Protein AF-A0A317F762-F1 (afdb_monomer_lite)

Secondary structure (DSSP, 8-state):
---EEEEEE----BB-SB-TTSPBPSS-SBS-BS-TTTS-HHHHHHHHHHHHHHHSTT-EEEEEEES--BSS--HHHHHHHHHHHHHHHHHHT--GGGEEEE--STTS-HHHHHHHHHTS-TTS-GGG-HHHHSHHHHHHHHHHHSS---TT-SEEEEEEEGGGTEEEEEE-TBTT--SS---BB--HHHHHHHHHHHHHHHTTSEEEEE-SS-SS-SSSSSTT-SB-HHHHHHHHHHHHHTTEEEEEE-SSSS-EEEEETTEEEEE---SSBTTS--EEEEEEEE--TT-EEEEEEEEEEE----TTS-TT-EEEEEP--BTTB--SEEEEEPPPPP---------S---------------------------------------------TTHHHHHHHHHHTT-EEEEEEEE-SS-EEEEEE-HHHHHTSHHHHHHHHHHHHHHHHHTT---SEEEEEHHHHHHHHHHHHHHHT-EEEEE--GGGGGGS-TGGGS--S--TTS--EEEEEEEEESSTHHHHHHHTTSHHHHTT--EEEEEEEEE-S-TTTS-TT--SSS-EEEEEEEE---SPPPSSTTHHHH-HHHHH--S-----S-TTSS--

Organism: NCBI:txid2203212

Foldseek 3Di:
DAWAKEWEAEQQAAFEQADPVRHGDPDTQWLHYLPVVVRVLVVLLVQVLVVCCVVRVGYHYAYEYAANQHQQLDLSSLVSSLVSVVSNCVSVVNDLLSYHYEHDLNNFNLVQLVVVCVVDDVPDASLQCQCSGCVSVQVSNCSRNVDGQPSVAQFRDWHAPPVLLAIETEGHQCSPRGSDDAAGADPLVRNLVVLVVVCVPRVVGQYEYEHAFFCADPPDPDRRGRHDNVRSVSVVVSCVVSVHQEYEYEPVLDWFWDDDPNYIYTYAHHQIGPVHWHKIWMWIWDQDQNWTKTQIWIKTFDAPVDPPADPRHHIDIDDQDDPRGDPRMRTRGDHDPPPPDDPPPPPDDDDDDDDDDDDDDDDDDDDDDDDDDDDDDDDDDDPPPQPPPDDPQPLQVVLVVCLQVVLQKAAQDFDDDPQDTFRIDGNLVVQCVDPVSLVSLLVLLLCQCVVVVADWQEEEQEAPSSLSSRVSNCVVVVHHYDYAYQPVCCVVDDPVNHATPDQPVLVIAEYEYGYAEDAAQVSVVVVCVVRVRRCVRHNAYEYEYAEHAYDCVPHNRCPDPVHNYHYYYSYYHHRHDQDPDPCSCVGVCCNVVVSDDDDDDDPPPDDDD

Radius of gyration: 34.47 Å; chains: 1; bounding box: 112×73×63 Å

pLDDT: mean 82.39, std 19.73, range [23.55, 98.81]

Sequence (609 aa):
MADRIIIHLSDLHVTYHFDNNGVPLKKVGSNLSTDLALTDNSRYAEQFCKLIETEYPNARKYLVITGDIAEQGMLEEYEAASLFLETLITRLKLERSDLLLIPGDHDINRLNLQIAHSKSDKSRHAFEMNEAKFDDFSKFYFEVLKIPFAFDNMVCNHLVLEPEKLLLVGLNSNAKIGAHNGLGYIHIDKLSIELAELEKKFADYSKVAFVHHNLDGQYEDKKSGQWDAANKVDLIQIFGQYKFNAVFYGNEHTPASNRENDLVYISTGSFAKNDAPNGFRVYQVNTQNGGLSLINKRYSLINDNAKTAPQWGSWSILNIRGANENLPEIELRKPLPVAAAAPPEDIFGNTEIVKEAGEEFEEVSTIEESEANLQNEKEAAIVLRTPELNFENSYSDKIFRIIKEKKLFLSGHFHWSDSSKAHNWINVPVFLSDMDHLQLAQKAVFEVVTENDLKYDFVLGLGIEGNILATYTALRSGTTYSYLPYSYRYQDHAVYEKNIHIENNGKYQNILVITDVINNGKTVERLIDKETEFFKDVKSINVVSLFYTGDPQANPLNYDQNTNVKNFYVTHMKVEKCPYDENFRKTCMIYREKMDCVHEFYDANQGSN

InterPro domains:
  IPR000836 Phosphoribosyltransferase domain [cd06223] (443-560)
  IPR004843 Calcineurin-like, phosphoesterase domain [PF00149] (6-254)
  IPR029052 Metallo-dependent phosphatase-like [G3DSA:3.60.21.10] (5-291)
  IPR029052 Metallo-dependent phosphatase-like [SSF56300] (6-287)
  IPR029057 Phosphoribosyltransferase-like [G3DSA:3.40.50.2020] (398-595)
  IPR029057 Phosphoribosyltransferase-like [SSF53271] (400-529)
  IPR050884 Cyclic nucleotide phosphodiesterase class-III [PTHR42988] (5-285)

Structure (mmCIF, N/CA/C/O backbone):
data_AF-A0A317F762-F1
#
_entry.id   AF-A0A317F762-F1
#
loop_
_atom_site.group_PDB
_atom_site.id
_atom_site.type_symbol
_atom_site.label_atom_id
_atom_site.label_alt_id
_atom_site.label_comp_id
_atom_site.label_asym_id
_atom_site.label_entity_id
_atom_site.label_seq_id
_atom_site.pdbx_PDB_ins_code
_atom_site.Cartn_x
_atom_site.Cartn_y
_atom_site.Cartn_z
_atom_site.occupancy
_atom_site.B_iso_or_equiv
_atom_site.auth_seq_id
_atom_site.auth_comp_id
_atom_site.auth_asym_id
_atom_site.auth_atom_id
_atom_site.pdbx_PDB_model_num
ATOM 1 N N . MET A 1 1 ? 1.509 6.209 27.955 1.00 51.50 1 MET A N 1
ATOM 2 C CA . MET A 1 1 ? 2.461 5.399 27.162 1.00 51.50 1 MET A CA 1
ATOM 3 C C . MET A 1 1 ? 3.523 6.329 26.602 1.00 51.50 1 MET A C 1
ATOM 5 O O . MET A 1 1 ? 3.221 7.505 26.439 1.00 51.50 1 MET A O 1
ATOM 9 N N . ALA A 1 2 ? 4.753 5.850 26.389 1.00 57.84 2 ALA A N 1
ATOM 10 C CA . ALA A 1 2 ? 5.767 6.655 25.710 1.00 57.84 2 ALA A CA 1
ATOM 11 C C . ALA A 1 2 ? 5.298 6.932 24.275 1.00 57.84 2 ALA A C 1
ATOM 13 O O . ALA A 1 2 ? 4.839 6.011 23.596 1.00 57.84 2 ALA A O 1
ATOM 14 N N . ASP A 1 3 ? 5.384 8.193 23.860 1.00 89.06 3 ASP A N 1
ATOM 15 C CA . ASP A 1 3 ? 5.060 8.624 22.503 1.00 89.06 3 ASP A CA 1
ATOM 16 C C . ASP A 1 3 ? 5.935 7.844 21.506 1.00 89.06 3 ASP A C 1
ATOM 18 O O . ASP A 1 3 ? 7.132 7.652 21.745 1.00 89.06 3 ASP A O 1
ATOM 22 N N . ARG A 1 4 ? 5.342 7.328 20.430 1.00 96.06 4 ARG A N 1
ATOM 23 C CA . ARG A 1 4 ? 6.045 6.546 19.403 1.00 96.06 4 ARG A CA 1
ATOM 24 C C . ARG A 1 4 ? 5.832 7.193 18.056 1.00 96.06 4 ARG A C 1
ATOM 26 O O . ARG A 1 4 ? 4.707 7.553 17.713 1.00 96.06 4 ARG A O 1
ATOM 33 N N . ILE A 1 5 ? 6.906 7.287 17.285 1.00 97.88 5 ILE A N 1
ATOM 34 C CA . ILE A 1 5 ? 6.848 7.795 15.920 1.00 97.88 5 ILE A CA 1
ATOM 35 C C . ILE A 1 5 ? 7.517 6.838 14.944 1.00 97.88 5 ILE A C 1
ATOM 37 O O . ILE A 1 5 ? 8.540 6.227 15.257 1.00 97.88 5 ILE A O 1
ATOM 41 N N . ILE A 1 6 ? 6.955 6.758 13.745 1.00 98.62 6 ILE A N 1
ATOM 42 C CA . ILE A 1 6 ? 7.543 6.073 12.597 1.00 98.62 6 ILE A CA 1
ATOM 43 C C . ILE A 1 6 ? 7.961 7.155 11.605 1.00 98.62 6 ILE A C 1
ATOM 45 O O . ILE A 1 6 ? 7.126 7.914 11.115 1.00 98.62 6 ILE A O 1
ATOM 49 N N . ILE A 1 7 ? 9.256 7.250 11.343 1.00 98.69 7 ILE A N 1
ATOM 50 C CA . ILE A 1 7 ? 9.859 8.166 10.379 1.00 98.69 7 ILE A CA 1
ATOM 51 C C . ILE A 1 7 ? 9.962 7.415 9.055 1.00 98.69 7 ILE A C 1
ATOM 53 O O . ILE A 1 7 ? 10.544 6.335 9.016 1.00 98.69 7 ILE A O 1
ATOM 57 N N . HIS A 1 8 ? 9.400 7.973 7.988 1.00 98.62 8 HIS A N 1
ATOM 58 C CA . HIS A 1 8 ? 9.344 7.332 6.679 1.00 98.62 8 HIS A CA 1
ATOM 59 C C . HIS A 1 8 ? 10.053 8.173 5.622 1.00 98.62 8 HIS A C 1
ATOM 61 O O . HIS A 1 8 ? 9.574 9.248 5.243 1.00 98.62 8 HIS A O 1
ATOM 67 N N . LEU A 1 9 ? 11.193 7.658 5.164 1.00 98.50 9 LEU A N 1
ATOM 68 C CA . LEU A 1 9 ? 12.001 8.216 4.085 1.00 98.50 9 LEU A CA 1
ATOM 69 C C . LEU A 1 9 ? 11.875 7.333 2.839 1.00 98.50 9 LEU A C 1
ATOM 71 O O . LEU A 1 9 ? 11.578 6.145 2.937 1.00 98.50 9 LEU A O 1
ATOM 75 N N . SER A 1 10 ? 12.139 7.909 1.676 1.00 97.75 10 SER A N 1
ATOM 76 C CA . SER A 1 10 ? 12.239 7.191 0.408 1.00 97.75 10 SER A CA 1
ATOM 77 C C . SER A 1 10 ? 13.083 8.006 -0.561 1.00 97.75 10 SER A C 1
ATOM 79 O O . SER A 1 10 ? 13.217 9.220 -0.371 1.00 97.75 10 SER A O 1
ATOM 81 N N . ASP A 1 11 ? 13.638 7.359 -1.584 1.00 97.06 11 ASP A N 1
ATOM 82 C CA . ASP A 1 11 ? 14.266 8.027 -2.726 1.00 97.06 11 ASP A CA 1
ATOM 83 C C . ASP A 1 11 ? 15.364 9.008 -2.275 1.00 97.06 11 ASP A C 1
ATOM 85 O O . ASP A 1 11 ? 15.303 10.227 -2.500 1.00 97.06 11 ASP A O 1
ATOM 89 N N . LEU A 1 12 ? 16.347 8.461 -1.553 1.00 97.19 12 LEU A N 1
ATOM 90 C CA . LEU A 1 12 ? 17.551 9.176 -1.125 1.00 97.19 12 LEU A CA 1
ATOM 91 C C . LEU A 1 12 ? 18.441 9.481 -2.338 1.00 97.19 12 LEU A C 1
ATOM 93 O O . LEU A 1 12 ? 19.056 10.551 -2.377 1.00 97.19 12 LEU A O 1
ATOM 97 N N . HIS A 1 13 ? 18.486 8.564 -3.315 1.00 96.56 13 HIS A N 1
ATOM 98 C CA . HIS A 1 13 ? 19.242 8.696 -4.565 1.00 96.56 13 HIS A CA 1
ATOM 99 C C . HIS A 1 13 ? 20.672 9.190 -4.326 1.00 96.56 13 HIS A C 1
ATOM 101 O O . HIS A 1 13 ? 21.106 10.180 -4.920 1.00 96.56 13 HIS A O 1
ATOM 107 N N . VAL A 1 14 ? 21.404 8.561 -3.395 1.00 96.38 14 VAL A N 1
ATOM 108 C CA . VAL A 1 14 ? 22.800 8.941 -3.137 1.00 96.38 14 VAL A CA 1
ATOM 109 C C . VAL A 1 14 ? 23.566 8.818 -4.449 1.00 96.38 14 VAL A C 1
ATOM 111 O O . VAL A 1 14 ? 23.693 7.729 -4.999 1.00 96.38 14 VAL A O 1
ATOM 114 N N . THR A 1 15 ? 24.019 9.957 -4.972 1.00 94.50 15 THR A N 1
ATOM 115 C CA . THR A 1 15 ? 24.520 10.042 -6.345 1.00 94.50 15 THR A CA 1
ATOM 116 C C . THR A 1 15 ? 26.041 9.955 -6.372 1.00 94.50 15 THR A C 1
ATOM 118 O O . THR A 1 15 ? 26.733 10.688 -5.655 1.00 94.50 15 THR A O 1
ATOM 121 N N . TYR A 1 16 ? 26.586 9.124 -7.256 1.00 92.31 16 TYR A N 1
ATOM 122 C CA . TYR A 1 16 ? 28.016 9.140 -7.546 1.00 92.31 16 TYR A CA 1
ATOM 123 C C . TYR A 1 16 ? 28.460 10.463 -8.189 1.00 92.31 16 TYR A C 1
ATOM 125 O O . TYR A 1 16 ? 27.868 10.938 -9.154 1.00 92.31 16 TYR A O 1
ATOM 133 N N . HIS A 1 17 ? 29.509 11.089 -7.653 1.00 89.00 17 HIS A N 1
ATOM 134 C CA . HIS A 1 17 ? 29.912 12.447 -8.047 1.00 89.00 17 HIS A CA 1
ATOM 135 C C . HIS A 1 17 ? 30.699 12.547 -9.361 1.00 89.00 17 HIS A C 1
ATOM 137 O O . HIS A 1 17 ? 31.020 13.660 -9.782 1.00 89.00 17 HIS A O 1
ATOM 143 N N . PHE A 1 18 ? 31.002 11.431 -10.024 1.00 87.19 18 PHE A N 1
ATOM 144 C CA . PHE A 1 18 ? 31.635 11.419 -11.342 1.00 87.19 18 PHE A CA 1
ATOM 145 C C . PHE A 1 18 ? 30.678 10.902 -12.416 1.00 87.19 18 PHE A C 1
ATOM 147 O O . PHE A 1 18 ? 29.796 10.091 -12.148 1.00 87.19 18 PHE A O 1
ATOM 154 N N . ASP A 1 19 ? 30.872 11.355 -13.652 1.00 82.69 19 ASP A N 1
ATOM 155 C CA . ASP A 1 19 ? 30.259 10.725 -14.817 1.00 82.69 19 ASP A CA 1
ATOM 156 C C . ASP A 1 19 ? 30.968 9.410 -15.199 1.00 82.69 19 ASP A C 1
ATOM 158 O O . ASP A 1 19 ? 31.998 9.032 -14.636 1.00 82.69 19 ASP A O 1
ATOM 162 N N . ASN A 1 20 ? 30.452 8.733 -16.229 1.00 77.31 20 ASN A N 1
ATOM 163 C CA . ASN A 1 20 ? 31.013 7.475 -16.739 1.00 77.31 20 ASN A CA 1
ATOM 164 C C . ASN A 1 20 ? 32.458 7.590 -17.271 1.00 77.31 20 ASN A C 1
ATOM 166 O O . ASN A 1 20 ? 33.089 6.569 -17.538 1.00 77.31 20 ASN A O 1
ATOM 170 N N . ASN A 1 21 ? 32.981 8.806 -17.462 1.00 81.50 21 ASN A N 1
ATOM 171 C CA . ASN A 1 21 ? 34.357 9.060 -17.892 1.00 81.50 21 ASN A CA 1
ATOM 172 C C . ASN A 1 21 ? 35.276 9.442 -16.717 1.00 81.50 21 ASN A C 1
ATOM 174 O O . ASN A 1 21 ? 36.438 9.788 -16.947 1.00 81.50 21 ASN A O 1
ATOM 178 N N . GLY A 1 22 ? 34.776 9.414 -15.477 1.00 82.00 22 GLY A N 1
ATOM 179 C CA . GLY A 1 22 ? 35.518 9.842 -14.292 1.00 82.00 22 GLY A CA 1
ATOM 180 C C . GLY A 1 22 ? 35.650 11.364 -14.170 1.00 82.00 22 GLY A C 1
ATOM 181 O O . GLY A 1 22 ? 36.545 11.849 -13.478 1.00 82.00 22 GLY A O 1
ATOM 182 N N . VAL A 1 23 ? 34.802 12.138 -14.857 1.00 85.25 23 VAL A N 1
ATOM 183 C CA . VAL A 1 23 ? 34.794 13.604 -14.767 1.00 85.25 23 VAL A CA 1
ATOM 184 C C . VAL A 1 23 ? 33.808 14.040 -13.681 1.00 85.25 23 VAL A C 1
ATOM 186 O O . VAL A 1 23 ? 32.664 13.585 -13.704 1.00 85.25 23 VAL A O 1
ATOM 189 N N . PRO A 1 24 ? 34.198 14.927 -12.741 1.00 85.06 24 PRO A N 1
ATOM 190 C CA . PRO A 1 24 ? 33.287 15.416 -11.711 1.00 85.06 24 PRO A CA 1
ATOM 191 C C . PRO A 1 24 ? 32.017 16.026 -12.310 1.00 85.06 24 PRO A C 1
ATOM 193 O O . PRO A 1 24 ? 32.076 16.865 -13.219 1.00 85.06 24 PRO A O 1
ATOM 196 N N . LEU A 1 25 ? 30.861 15.634 -11.780 1.00 83.25 25 LEU A N 1
ATOM 197 C CA . LEU A 1 25 ? 29.572 16.167 -12.192 1.00 83.25 25 LEU A CA 1
ATOM 198 C C . LEU A 1 25 ? 29.476 17.653 -11.836 1.00 83.25 25 LEU A C 1
ATOM 200 O O . LEU A 1 25 ? 29.728 18.072 -10.709 1.00 83.25 25 LEU A O 1
ATOM 204 N N . LYS A 1 26 ? 29.037 18.472 -12.798 1.00 76.44 26 LYS A N 1
ATOM 205 C CA . LYS A 1 26 ? 28.790 19.910 -12.568 1.00 76.44 26 LYS A CA 1
ATOM 206 C C . LYS A 1 26 ? 27.601 20.170 -11.640 1.00 76.44 26 LYS A C 1
ATOM 208 O O . LYS A 1 26 ? 27.525 21.235 -11.035 1.00 76.44 26 LYS A O 1
ATOM 213 N N . LYS A 1 27 ? 26.651 19.235 -11.589 1.00 77.69 27 LYS A N 1
ATOM 214 C CA . LYS A 1 27 ? 25.479 19.262 -10.716 1.00 77.69 27 LYS A CA 1
ATOM 215 C C . LYS A 1 27 ? 25.173 17.829 -10.300 1.00 77.69 27 LYS A C 1
ATOM 217 O O . LYS A 1 27 ? 24.982 16.979 -11.164 1.00 77.69 27 LYS A O 1
ATOM 222 N N . VAL A 1 28 ? 25.131 17.591 -8.997 1.00 84.75 28 VAL A N 1
ATOM 223 C CA . VAL A 1 28 ? 24.759 16.297 -8.426 1.00 84.75 28 VAL A CA 1
ATOM 224 C C . VAL A 1 28 ? 23.230 16.150 -8.453 1.00 84.75 28 VAL A C 1
ATOM 226 O O . VAL A 1 28 ? 22.503 17.128 -8.241 1.00 84.75 28 VAL A O 1
ATOM 229 N N . GLY A 1 29 ? 22.742 14.946 -8.758 1.00 85.81 29 GLY A N 1
ATOM 230 C CA . GLY A 1 29 ? 21.311 14.626 -8.861 1.00 85.81 29 GLY A CA 1
ATOM 231 C C . GLY A 1 29 ? 20.557 14.651 -7.528 1.00 85.81 29 GLY A C 1
ATOM 232 O O . GLY A 1 29 ? 19.345 14.844 -7.523 1.00 85.81 29 GLY A O 1
ATOM 233 N N . SER A 1 30 ? 21.270 14.557 -6.407 1.00 92.00 30 SER A N 1
ATOM 234 C CA . SER A 1 30 ? 20.725 14.535 -5.049 1.00 92.00 30 SER A CA 1
ATOM 235 C C . SER A 1 30 ? 21.492 15.471 -4.109 1.00 92.00 30 SER A C 1
ATOM 237 O O . SER A 1 30 ? 22.623 15.883 -4.387 1.00 92.00 30 SER A O 1
ATOM 239 N N . ASN A 1 31 ? 20.865 15.829 -2.988 1.00 91.44 31 ASN A N 1
ATOM 240 C CA . ASN A 1 31 ? 21.512 16.485 -1.849 1.00 91.44 31 ASN A CA 1
ATOM 241 C C . ASN A 1 31 ? 22.468 15.547 -1.094 1.00 91.44 31 ASN A C 1
ATOM 243 O O . ASN A 1 31 ? 23.222 16.011 -0.238 1.00 91.44 31 ASN A O 1
ATOM 247 N N . LEU A 1 32 ? 22.437 14.249 -1.410 1.00 93.31 32 LEU A N 1
ATOM 248 C CA . LEU A 1 32 ? 23.357 13.239 -0.908 1.00 93.31 32 LEU A CA 1
ATOM 249 C C . LEU A 1 32 ? 24.248 12.732 -2.047 1.00 93.31 32 LEU A C 1
ATOM 251 O O . LEU A 1 32 ? 23.758 12.347 -3.108 1.00 93.31 32 LEU A O 1
ATOM 255 N N . SER A 1 33 ? 25.561 12.710 -1.830 1.00 93.56 33 SER A N 1
ATOM 256 C CA . SER A 1 33 ? 26.516 12.200 -2.823 1.00 93.56 33 SER A CA 1
ATOM 257 C C . SER A 1 33 ? 27.696 11.469 -2.209 1.00 93.56 33 SER A C 1
ATOM 259 O O . SER A 1 33 ? 27.910 11.522 -0.996 1.00 93.56 33 SER A O 1
ATOM 261 N N . THR A 1 34 ? 28.484 10.822 -3.065 1.00 93.38 34 THR A N 1
ATOM 262 C CA . THR A 1 34 ? 29.742 10.179 -2.670 1.00 93.38 34 THR A CA 1
ATOM 263 C C . THR A 1 34 ? 30.904 11.161 -2.471 1.00 93.38 34 THR A C 1
ATOM 265 O O . THR A 1 34 ? 31.916 10.786 -1.884 1.00 93.38 34 THR A O 1
ATOM 268 N N . ASP A 1 35 ? 30.772 12.423 -2.897 1.00 86.56 35 ASP A N 1
ATOM 269 C CA . ASP A 1 35 ? 31.740 13.481 -2.582 1.00 86.56 35 ASP A CA 1
ATOM 270 C C . ASP A 1 35 ? 31.301 14.265 -1.345 1.00 86.56 35 ASP A C 1
ATOM 272 O O . ASP A 1 35 ? 30.510 15.208 -1.412 1.00 86.56 35 ASP A O 1
ATOM 276 N N . LEU A 1 36 ? 31.882 13.894 -0.205 1.00 69.44 36 LEU A N 1
ATOM 277 C CA . LEU A 1 36 ? 31.636 14.536 1.087 1.00 69.44 36 LEU A CA 1
ATOM 278 C C . LEU A 1 36 ? 32.061 16.017 1.140 1.00 69.44 36 LEU A C 1
ATOM 280 O O . LEU A 1 36 ? 31.695 16.715 2.086 1.00 69.44 36 LEU A O 1
ATOM 284 N N . ALA A 1 37 ? 32.856 16.501 0.179 1.00 67.44 37 ALA A N 1
ATOM 285 C CA . ALA A 1 37 ? 33.246 17.904 0.082 1.00 67.44 37 ALA A CA 1
ATOM 286 C C . ALA A 1 37 ? 32.289 18.724 -0.802 1.00 67.44 37 ALA A C 1
ATOM 288 O O . ALA A 1 37 ? 32.087 19.909 -0.523 1.00 67.44 37 ALA A O 1
ATOM 289 N N . LEU A 1 38 ? 31.699 18.124 -1.846 1.00 66.12 38 LEU A N 1
ATOM 290 C CA . LEU A 1 38 ? 30.708 18.782 -2.714 1.00 66.12 38 LEU A CA 1
ATOM 291 C C . LEU A 1 38 ? 29.309 18.802 -2.099 1.00 66.12 38 LEU A C 1
ATOM 293 O O . LEU A 1 38 ? 28.606 19.809 -2.219 1.00 66.12 38 LEU A O 1
ATOM 297 N N . THR A 1 39 ? 28.895 17.709 -1.457 1.00 63.91 39 THR A N 1
ATOM 298 C CA . THR A 1 39 ? 27.594 17.622 -0.797 1.00 63.91 39 THR A CA 1
ATOM 299 C C . THR A 1 39 ? 27.771 17.626 0.708 1.00 63.91 39 THR A C 1
ATOM 301 O O . THR A 1 39 ? 28.488 16.818 1.290 1.00 63.91 39 THR A O 1
ATOM 304 N N . ASP A 1 40 ? 27.091 18.563 1.362 1.00 79.88 40 ASP A N 1
ATOM 305 C CA . ASP A 1 40 ? 27.126 18.730 2.813 1.00 79.88 40 ASP A CA 1
ATOM 306 C C . ASP A 1 40 ? 26.238 17.666 3.498 1.00 79.88 40 ASP A C 1
ATOM 308 O O . ASP A 1 40 ? 25.332 18.001 4.266 1.00 79.88 40 ASP A O 1
ATOM 312 N N . ASN A 1 41 ? 26.457 16.377 3.173 1.00 88.75 41 ASN A N 1
ATOM 313 C CA . ASN A 1 41 ? 25.655 15.225 3.620 1.00 88.75 41 ASN A CA 1
ATOM 314 C C . ASN A 1 41 ? 25.478 15.251 5.138 1.00 88.75 41 ASN A C 1
ATOM 316 O O . ASN A 1 41 ? 24.373 15.076 5.651 1.00 88.75 41 ASN A O 1
ATOM 320 N N . SER A 1 42 ? 26.575 15.513 5.856 1.00 86.31 42 SER A N 1
ATOM 321 C CA . SER A 1 42 ? 26.585 15.602 7.311 1.00 86.31 42 SER A CA 1
ATOM 322 C C . SER A 1 42 ? 25.677 16.724 7.799 1.00 86.31 42 SER A C 1
ATOM 324 O O . SER A 1 42 ? 24.849 16.481 8.669 1.00 86.31 42 SER A O 1
ATOM 326 N N . ARG A 1 43 ? 25.744 17.937 7.232 1.00 88.31 43 ARG A N 1
ATOM 327 C CA . ARG A 1 43 ? 24.839 19.026 7.637 1.00 88.31 43 ARG A CA 1
ATOM 328 C C . ARG A 1 43 ? 23.388 18.755 7.248 1.00 88.31 43 ARG A C 1
ATOM 330 O O . ARG A 1 43 ? 22.493 19.174 7.982 1.00 88.31 43 ARG A O 1
ATOM 337 N N . TYR A 1 44 ? 23.155 18.077 6.124 1.00 91.44 44 TYR A N 1
ATOM 338 C CA . TYR A 1 44 ? 21.823 17.650 5.697 1.00 91.44 44 TYR A CA 1
ATOM 339 C C . TYR A 1 44 ? 21.200 16.702 6.730 1.00 91.44 44 TYR A C 1
ATOM 341 O O . TYR A 1 44 ? 20.115 16.974 7.253 1.00 91.44 44 TYR A O 1
ATOM 349 N N . ALA A 1 45 ? 21.945 15.658 7.114 1.00 93.69 45 ALA A N 1
ATOM 350 C CA . ALA A 1 45 ? 21.578 14.724 8.176 1.00 93.69 45 ALA A CA 1
ATOM 351 C C . ALA A 1 45 ? 21.389 15.434 9.523 1.00 93.69 45 ALA A C 1
ATOM 353 O O . ALA A 1 45 ? 20.396 15.223 10.209 1.00 93.69 45 ALA A O 1
ATOM 354 N N . GLU A 1 46 ? 22.310 16.321 9.889 1.00 92.38 46 GLU A N 1
ATOM 355 C CA . GLU A 1 46 ? 22.295 17.071 11.143 1.00 92.38 46 GLU A CA 1
ATOM 356 C C . GLU A 1 46 ? 21.078 17.992 11.277 1.00 92.38 46 GLU A C 1
ATOM 358 O O . GLU A 1 46 ? 20.436 18.027 12.329 1.00 92.38 46 GLU A O 1
ATOM 363 N N . GLN A 1 47 ? 20.714 18.720 10.216 1.00 92.50 47 GLN A N 1
ATOM 364 C CA . GLN A 1 47 ? 19.524 19.572 10.241 1.00 92.50 47 GLN A CA 1
ATOM 365 C C . GLN A 1 47 ? 18.246 18.732 10.336 1.00 92.50 47 GLN A C 1
ATOM 367 O O . GLN A 1 47 ? 17.344 19.087 11.098 1.00 92.50 47 GLN A O 1
ATOM 372 N N . PHE A 1 48 ? 18.184 17.613 9.607 1.00 96.19 48 PHE A N 1
ATOM 373 C CA . PHE A 1 48 ? 17.082 16.659 9.708 1.00 96.19 48 PHE A CA 1
ATOM 374 C C . PHE A 1 48 ? 16.963 16.089 11.131 1.00 96.19 48 PHE A C 1
ATOM 376 O O . PHE A 1 48 ? 15.903 16.183 11.750 1.00 96.19 48 PHE A O 1
ATOM 383 N N . CYS A 1 49 ? 18.060 15.583 11.701 1.00 97.31 49 CYS A N 1
ATOM 384 C CA . CYS A 1 49 ? 18.092 15.050 13.060 1.00 97.31 49 CYS A CA 1
ATOM 385 C C . CYS A 1 49 ? 17.650 16.089 14.085 1.00 97.31 49 CYS A C 1
ATOM 387 O O . CYS A 1 49 ? 16.801 15.800 14.925 1.00 97.31 49 CYS A O 1
ATOM 389 N N . LYS A 1 50 ? 18.167 17.318 13.979 1.00 95.88 50 LYS A N 1
ATOM 390 C CA . LYS A 1 50 ? 17.802 18.418 14.872 1.00 95.88 50 LYS A CA 1
ATOM 391 C C . LYS A 1 50 ? 16.308 18.729 14.817 1.00 95.88 50 LYS A C 1
ATOM 393 O O . LYS A 1 50 ? 15.715 18.988 15.865 1.00 95.88 50 LYS A O 1
ATOM 398 N N . LEU A 1 51 ? 15.696 18.707 13.630 1.00 95.94 51 LEU A N 1
ATOM 399 C CA . LEU A 1 51 ? 14.249 18.875 13.497 1.00 95.94 51 LEU A CA 1
ATOM 400 C C . LEU A 1 51 ? 13.510 17.776 14.272 1.00 95.94 51 LEU A C 1
ATOM 402 O O . LEU A 1 51 ? 12.673 18.088 15.115 1.00 95.94 51 LEU A O 1
ATOM 406 N N . ILE A 1 52 ? 13.842 16.505 14.031 1.00 97.50 52 ILE A N 1
ATOM 407 C CA . ILE A 1 52 ? 13.179 15.370 14.690 1.00 97.50 52 ILE A CA 1
ATOM 408 C C . ILE A 1 52 ? 13.377 15.400 16.212 1.00 97.50 52 ILE A C 1
ATOM 410 O O . ILE A 1 52 ? 12.434 15.155 16.960 1.00 97.50 52 ILE A O 1
ATOM 414 N N . GLU A 1 53 ? 14.584 15.711 16.685 1.00 96.19 53 GLU A N 1
ATOM 415 C CA . GLU A 1 53 ? 14.900 15.864 18.110 1.00 96.19 53 GLU A CA 1
ATOM 416 C C . GLU A 1 53 ? 14.103 17.011 18.754 1.00 96.19 53 GLU A C 1
ATOM 418 O O . GLU A 1 53 ? 13.708 16.901 19.913 1.00 96.19 53 GLU A O 1
ATOM 423 N N . THR A 1 54 ? 13.846 18.093 18.013 1.00 95.19 54 THR A N 1
ATOM 424 C CA . THR A 1 54 ? 13.090 19.257 18.505 1.00 95.19 54 THR A CA 1
ATOM 425 C C . THR A 1 54 ? 11.589 18.981 18.551 1.00 95.19 54 THR A C 1
ATOM 427 O O . THR A 1 54 ? 10.943 19.280 19.552 1.00 95.19 54 THR A O 1
ATOM 430 N N . GLU A 1 55 ? 11.036 18.394 17.489 1.00 95.19 55 GLU A N 1
ATOM 431 C CA . GLU A 1 55 ? 9.600 18.107 17.369 1.00 95.19 55 GLU A CA 1
ATOM 432 C C . GLU A 1 55 ? 9.176 16.899 18.223 1.00 95.19 55 GLU A C 1
ATOM 434 O O . GLU A 1 55 ? 8.053 16.851 18.723 1.00 95.19 55 GLU A O 1
ATOM 439 N N . TYR A 1 56 ? 10.082 15.932 18.424 1.00 95.75 56 TYR A N 1
ATOM 440 C CA . TYR A 1 56 ? 9.810 14.665 19.114 1.00 95.75 56 TYR A CA 1
ATOM 441 C C . TYR A 1 56 ? 10.918 14.290 20.121 1.00 95.75 56 TYR A C 1
ATOM 443 O O . TYR A 1 56 ? 11.527 13.210 20.023 1.00 95.75 56 TYR A O 1
ATOM 451 N N . PRO A 1 57 ? 11.187 15.140 21.132 1.00 93.44 57 PRO A N 1
ATOM 452 C CA . PRO A 1 57 ? 12.340 14.990 22.024 1.00 93.44 57 PRO A CA 1
ATOM 453 C C . PRO A 1 57 ? 12.315 13.690 22.833 1.00 93.44 57 PRO A C 1
ATOM 455 O O . PRO A 1 57 ? 13.353 13.062 23.031 1.00 93.44 57 PRO A O 1
ATOM 458 N N . ASN A 1 58 ? 11.124 13.249 23.247 1.00 92.38 58 ASN A N 1
ATOM 459 C CA . ASN A 1 58 ? 10.945 12.104 24.145 1.00 92.38 58 ASN A CA 1
ATOM 460 C C . ASN A 1 58 ? 10.297 10.883 23.475 1.00 92.38 58 ASN A C 1
ATOM 462 O O . ASN A 1 58 ? 10.034 9.891 24.152 1.00 92.38 58 ASN A O 1
ATOM 466 N N . ALA A 1 59 ? 10.016 10.945 22.170 1.00 95.50 59 ALA A N 1
ATOM 467 C CA . ALA A 1 59 ? 9.386 9.829 21.474 1.00 95.50 59 ALA A CA 1
ATOM 468 C C . ALA A 1 59 ? 10.395 8.706 21.189 1.00 95.50 59 ALA A C 1
ATOM 470 O O . ALA A 1 59 ? 11.536 8.990 20.794 1.00 95.50 59 ALA A O 1
ATOM 471 N N . ARG A 1 60 ? 9.962 7.443 21.317 1.00 96.38 60 ARG A N 1
ATOM 472 C CA . ARG A 1 60 ? 10.667 6.293 20.721 1.00 96.38 60 ARG A CA 1
ATOM 473 C C . ARG A 1 60 ? 10.457 6.344 19.209 1.00 96.38 60 ARG A C 1
ATOM 475 O O . ARG A 1 60 ? 9.348 6.593 18.741 1.00 96.38 60 ARG A O 1
ATOM 482 N N . LYS A 1 61 ? 11.537 6.150 18.461 1.00 98.00 61 LYS A N 1
ATOM 483 C CA . LYS A 1 61 ? 11.594 6.394 17.021 1.00 98.00 61 LYS A CA 1
ATOM 484 C C . LYS A 1 61 ? 11.835 5.075 16.302 1.00 98.00 61 LYS A C 1
ATOM 486 O O . LYS A 1 61 ? 12.633 4.271 16.769 1.00 98.00 61 LYS A O 1
ATOM 491 N N . TYR A 1 62 ? 11.156 4.902 15.181 1.00 98.56 62 TYR A N 1
ATOM 492 C CA . TYR A 1 62 ? 11.389 3.842 14.208 1.00 98.56 62 TYR A CA 1
ATOM 493 C C . TYR A 1 62 ? 11.688 4.503 12.868 1.00 98.56 62 TYR A C 1
ATOM 495 O O . TYR A 1 62 ? 11.098 5.543 12.565 1.00 98.56 62 TYR A O 1
ATOM 503 N N . LEU A 1 63 ? 12.595 3.933 12.080 1.00 98.75 63 LEU A N 1
ATOM 504 C CA . LEU A 1 63 ? 12.989 4.479 10.783 1.00 98.75 63 LEU A CA 1
ATOM 505 C C . LEU A 1 63 ? 12.680 3.467 9.684 1.00 98.75 63 LEU A C 1
ATOM 507 O O . LEU A 1 63 ? 13.172 2.344 9.709 1.00 98.75 63 LEU A O 1
ATOM 511 N N . VAL A 1 64 ? 11.883 3.881 8.707 1.00 98.81 64 VAL A N 1
ATOM 512 C CA . VAL A 1 64 ? 11.551 3.083 7.529 1.00 98.81 64 VAL A CA 1
ATOM 513 C C . VAL A 1 64 ? 12.053 3.797 6.281 1.00 98.81 64 VAL A C 1
ATOM 515 O O . VAL A 1 64 ? 11.812 4.996 6.129 1.00 98.81 64 VAL A O 1
ATOM 518 N N . ILE A 1 65 ? 12.741 3.065 5.404 1.00 98.69 65 ILE A N 1
ATOM 519 C CA . ILE A 1 65 ? 13.243 3.564 4.120 1.00 98.69 65 ILE A CA 1
ATOM 520 C C . ILE A 1 65 ? 12.733 2.660 2.997 1.00 98.69 65 ILE A C 1
ATOM 522 O O . ILE A 1 65 ? 13.114 1.488 2.929 1.00 98.69 65 ILE A O 1
ATOM 526 N N . THR A 1 66 ? 11.862 3.192 2.137 1.00 97.94 66 THR A N 1
ATOM 527 C CA . THR A 1 66 ? 11.200 2.448 1.049 1.00 97.94 66 THR A CA 1
ATOM 528 C C . THR A 1 66 ? 11.927 2.565 -0.285 1.00 97.94 66 THR A C 1
ATOM 530 O O . THR A 1 66 ? 11.313 2.899 -1.291 1.00 97.94 66 THR A O 1
ATOM 533 N N . GLY A 1 67 ? 13.218 2.251 -0.309 1.00 96.94 67 GLY A N 1
ATOM 534 C CA . GLY A 1 67 ? 13.970 2.093 -1.552 1.00 96.94 67 GLY A CA 1
ATOM 535 C C . GLY A 1 67 ? 14.543 3.366 -2.153 1.00 96.94 67 GLY A C 1
ATOM 536 O O . GLY A 1 67 ? 14.418 4.461 -1.596 1.00 96.94 67 GLY A O 1
ATOM 537 N N . ASP A 1 68 ? 15.224 3.151 -3.276 1.00 97.56 68 ASP A N 1
ATOM 538 C CA . ASP A 1 68 ? 16.034 4.117 -4.009 1.00 97.56 68 ASP A CA 1
ATOM 539 C C . ASP A 1 68 ? 17.012 4.837 -3.085 1.00 97.56 68 ASP A C 1
ATOM 541 O O . ASP A 1 68 ? 17.049 6.065 -2.945 1.00 97.56 68 ASP A O 1
ATOM 545 N N . ILE A 1 69 ? 17.790 4.018 -2.376 1.00 98.25 69 ILE A N 1
ATOM 546 C CA . ILE A 1 69 ? 18.845 4.484 -1.485 1.00 98.25 69 ILE A CA 1
ATOM 547 C C . ILE A 1 69 ? 20.023 4.986 -2.323 1.00 98.25 69 ILE A C 1
ATOM 549 O O . ILE A 1 69 ? 20.510 6.095 -2.095 1.00 98.25 69 ILE A O 1
ATOM 553 N N . ALA A 1 70 ? 20.442 4.192 -3.306 1.00 97.25 70 ALA A N 1
ATOM 554 C CA . ALA A 1 70 ? 21.457 4.540 -4.295 1.00 97.25 70 ALA A CA 1
ATOM 555 C C . ALA A 1 70 ? 20.814 4.994 -5.619 1.00 97.25 70 ALA A C 1
ATOM 557 O O . ALA A 1 70 ? 19.694 4.597 -5.927 1.00 97.25 70 ALA A O 1
ATOM 558 N N . GLU A 1 71 ? 21.516 5.808 -6.415 1.00 94.81 71 GLU A N 1
ATOM 559 C CA . GLU A 1 71 ? 21.043 6.226 -7.751 1.00 94.81 71 GLU A CA 1
ATOM 560 C C . GLU A 1 71 ? 21.328 5.157 -8.822 1.00 94.81 71 GLU A C 1
ATOM 562 O O . GLU A 1 71 ? 20.585 5.031 -9.795 1.00 94.81 71 GLU A O 1
ATOM 567 N N . GLN A 1 72 ? 22.405 4.381 -8.685 1.00 93.25 72 GLN A N 1
ATOM 568 C CA . GLN A 1 72 ? 22.799 3.357 -9.664 1.00 93.25 72 GLN A CA 1
ATOM 569 C C . GLN A 1 72 ? 23.101 1.993 -9.029 1.00 93.25 72 GLN A C 1
ATOM 571 O O . GLN A 1 72 ? 23.529 1.067 -9.727 1.00 93.25 72 GLN A O 1
ATOM 576 N N . GLY A 1 73 ? 22.897 1.865 -7.718 1.00 94.69 73 GLY A N 1
ATOM 577 C CA . GLY A 1 73 ? 23.190 0.652 -6.961 1.00 94.69 73 GLY A CA 1
ATOM 578 C C . GLY A 1 73 ? 24.689 0.380 -6.837 1.00 94.69 73 GLY A C 1
ATOM 579 O O . GLY A 1 73 ? 25.085 -0.778 -6.709 1.00 94.69 73 GLY A O 1
ATOM 580 N N . MET A 1 74 ? 25.537 1.411 -6.931 1.00 93.50 74 MET A N 1
ATOM 581 C CA . MET A 1 74 ? 26.990 1.244 -6.834 1.00 93.50 74 MET A CA 1
ATOM 582 C C . MET A 1 74 ? 27.458 1.163 -5.380 1.00 93.50 74 MET A C 1
ATOM 584 O O . MET A 1 74 ? 26.864 1.755 -4.478 1.00 93.50 74 MET A O 1
ATOM 588 N N . LEU A 1 75 ? 28.565 0.453 -5.150 1.00 94.56 75 LEU A N 1
ATOM 589 C CA . LEU A 1 75 ? 29.120 0.254 -3.810 1.00 94.56 75 LEU A CA 1
ATOM 590 C C . LEU A 1 75 ? 29.446 1.586 -3.120 1.00 94.56 75 LEU A C 1
ATOM 592 O O . LEU A 1 75 ? 29.113 1.769 -1.955 1.00 94.56 75 LEU A O 1
ATOM 596 N N . GLU A 1 76 ? 30.032 2.537 -3.842 1.00 94.25 76 GLU A N 1
ATOM 597 C CA . GLU A 1 76 ? 30.414 3.847 -3.313 1.00 94.25 76 GLU A CA 1
ATOM 598 C C . GLU A 1 76 ? 29.195 4.676 -2.876 1.00 94.25 76 GLU A C 1
ATOM 600 O O . GLU A 1 76 ? 29.258 5.425 -1.899 1.00 94.25 76 GLU A O 1
ATOM 605 N N . GLU A 1 77 ? 28.070 4.543 -3.586 1.00 96.25 77 GLU A N 1
ATOM 606 C CA . GLU A 1 77 ? 26.804 5.189 -3.219 1.00 96.25 77 GLU A CA 1
ATOM 607 C C . GLU A 1 77 ? 26.277 4.610 -1.905 1.00 96.25 77 GLU A C 1
ATOM 609 O O . GLU A 1 77 ? 25.866 5.357 -1.013 1.00 96.25 77 GLU A O 1
ATOM 614 N N . TYR A 1 78 ? 26.377 3.289 -1.743 1.00 97.75 78 TYR A N 1
ATOM 615 C CA . TYR A 1 78 ? 26.026 2.619 -0.499 1.00 97.75 78 TYR A CA 1
ATOM 616 C C . TYR A 1 78 ? 26.955 2.951 0.665 1.00 97.75 78 TYR A C 1
ATOM 618 O O . TYR A 1 78 ? 26.465 3.134 1.774 1.00 97.75 78 TYR A O 1
ATOM 626 N N . GLU A 1 79 ? 28.262 3.094 0.445 1.00 95.94 79 GLU A N 1
ATOM 627 C CA . GLU A 1 79 ? 29.199 3.532 1.489 1.00 95.94 79 GLU A CA 1
ATOM 628 C C . GLU A 1 79 ? 28.824 4.928 2.017 1.00 95.94 79 GLU A C 1
ATOM 630 O O . GLU A 1 79 ? 28.771 5.163 3.229 1.00 95.94 79 GLU A O 1
ATOM 635 N N . ALA A 1 80 ? 28.481 5.856 1.117 1.00 95.50 80 ALA A N 1
ATOM 636 C CA . ALA A 1 80 ? 28.000 7.182 1.497 1.00 95.50 80 ALA A CA 1
ATOM 637 C C . ALA A 1 80 ? 26.623 7.135 2.190 1.00 95.50 80 ALA A C 1
ATOM 639 O O . ALA A 1 80 ? 26.405 7.851 3.175 1.00 95.50 80 ALA A O 1
ATOM 640 N N . ALA A 1 81 ? 25.713 6.266 1.734 1.00 97.06 81 ALA A N 1
ATOM 641 C CA . ALA A 1 81 ? 24.428 6.028 2.390 1.00 97.06 81 ALA A CA 1
ATOM 642 C C . ALA A 1 81 ? 24.600 5.445 3.805 1.00 97.06 81 ALA A C 1
ATOM 644 O O . ALA A 1 81 ? 23.922 5.891 4.733 1.00 97.06 81 ALA A O 1
ATOM 645 N N . SER A 1 82 ? 25.536 4.509 4.000 1.00 96.69 82 SER A N 1
ATOM 646 C CA . SER A 1 82 ? 25.881 3.936 5.306 1.00 96.69 82 SER A CA 1
ATOM 647 C C . SER A 1 82 ? 26.301 5.040 6.274 1.00 96.69 82 SER A C 1
ATOM 649 O O . SER A 1 82 ? 25.722 5.155 7.351 1.00 96.69 82 SER A O 1
ATOM 651 N N . LEU A 1 83 ? 27.219 5.930 5.877 1.00 94.81 83 LEU A N 1
ATOM 652 C CA . LEU A 1 83 ? 27.654 7.061 6.714 1.00 94.81 83 LEU A CA 1
ATOM 653 C C . LEU A 1 83 ? 26.504 8.016 7.079 1.00 94.81 83 LEU A C 1
ATOM 655 O O . LEU A 1 83 ? 26.408 8.489 8.220 1.00 94.81 83 LEU A O 1
ATOM 659 N N . PHE A 1 84 ? 25.614 8.288 6.123 1.00 95.88 84 PHE A N 1
ATOM 660 C CA . PHE A 1 84 ? 24.413 9.082 6.365 1.00 95.88 84 PHE A CA 1
ATOM 661 C C . PHE A 1 84 ? 23.501 8.411 7.409 1.00 95.88 84 PHE A C 1
ATOM 663 O O . PHE A 1 84 ? 23.110 9.049 8.391 1.00 95.88 84 PHE A O 1
ATOM 670 N N . LEU A 1 85 ? 23.218 7.112 7.262 1.00 97.38 85 LEU A N 1
ATOM 671 C CA . LEU A 1 85 ? 22.376 6.368 8.203 1.00 97.38 85 LEU A CA 1
ATOM 672 C C . LEU A 1 85 ? 23.023 6.193 9.577 1.00 97.38 85 LEU A C 1
ATOM 674 O O . LEU A 1 85 ? 22.321 6.309 10.578 1.00 97.38 85 LEU A O 1
ATOM 678 N N . GLU A 1 86 ? 24.339 6.002 9.662 1.00 96.44 86 GLU A N 1
ATOM 679 C CA . GLU A 1 86 ? 25.068 5.980 10.938 1.00 96.44 86 GLU A CA 1
ATOM 680 C C . GLU A 1 86 ? 24.869 7.275 11.733 1.00 96.44 86 GLU A C 1
ATOM 682 O O . GLU A 1 86 ? 24.683 7.251 12.957 1.00 96.44 86 GLU A O 1
ATOM 687 N N . THR A 1 87 ? 24.840 8.413 11.033 1.00 95.94 87 THR A N 1
ATOM 688 C CA . THR A 1 87 ? 24.551 9.714 11.644 1.00 95.94 87 THR A CA 1
ATOM 689 C C . THR A 1 87 ? 23.130 9.744 12.206 1.00 95.94 87 THR A C 1
ATOM 691 O O . THR A 1 87 ? 22.943 10.128 13.364 1.00 95.94 87 THR A O 1
ATOM 694 N N . LEU A 1 88 ? 22.134 9.286 11.435 1.00 98.00 88 LEU A N 1
ATOM 695 C CA . LEU A 1 88 ? 20.743 9.213 11.899 1.00 98.00 88 LEU A CA 1
ATOM 696 C C . LEU A 1 88 ? 20.598 8.287 13.109 1.00 98.00 88 LEU A C 1
ATOM 698 O O . LEU A 1 88 ? 19.989 8.670 14.106 1.00 98.00 88 LEU A O 1
ATOM 702 N N . ILE A 1 89 ? 21.189 7.095 13.046 1.00 97.62 89 ILE A N 1
ATOM 703 C CA . ILE A 1 89 ? 21.135 6.080 14.102 1.00 97.62 89 ILE A CA 1
ATOM 704 C C . ILE A 1 89 ? 21.712 6.629 15.403 1.00 97.62 89 ILE A C 1
ATOM 706 O O . ILE A 1 89 ? 21.072 6.545 16.454 1.00 97.62 89 ILE A O 1
ATOM 710 N N . THR A 1 90 ? 22.881 7.263 15.323 1.00 96.88 90 THR A N 1
ATOM 711 C CA . THR A 1 90 ? 23.566 7.829 16.489 1.00 96.88 90 THR A CA 1
ATOM 712 C C . THR A 1 90 ? 22.789 9.001 17.087 1.00 96.88 90 THR A C 1
ATOM 714 O O . THR A 1 90 ? 22.565 9.047 18.298 1.00 96.88 90 THR A O 1
ATOM 717 N N . ARG A 1 91 ? 22.352 9.952 16.253 1.00 96.62 91 ARG A N 1
ATOM 718 C CA . ARG A 1 91 ? 21.676 11.177 16.705 1.00 96.62 91 ARG A CA 1
ATOM 719 C C . ARG A 1 91 ? 20.273 10.916 17.225 1.00 96.62 91 ARG A C 1
ATOM 721 O O . ARG A 1 91 ? 19.930 11.325 18.332 1.00 96.62 91 ARG A O 1
ATOM 728 N N . LEU A 1 92 ? 19.488 10.151 16.474 1.00 97.50 92 LEU A N 1
ATOM 729 C CA . LEU A 1 92 ? 18.115 9.813 16.838 1.00 97.50 92 LEU A CA 1
ATOM 730 C C . LEU A 1 92 ? 18.027 8.685 17.874 1.00 97.50 92 LEU A C 1
ATOM 732 O O . LEU A 1 92 ? 16.922 8.381 18.328 1.00 97.50 92 LEU A O 1
ATOM 736 N N . LYS A 1 93 ? 19.173 8.119 18.290 1.00 96.88 93 LYS A N 1
ATOM 737 C CA . LYS A 1 93 ? 19.291 7.030 19.273 1.00 96.88 93 LYS A CA 1
ATOM 738 C C . LYS A 1 93 ? 18.468 5.804 18.868 1.00 96.88 93 LYS A C 1
ATOM 740 O O . LYS A 1 93 ? 17.733 5.247 19.685 1.00 96.88 93 LYS A O 1
ATOM 745 N N . LEU A 1 94 ? 18.562 5.437 17.593 1.00 97.62 94 LEU A N 1
ATOM 746 C CA . LEU A 1 94 ? 17.907 4.256 17.036 1.00 97.62 94 LEU A CA 1
ATOM 747 C C . LEU A 1 94 ? 18.755 3.018 17.323 1.00 97.62 94 LEU A C 1
ATOM 749 O O . LEU A 1 94 ? 19.985 3.063 17.277 1.00 97.62 94 LEU A O 1
ATOM 753 N N . GLU A 1 95 ? 18.103 1.894 17.571 1.00 97.19 95 GLU A N 1
ATOM 754 C CA . GLU A 1 95 ? 18.741 0.583 17.505 1.00 97.19 95 GLU A CA 1
ATOM 755 C C . GLU A 1 95 ? 18.606 0.030 16.086 1.00 97.19 95 GLU A C 1
ATOM 757 O O . GLU A 1 95 ? 17.691 0.394 15.353 1.00 97.19 95 GLU A O 1
ATOM 762 N N . ARG A 1 96 ? 19.485 -0.890 15.669 1.00 96.12 96 ARG A N 1
ATOM 763 C CA . ARG A 1 96 ? 19.376 -1.500 14.325 1.00 96.12 96 ARG A CA 1
ATOM 764 C C . ARG A 1 96 ? 18.054 -2.238 14.127 1.00 96.12 96 ARG A C 1
ATOM 766 O O . ARG A 1 96 ? 17.534 -2.272 13.022 1.00 96.12 96 ARG A O 1
ATOM 773 N N . SER A 1 97 ? 17.490 -2.764 15.211 1.00 96.75 97 SER A N 1
ATOM 774 C CA . SER A 1 97 ? 16.161 -3.372 15.254 1.00 96.75 97 SER A CA 1
ATOM 775 C C . SER A 1 97 ? 15.004 -2.374 15.150 1.00 96.75 97 SER A C 1
ATOM 777 O O . SER A 1 97 ? 13.866 -2.816 15.082 1.00 96.75 97 SER A O 1
ATOM 779 N N . ASP A 1 98 ? 15.259 -1.062 15.147 1.00 97.88 98 ASP A N 1
ATOM 780 C CA . ASP A 1 98 ? 14.246 -0.026 14.896 1.00 97.88 98 ASP A CA 1
ATOM 781 C C . ASP A 1 98 ? 14.181 0.389 13.416 1.00 97.88 98 ASP A C 1
ATOM 783 O O . ASP A 1 98 ? 13.400 1.278 13.060 1.00 97.88 98 ASP A O 1
ATOM 787 N N . LEU A 1 99 ? 15.023 -0.205 12.562 1.00 98.56 99 LEU A N 1
ATOM 788 C CA . LEU A 1 99 ? 15.139 0.136 11.149 1.00 98.56 99 LEU A CA 1
ATOM 789 C C . LEU A 1 99 ? 14.459 -0.911 10.261 1.00 98.56 99 LEU A C 1
ATOM 791 O O . LEU A 1 99 ? 14.671 -2.114 10.412 1.00 98.56 99 LEU A O 1
ATOM 795 N N . LEU A 1 100 ? 13.709 -0.434 9.271 1.00 98.50 100 LEU A N 1
ATOM 796 C CA . LEU A 1 100 ? 13.164 -1.232 8.177 1.00 98.50 100 LEU A CA 1
ATOM 797 C C . LEU A 1 100 ? 13.661 -0.664 6.849 1.00 98.50 100 LEU A C 1
ATOM 799 O O . LEU A 1 100 ? 13.246 0.417 6.439 1.00 98.50 100 LEU A O 1
ATOM 803 N N . LEU A 1 101 ? 14.555 -1.395 6.189 1.00 98.44 101 LEU A N 1
ATOM 804 C CA . LEU A 1 101 ? 15.103 -1.029 4.884 1.00 98.44 101 LEU A CA 1
ATOM 805 C C . LEU A 1 101 ? 14.529 -1.953 3.812 1.00 98.44 101 LEU A C 1
ATOM 807 O O . LEU A 1 101 ? 14.453 -3.169 4.010 1.00 98.44 101 LEU A O 1
ATOM 811 N N . ILE A 1 102 ? 14.129 -1.372 2.688 1.00 97.81 102 ILE A N 1
ATOM 812 C CA . ILE A 1 102 ? 13.547 -2.070 1.541 1.00 97.81 102 ILE A CA 1
ATOM 813 C C . ILE A 1 102 ? 14.262 -1.544 0.295 1.00 97.81 102 ILE A C 1
ATOM 815 O O . ILE A 1 102 ? 14.487 -0.338 0.238 1.00 97.81 102 ILE A O 1
ATOM 819 N N . PRO A 1 103 ? 14.640 -2.394 -0.675 1.00 97.69 103 PRO A N 1
ATOM 820 C CA . PRO A 1 103 ? 15.267 -1.923 -1.905 1.00 97.69 103 PRO A CA 1
ATOM 821 C C . PRO A 1 103 ? 14.250 -1.281 -2.856 1.00 97.69 103 PRO A C 1
ATOM 823 O O . PRO A 1 103 ? 13.114 -1.755 -2.974 1.00 97.69 103 PRO A O 1
ATOM 826 N N . GLY A 1 104 ? 14.688 -0.260 -3.585 1.00 97.06 104 GLY A N 1
ATOM 827 C CA . GLY A 1 104 ? 14.013 0.262 -4.774 1.00 97.06 104 GLY A CA 1
ATOM 828 C C . GLY A 1 104 ? 14.570 -0.316 -6.069 1.00 97.06 104 GLY A C 1
ATOM 829 O O . GLY A 1 104 ? 15.358 -1.269 -6.039 1.00 97.06 104 GLY A O 1
ATOM 830 N N . ASP A 1 105 ? 14.137 0.211 -7.211 1.00 95.62 105 ASP A N 1
ATOM 831 C CA . ASP A 1 105 ? 14.591 -0.298 -8.507 1.00 95.62 105 ASP A CA 1
ATOM 832 C C . ASP A 1 105 ? 15.953 0.286 -8.917 1.00 95.62 105 ASP A C 1
ATOM 834 O O . ASP A 1 105 ? 16.682 -0.361 -9.681 1.00 95.62 105 ASP A O 1
ATOM 838 N N . HIS A 1 106 ? 16.336 1.445 -8.364 1.00 95.44 106 HIS A N 1
ATOM 839 C CA . HIS A 1 106 ? 17.688 2.003 -8.475 1.00 95.44 106 HIS A CA 1
ATOM 840 C C . HIS A 1 106 ? 18.693 1.358 -7.512 1.00 95.44 106 HIS A C 1
ATOM 842 O O . HIS A 1 106 ? 19.899 1.441 -7.737 1.00 95.44 106 HIS A O 1
ATOM 848 N N . ASP A 1 107 ? 18.220 0.608 -6.511 1.00 97.06 107 ASP A N 1
ATOM 849 C CA . ASP A 1 107 ? 19.081 -0.162 -5.603 1.00 97.06 107 ASP A CA 1
ATOM 850 C C . ASP A 1 107 ? 19.674 -1.442 -6.230 1.00 97.06 107 ASP A C 1
ATOM 852 O O . ASP A 1 107 ? 20.277 -2.289 -5.568 1.00 97.06 107 ASP A O 1
ATOM 856 N N . ILE A 1 108 ? 19.480 -1.612 -7.534 1.00 94.19 108 ILE A N 1
ATOM 857 C CA . ILE A 1 108 ? 19.988 -2.732 -8.311 1.00 94.19 108 ILE A CA 1
ATOM 858 C C . ILE A 1 108 ? 21.151 -2.245 -9.159 1.00 94.19 108 ILE A C 1
ATOM 860 O O . ILE A 1 108 ? 20.987 -1.391 -10.033 1.00 94.19 108 ILE A O 1
ATOM 864 N N . ASN A 1 109 ? 22.312 -2.881 -8.999 1.00 91.75 109 ASN A N 1
ATOM 865 C CA . ASN A 1 109 ? 23.457 -2.611 -9.859 1.00 91.75 109 ASN A CA 1
ATOM 866 C C . ASN A 1 109 ? 23.238 -3.229 -11.251 1.00 91.75 109 ASN A C 1
ATOM 868 O O . ASN A 1 109 ? 23.580 -4.387 -11.527 1.00 91.75 109 ASN A O 1
ATOM 872 N N . ARG A 1 110 ? 22.641 -2.447 -12.157 1.00 92.19 110 ARG A N 1
ATOM 873 C CA . ARG A 1 110 ? 22.270 -2.905 -13.507 1.00 92.19 110 ARG A CA 1
ATOM 874 C C . ARG A 1 110 ? 23.489 -3.326 -14.334 1.00 92.19 110 ARG A C 1
ATOM 876 O O . ARG A 1 110 ? 23.364 -4.235 -15.154 1.00 92.19 110 ARG A O 1
ATOM 883 N N . LEU A 1 111 ? 24.664 -2.729 -14.107 1.00 90.12 111 LEU A N 1
ATOM 884 C CA . LEU A 1 111 ? 25.902 -3.112 -14.793 1.00 90.12 111 LEU A CA 1
ATOM 885 C C . LEU A 1 111 ? 26.382 -4.497 -14.345 1.00 90.12 111 LEU A C 1
ATOM 887 O O . LEU A 1 111 ? 26.628 -5.363 -15.190 1.00 90.12 111 LEU A O 1
ATOM 891 N N . ASN A 1 112 ? 26.457 -4.736 -13.033 1.00 90.38 112 ASN A N 1
ATOM 892 C CA . ASN A 1 112 ? 26.803 -6.052 -12.489 1.00 90.38 112 ASN A CA 1
ATOM 893 C C . ASN A 1 112 ? 25.828 -7.120 -12.990 1.00 90.38 112 ASN A C 1
ATOM 895 O O . ASN A 1 112 ? 26.245 -8.205 -13.407 1.00 90.38 112 ASN A O 1
ATOM 899 N N . LEU A 1 113 ? 24.539 -6.781 -13.045 1.00 92.19 113 LEU A N 1
ATOM 900 C CA . LEU A 1 113 ? 23.505 -7.666 -13.558 1.00 92.19 113 LEU A CA 1
ATOM 901 C C . LEU A 1 113 ? 23.679 -7.983 -15.051 1.00 92.19 113 LEU A C 1
ATOM 903 O O . LEU A 1 113 ? 23.565 -9.143 -15.443 1.00 92.19 113 LEU A O 1
ATOM 907 N N . GLN A 1 114 ? 24.006 -6.990 -15.885 1.00 92.31 114 GLN A N 1
ATOM 908 C CA . GLN A 1 114 ? 24.312 -7.196 -17.307 1.00 92.31 114 GLN A CA 1
ATOM 909 C C . GLN A 1 114 ? 25.543 -8.089 -17.502 1.00 92.31 114 GLN A C 1
ATOM 911 O O . GLN A 1 114 ? 25.521 -9.005 -18.328 1.00 92.31 114 GLN A O 1
ATOM 916 N N . ILE A 1 115 ? 26.605 -7.870 -16.720 1.00 91.69 115 ILE A N 1
ATOM 917 C CA . ILE A 1 115 ? 27.816 -8.698 -16.764 1.00 91.69 115 ILE A CA 1
ATOM 918 C C . ILE A 1 115 ? 27.483 -10.138 -16.368 1.00 91.69 115 ILE A C 1
ATOM 920 O O . ILE A 1 115 ? 27.900 -11.071 -17.058 1.00 91.69 115 ILE A O 1
ATOM 924 N N . ALA A 1 116 ? 26.723 -10.335 -15.291 1.00 92.44 116 ALA A N 1
ATOM 925 C CA . ALA A 1 116 ? 26.311 -11.659 -14.842 1.00 92.44 116 ALA A CA 1
ATOM 926 C C . ALA A 1 116 ? 25.427 -12.359 -15.887 1.00 92.44 116 ALA A C 1
ATOM 928 O O . ALA A 1 116 ? 25.676 -13.519 -16.219 1.00 92.44 116 ALA A O 1
ATOM 929 N N . HIS A 1 117 ? 24.460 -11.644 -16.469 1.00 93.00 117 HIS A N 1
ATOM 930 C CA . HIS A 1 117 ? 23.574 -12.161 -17.516 1.00 93.00 117 HIS A CA 1
ATOM 931 C C . HIS A 1 117 ? 24.334 -12.547 -18.788 1.00 93.00 117 HIS A C 1
ATOM 933 O O . HIS A 1 117 ? 24.101 -13.612 -19.347 1.00 93.00 117 HIS A O 1
ATOM 939 N N . SER A 1 118 ? 25.336 -11.760 -19.194 1.00 91.81 118 SER A N 1
ATOM 940 C CA . SER A 1 118 ? 26.183 -12.093 -20.352 1.00 91.81 118 SER A CA 1
ATOM 941 C C . SER A 1 118 ? 26.977 -13.397 -20.184 1.00 91.81 118 SER A C 1
ATOM 943 O O . SER A 1 118 ? 27.378 -14.012 -21.174 1.00 91.81 118 SER A O 1
ATOM 945 N N . LYS A 1 119 ? 27.201 -13.818 -18.932 1.00 91.75 119 LYS A N 1
ATOM 946 C CA . LYS A 1 119 ? 27.923 -15.040 -18.555 1.00 91.75 119 LYS A CA 1
ATOM 947 C C . LYS A 1 119 ? 26.988 -16.209 -18.226 1.00 91.75 119 LYS A C 1
ATOM 949 O O . LYS A 1 119 ? 27.487 -17.298 -17.945 1.00 91.75 119 LYS A O 1
ATOM 954 N N . SER A 1 120 ? 25.671 -16.000 -18.215 1.00 89.44 120 SER A N 1
ATOM 955 C CA . SER A 1 120 ? 24.687 -17.020 -17.848 1.00 89.44 120 SER A CA 1
ATOM 956 C C . SER A 1 120 ? 24.109 -17.742 -19.072 1.00 89.44 120 SER A C 1
ATOM 958 O O . SER A 1 120 ? 24.466 -17.474 -20.222 1.00 89.44 120 SER A O 1
ATOM 960 N N . ASP A 1 121 ? 23.239 -18.723 -18.822 1.00 84.94 121 ASP A N 1
ATOM 961 C CA . ASP A 1 121 ? 22.457 -19.371 -19.873 1.00 84.94 121 ASP A CA 1
ATOM 962 C C . ASP A 1 121 ? 21.523 -18.345 -20.537 1.00 84.94 121 ASP A C 1
ATOM 964 O O . ASP A 1 121 ? 20.769 -17.652 -19.855 1.00 84.94 121 ASP A O 1
ATOM 968 N N . LYS A 1 122 ? 21.530 -18.287 -21.876 1.00 80.81 122 LYS A N 1
ATOM 969 C CA . LYS A 1 122 ? 20.703 -17.363 -22.671 1.00 80.81 122 LYS A CA 1
ATOM 970 C C . LYS A 1 122 ? 19.197 -17.525 -22.444 1.00 80.81 122 LYS A C 1
ATOM 972 O O . LYS A 1 122 ? 18.448 -16.621 -22.803 1.00 80.81 122 LYS A O 1
ATOM 977 N N . SER A 1 123 ? 18.754 -18.665 -21.914 1.00 84.31 123 SER A N 1
ATOM 978 C CA . SER A 1 123 ? 17.351 -18.910 -21.562 1.00 84.31 123 SER A CA 1
ATOM 979 C C . SER A 1 123 ? 16.912 -18.214 -20.272 1.00 84.31 123 SER A C 1
ATOM 981 O O . SER A 1 123 ? 15.718 -17.976 -20.107 1.00 84.31 123 SER A O 1
ATOM 983 N N . ARG A 1 124 ? 17.846 -17.856 -19.377 1.00 86.94 124 ARG A N 1
ATOM 984 C CA . ARG A 1 124 ? 17.526 -17.134 -18.140 1.00 86.94 124 ARG A CA 1
ATOM 985 C C . ARG A 1 124 ? 17.310 -15.657 -18.420 1.00 86.94 124 ARG A C 1
ATOM 987 O O . ARG A 1 124 ? 18.066 -15.021 -19.161 1.00 86.94 124 ARG A O 1
ATOM 994 N N . HIS A 1 125 ? 16.317 -15.082 -17.760 1.00 89.69 125 HIS A N 1
ATOM 995 C CA . HIS A 1 125 ? 16.107 -13.644 -17.773 1.00 89.69 125 HIS A CA 1
ATOM 996 C C . HIS A 1 125 ? 16.995 -12.958 -16.729 1.00 89.69 125 HIS A C 1
ATOM 998 O O . HIS A 1 125 ? 17.240 -13.491 -15.648 1.00 89.69 125 HIS A O 1
ATOM 1004 N N . ALA A 1 126 ? 17.452 -11.736 -17.021 1.00 90.19 126 ALA A N 1
ATOM 1005 C CA . ALA A 1 126 ? 18.309 -10.976 -16.107 1.00 90.19 126 ALA A CA 1
ATOM 1006 C C . ALA A 1 126 ? 17.660 -10.766 -14.724 1.00 90.19 126 ALA A C 1
ATOM 1008 O O . ALA A 1 126 ? 18.343 -10.842 -13.710 1.00 90.19 126 ALA A O 1
ATOM 1009 N N . PHE A 1 127 ? 16.339 -10.566 -14.661 1.00 91.38 127 PHE A N 1
ATOM 1010 C CA . PHE A 1 127 ? 15.629 -10.377 -13.390 1.00 91.38 127 PHE A CA 1
ATOM 1011 C C . PHE A 1 127 ? 15.645 -11.617 -12.476 1.00 91.38 127 PHE A C 1
ATOM 1013 O O . PHE A 1 127 ? 15.403 -11.479 -11.283 1.00 91.38 127 PHE A O 1
ATOM 1020 N N . GLU A 1 128 ? 15.965 -12.808 -12.998 1.00 91.62 128 GLU A N 1
ATOM 1021 C CA . GLU A 1 128 ? 16.049 -14.067 -12.236 1.00 91.62 128 GLU A CA 1
ATOM 1022 C C . GLU A 1 128 ? 17.410 -14.261 -11.545 1.00 91.62 128 GLU A C 1
ATOM 1024 O O . GLU A 1 128 ? 17.683 -15.315 -10.964 1.00 91.62 128 GLU A O 1
ATOM 1029 N N . MET A 1 129 ? 18.317 -13.290 -11.661 1.00 92.44 129 MET A N 1
ATOM 1030 C CA . MET A 1 129 ? 19.677 -13.360 -11.126 1.00 92.44 129 MET A CA 1
ATOM 1031 C C . MET A 1 129 ? 19.804 -12.531 -9.841 1.00 92.44 129 MET A C 1
ATOM 1033 O O . MET A 1 129 ? 20.610 -11.605 -9.772 1.00 92.44 129 MET A O 1
ATOM 1037 N N . ASN A 1 130 ? 18.996 -12.866 -8.827 1.00 92.62 130 ASN A N 1
ATOM 1038 C CA . ASN A 1 130 ? 18.871 -12.089 -7.586 1.00 92.62 130 ASN A CA 1
ATOM 1039 C C . ASN A 1 130 ? 20.199 -11.858 -6.848 1.00 92.62 130 ASN A C 1
ATOM 1041 O O . ASN A 1 130 ? 20.415 -10.762 -6.343 1.00 92.62 130 ASN A O 1
ATOM 1045 N N . GLU A 1 131 ? 21.104 -12.840 -6.838 1.00 93.12 131 GLU A N 1
ATOM 1046 C CA . GLU A 1 131 ? 22.423 -12.701 -6.205 1.00 93.12 131 GLU A CA 1
ATOM 1047 C C . GLU A 1 131 ? 23.228 -11.547 -6.824 1.00 93.12 131 GLU A C 1
ATOM 1049 O O . GLU A 1 131 ? 23.672 -10.657 -6.113 1.00 93.12 131 GLU A O 1
ATOM 1054 N N . ALA A 1 132 ? 23.346 -11.499 -8.156 1.00 93.25 132 ALA A N 1
ATOM 1055 C CA . ALA A 1 132 ? 24.053 -10.415 -8.845 1.00 93.25 132 ALA A CA 1
ATOM 1056 C C . ALA A 1 132 ? 23.298 -9.080 -8.768 1.00 93.25 132 ALA A C 1
ATOM 1058 O O . ALA A 1 132 ? 23.904 -8.014 -8.705 1.00 93.25 132 ALA A O 1
ATOM 1059 N N . LYS A 1 133 ? 21.966 -9.148 -8.792 1.00 92.19 133 LYS A N 1
ATOM 1060 C CA . LYS A 1 133 ? 21.061 -7.998 -8.747 1.00 92.19 133 LYS A CA 1
ATOM 1061 C C . LYS A 1 133 ? 21.155 -7.227 -7.432 1.00 92.19 133 LYS A C 1
ATOM 1063 O O . LYS A 1 133 ? 21.136 -6.003 -7.458 1.00 92.19 133 LYS A O 1
ATOM 1068 N N . PHE A 1 134 ? 21.257 -7.941 -6.312 1.00 95.31 134 PHE A N 1
ATOM 1069 C CA . PHE A 1 134 ? 21.270 -7.365 -4.970 1.00 95.31 134 PHE A CA 1
ATOM 1070 C C . PHE A 1 134 ? 22.626 -7.501 -4.268 1.00 95.31 134 PHE A C 1
ATOM 1072 O O . PHE A 1 134 ? 22.665 -7.345 -3.054 1.00 95.31 134 PHE A O 1
ATOM 1079 N N . ASP A 1 135 ? 23.725 -7.804 -4.967 1.00 96.06 135 ASP A N 1
ATOM 1080 C CA . ASP A 1 135 ? 25.033 -8.036 -4.329 1.00 96.06 135 ASP A CA 1
ATOM 1081 C C . ASP A 1 135 ? 25.470 -6.834 -3.471 1.00 96.06 135 ASP A C 1
ATOM 1083 O O . ASP A 1 135 ? 25.688 -6.957 -2.264 1.00 96.06 135 ASP A O 1
ATOM 1087 N N . ASP A 1 136 ? 25.508 -5.641 -4.068 1.00 97.56 136 ASP A N 1
ATOM 1088 C CA . ASP A 1 136 ? 25.938 -4.422 -3.376 1.00 97.56 136 ASP A CA 1
ATOM 1089 C C . ASP A 1 136 ? 24.921 -3.973 -2.314 1.00 97.56 136 ASP A C 1
ATOM 1091 O O . ASP A 1 136 ? 25.304 -3.694 -1.175 1.00 97.56 136 ASP A O 1
ATOM 1095 N N . PHE A 1 137 ? 23.618 -4.043 -2.618 1.00 97.81 137 PHE A N 1
ATOM 1096 C CA . PHE A 1 137 ? 22.563 -3.788 -1.632 1.00 97.81 137 PHE A CA 1
ATOM 1097 C C . PHE A 1 137 ? 22.635 -4.754 -0.438 1.00 97.81 137 PHE A C 1
ATOM 1099 O O . PHE A 1 137 ? 22.417 -4.349 0.699 1.00 97.81 137 PHE A O 1
ATOM 1106 N N . SER A 1 138 ? 22.973 -6.028 -0.651 1.00 97.75 138 SER A N 1
ATOM 1107 C CA . SER A 1 138 ? 23.079 -7.026 0.423 1.00 97.75 138 SER A CA 1
ATOM 1108 C C . SER A 1 138 ? 24.246 -6.725 1.361 1.00 97.75 138 SER A C 1
ATOM 1110 O O . SER A 1 138 ? 24.109 -6.893 2.577 1.00 97.75 138 SER A O 1
ATOM 1112 N N . LYS A 1 139 ? 25.378 -6.251 0.820 1.00 97.81 139 LYS A N 1
ATOM 1113 C CA . LYS A 1 139 ? 26.531 -5.797 1.617 1.00 97.81 139 LYS A CA 1
ATOM 1114 C C . LYS A 1 139 ? 26.155 -4.584 2.460 1.00 97.81 139 LYS A C 1
ATOM 1116 O O . LYS A 1 139 ? 26.374 -4.608 3.670 1.00 97.81 139 LYS A O 1
ATOM 1121 N N . PHE A 1 140 ? 25.526 -3.586 1.842 1.00 98.44 140 PHE A N 1
ATOM 1122 C CA . PHE A 1 140 ? 24.995 -2.401 2.516 1.00 98.44 140 PHE A CA 1
ATOM 1123 C C . PHE A 1 140 ? 24.001 -2.761 3.629 1.00 98.44 140 PHE A C 1
ATOM 1125 O O . PHE A 1 140 ? 24.138 -2.336 4.775 1.00 98.44 140 PHE A O 1
ATOM 1132 N N . TYR A 1 141 ? 23.024 -3.611 3.317 1.00 98.44 141 TYR A N 1
ATOM 1133 C CA . TYR A 1 141 ? 21.997 -4.051 4.254 1.00 98.44 141 TYR A CA 1
ATOM 1134 C C . TYR A 1 141 ? 22.615 -4.747 5.471 1.00 98.44 141 TYR A C 1
ATOM 1136 O O . TYR A 1 141 ? 22.257 -4.447 6.613 1.00 98.44 141 TYR A O 1
ATOM 1144 N N . PHE A 1 142 ? 23.589 -5.635 5.245 1.00 97.94 142 PHE A N 1
ATOM 1145 C CA . PHE A 1 142 ? 24.331 -6.281 6.324 1.00 97.94 142 PHE A CA 1
ATOM 1146 C C . PHE A 1 142 ? 25.182 -5.287 7.115 1.00 97.94 142 PHE A C 1
ATOM 1148 O O . PHE A 1 142 ? 25.242 -5.373 8.341 1.00 97.94 142 PHE A O 1
ATOM 1155 N N . GLU A 1 143 ? 25.828 -4.329 6.453 1.00 97.38 143 GLU A N 1
ATOM 1156 C CA . GLU A 1 143 ? 26.605 -3.296 7.126 1.00 97.38 143 GLU A CA 1
ATOM 1157 C C . GLU A 1 143 ? 25.728 -2.476 8.080 1.00 97.38 143 GLU A C 1
ATOM 1159 O O . GLU A 1 143 ? 26.096 -2.306 9.246 1.00 97.38 143 GLU A O 1
ATOM 1164 N N . VAL A 1 144 ? 24.552 -2.036 7.634 1.00 97.69 144 VAL A N 1
ATOM 1165 C CA . VAL A 1 144 ? 23.671 -1.184 8.437 1.00 97.69 144 VAL A CA 1
ATOM 1166 C C . VAL A 1 144 ? 22.918 -1.988 9.496 1.00 97.69 144 VAL A C 1
ATOM 1168 O O . VAL A 1 144 ? 22.887 -1.577 10.655 1.00 97.69 144 VAL A O 1
ATOM 1171 N N . LEU A 1 145 ? 22.320 -3.129 9.152 1.00 97.38 145 LEU A N 1
ATOM 1172 C CA . LEU A 1 145 ? 21.411 -3.852 10.056 1.00 97.38 145 LEU A CA 1
ATOM 1173 C C . LEU A 1 145 ? 22.057 -5.026 10.794 1.00 97.38 145 LEU A C 1
ATOM 1175 O O . LEU A 1 145 ? 21.474 -5.541 11.747 1.00 97.38 145 LEU A O 1
ATOM 1179 N N . LYS A 1 146 ? 23.263 -5.442 10.390 1.00 96.50 146 LYS A N 1
ATOM 1180 C CA . LYS A 1 146 ? 23.989 -6.611 10.930 1.00 96.50 146 LYS A CA 1
ATOM 1181 C C . LYS A 1 146 ? 23.233 -7.937 10.777 1.00 96.50 146 LYS A C 1
ATOM 1183 O O . LYS A 1 146 ? 23.511 -8.900 11.489 1.00 96.50 146 LYS A O 1
ATOM 1188 N N . ILE A 1 147 ? 22.310 -7.995 9.819 1.00 96.12 147 ILE A N 1
ATOM 1189 C CA . ILE A 1 147 ? 21.574 -9.193 9.405 1.00 96.12 147 ILE A CA 1
ATOM 1190 C C . ILE A 1 147 ? 21.685 -9.355 7.884 1.00 96.12 147 ILE A C 1
ATOM 1192 O O . ILE A 1 147 ? 21.758 -8.350 7.177 1.00 96.12 147 ILE A O 1
ATOM 1196 N N . PRO A 1 148 ? 21.756 -10.589 7.358 1.00 96.88 148 PRO A N 1
ATOM 1197 C CA . PRO A 1 148 ? 21.853 -10.803 5.919 1.00 96.88 148 PRO A CA 1
ATOM 1198 C C . PRO A 1 148 ? 20.547 -10.406 5.221 1.00 96.88 148 PRO A C 1
ATOM 1200 O O . PRO A 1 148 ? 19.459 -10.648 5.746 1.00 96.88 148 PRO A O 1
ATOM 1203 N N . PHE A 1 149 ? 20.654 -9.843 4.017 1.00 97.38 149 PHE A N 1
ATOM 1204 C CA . PHE A 1 149 ? 19.491 -9.586 3.174 1.00 97.38 149 PHE A CA 1
ATOM 1205 C C . PHE A 1 149 ? 19.038 -10.877 2.484 1.00 97.38 149 PHE A C 1
ATOM 1207 O O . PHE A 1 149 ? 19.779 -11.474 1.703 1.00 97.38 149 PHE A O 1
ATOM 1214 N N . ALA A 1 150 ? 17.813 -11.317 2.766 1.00 95.12 150 ALA A N 1
ATOM 1215 C CA . ALA A 1 150 ? 17.217 -12.482 2.122 1.00 95.12 150 ALA A CA 1
ATOM 1216 C C . ALA A 1 150 ? 16.615 -12.089 0.762 1.00 95.12 150 ALA A C 1
ATOM 1218 O O . ALA A 1 150 ? 15.404 -11.936 0.630 1.00 95.12 150 ALA A O 1
ATOM 1219 N N . PHE A 1 151 ? 17.464 -11.909 -0.252 1.00 92.31 151 PHE A N 1
ATOM 1220 C CA . PHE A 1 151 ? 17.063 -11.384 -1.567 1.00 92.31 151 PHE A CA 1
ATOM 1221 C C . PHE A 1 151 ? 16.026 -12.231 -2.328 1.00 92.31 151 PHE A C 1
ATOM 1223 O O . PHE A 1 151 ? 15.376 -11.718 -3.238 1.00 92.31 151 PHE A O 1
ATOM 1230 N N . ASP A 1 152 ? 15.857 -13.509 -1.973 1.00 93.25 152 ASP A N 1
ATOM 1231 C CA . ASP A 1 152 ? 14.855 -14.398 -2.578 1.00 93.25 152 ASP A CA 1
ATOM 1232 C C . ASP A 1 152 ? 13.477 -14.340 -1.905 1.00 93.25 152 ASP A C 1
ATOM 1234 O O . ASP A 1 152 ? 12.510 -14.880 -2.465 1.00 93.25 152 ASP A O 1
ATOM 1238 N N . ASN A 1 153 ? 13.389 -13.682 -0.744 1.00 95.81 153 ASN A N 1
ATOM 1239 C CA . ASN A 1 153 ? 12.150 -13.486 -0.001 1.00 95.81 153 ASN A CA 1
ATOM 1240 C C . ASN A 1 153 ? 11.409 -12.244 -0.499 1.00 95.81 153 ASN A C 1
ATOM 1242 O O . ASN A 1 153 ? 12.015 -11.252 -0.920 1.00 95.81 153 ASN A O 1
ATOM 1246 N N . MET A 1 154 ? 10.080 -12.284 -0.418 1.00 97.25 154 MET A N 1
ATOM 1247 C CA . MET A 1 154 ? 9.234 -11.135 -0.751 1.00 97.25 154 MET A CA 1
ATOM 1248 C C . MET A 1 154 ? 9.070 -10.191 0.439 1.00 97.25 154 MET A C 1
ATOM 1250 O O . MET A 1 154 ? 8.995 -8.986 0.240 1.00 97.25 154 MET A O 1
ATOM 1254 N N . VAL A 1 155 ? 9.071 -10.705 1.664 1.00 98.06 155 VAL A N 1
ATOM 1255 C CA . VAL A 1 155 ? 9.168 -9.948 2.909 1.00 98.06 155 VAL A CA 1
ATOM 1256 C C . VAL A 1 155 ? 10.648 -9.737 3.223 1.00 98.06 155 VAL A C 1
ATOM 1258 O O . VAL A 1 155 ? 11.355 -10.670 3.605 1.00 98.06 155 VAL A O 1
ATOM 1261 N N . CYS A 1 156 ? 11.116 -8.495 3.089 1.00 95.88 156 CYS A N 1
ATOM 1262 C CA . CYS A 1 156 ? 12.493 -8.123 3.410 1.00 95.88 156 CYS A CA 1
ATOM 1263 C C . CYS A 1 156 ? 12.754 -8.252 4.911 1.00 95.88 156 CYS A C 1
ATOM 1265 O O . CYS A 1 156 ? 13.730 -8.868 5.331 1.00 95.88 156 CYS A O 1
ATOM 1267 N N . ASN A 1 157 ? 11.887 -7.627 5.711 1.00 97.00 157 ASN A N 1
ATOM 1268 C CA . ASN A 1 157 ? 11.925 -7.632 7.168 1.00 97.00 157 ASN A CA 1
ATOM 1269 C C . ASN A 1 157 ? 10.606 -7.062 7.727 1.00 97.00 157 ASN A C 1
ATOM 1271 O O . ASN A 1 157 ? 9.737 -6.620 6.970 1.00 97.00 157 ASN A O 1
ATOM 1275 N N . HIS A 1 158 ? 10.455 -7.050 9.050 1.00 98.00 158 HIS A N 1
ATOM 1276 C CA . HIS A 1 158 ? 9.324 -6.432 9.734 1.00 98.00 158 HIS A CA 1
ATOM 1277 C C . HIS A 1 158 ? 9.742 -5.783 11.059 1.00 98.00 158 HIS A C 1
ATOM 1279 O O . HIS A 1 158 ? 10.709 -6.202 11.692 1.00 98.00 158 HIS A O 1
ATOM 1285 N N . LEU A 1 159 ? 8.979 -4.778 11.491 1.00 98.31 159 LEU A N 1
ATOM 1286 C CA . LEU A 1 159 ? 9.084 -4.167 12.817 1.00 98.31 159 LEU A CA 1
ATOM 1287 C C . LEU A 1 159 ? 7.812 -4.440 13.608 1.00 98.31 159 LEU A C 1
ATOM 1289 O O . LEU A 1 159 ? 6.707 -4.350 13.068 1.00 98.31 159 LEU A O 1
ATOM 1293 N N . VAL A 1 160 ? 7.973 -4.731 14.897 1.00 97.75 160 VAL A N 1
ATOM 1294 C CA . VAL A 1 160 ? 6.853 -5.018 15.794 1.00 97.75 160 VAL A CA 1
ATOM 1295 C C . VAL A 1 160 ? 6.777 -3.966 16.889 1.00 97.75 160 VAL A C 1
ATOM 1297 O O . VAL A 1 160 ? 7.693 -3.800 17.695 1.00 97.75 160 VAL A O 1
ATOM 1300 N N . LEU A 1 161 ? 5.655 -3.256 16.927 1.00 96.31 161 LEU A N 1
ATOM 1301 C CA . LEU A 1 161 ? 5.296 -2.343 18.002 1.00 96.31 161 LEU A CA 1
ATOM 1302 C C . LEU A 1 161 ? 4.324 -3.089 18.923 1.00 96.31 161 LEU A C 1
ATOM 1304 O O . LEU A 1 161 ? 3.102 -2.959 18.821 1.00 96.31 161 LEU A O 1
ATOM 1308 N N . GLU A 1 162 ? 4.904 -3.928 19.786 1.00 94.00 162 GLU A N 1
ATOM 1309 C CA . GLU A 1 162 ? 4.190 -4.859 20.674 1.00 94.00 162 GLU A CA 1
ATOM 1310 C C . GLU A 1 162 ? 3.073 -4.188 21.499 1.00 94.00 162 GLU A C 1
ATOM 1312 O O . GLU A 1 162 ? 1.950 -4.695 21.493 1.00 94.00 162 GLU A O 1
ATOM 1317 N N . PRO A 1 163 ? 3.287 -3.031 22.169 1.00 92.31 163 PRO A N 1
ATOM 1318 C CA . PRO A 1 163 ? 2.251 -2.455 23.035 1.00 92.31 163 PRO A CA 1
ATOM 1319 C C . PRO A 1 163 ? 1.010 -1.981 22.277 1.00 92.31 163 PRO A C 1
ATOM 1321 O O . PRO A 1 163 ? -0.093 -1.990 22.821 1.00 92.31 163 PRO A O 1
ATOM 1324 N N . GLU A 1 164 ? 1.176 -1.583 21.019 1.00 94.25 164 GLU A N 1
ATOM 1325 C CA . GLU A 1 164 ? 0.091 -1.128 20.153 1.00 94.25 164 GLU A CA 1
ATOM 1326 C C . GLU A 1 164 ? -0.561 -2.267 19.359 1.00 94.25 164 GLU A C 1
ATOM 1328 O O . GLU A 1 164 ? -1.675 -2.102 18.841 1.00 94.25 164 GLU A O 1
ATOM 1333 N N . LYS A 1 165 ? 0.106 -3.427 19.309 1.00 95.81 165 LYS A N 1
ATOM 1334 C CA . LYS A 1 165 ? -0.165 -4.526 18.381 1.00 95.81 165 LYS A CA 1
ATOM 1335 C C . LYS A 1 165 ? -0.147 -4.056 16.928 1.00 95.81 165 LYS A C 1
ATOM 1337 O O . LYS A 1 165 ? -1.120 -4.225 16.192 1.00 95.81 165 LYS A O 1
ATOM 1342 N N . LEU A 1 166 ? 0.948 -3.404 16.543 1.00 97.69 166 LEU A N 1
ATOM 1343 C CA . LEU A 1 166 ? 1.169 -2.893 15.192 1.00 97.69 166 LEU A CA 1
ATOM 1344 C C . LEU A 1 166 ? 2.374 -3.588 14.552 1.00 97.69 166 LEU A C 1
ATOM 1346 O O . LEU A 1 166 ? 3.469 -3.585 15.111 1.00 97.69 166 LEU A O 1
ATOM 1350 N N . LEU A 1 167 ? 2.154 -4.175 13.379 1.00 98.56 167 LEU A N 1
ATOM 1351 C CA . LEU A 1 167 ? 3.169 -4.831 12.565 1.00 98.56 167 LEU A CA 1
ATOM 1352 C C . LEU A 1 167 ? 3.443 -3.995 11.309 1.00 98.56 167 LEU A C 1
ATOM 1354 O O . LEU A 1 167 ? 2.535 -3.719 10.523 1.00 98.56 167 LEU A O 1
ATOM 1358 N N . LEU A 1 168 ? 4.702 -3.616 11.110 1.00 98.69 168 LEU A N 1
ATOM 1359 C CA . LEU A 1 168 ? 5.174 -2.942 9.901 1.00 98.69 168 LEU A CA 1
ATOM 1360 C C . LEU A 1 168 ? 5.923 -3.968 9.052 1.00 98.69 168 LEU A C 1
ATOM 1362 O O . LEU A 1 168 ? 6.897 -4.542 9.531 1.00 98.69 168 LEU A O 1
ATOM 1366 N N . VAL A 1 169 ? 5.483 -4.218 7.822 1.00 98.75 169 VAL A N 1
ATOM 1367 C CA . VAL A 1 169 ? 6.035 -5.275 6.957 1.00 98.75 169 VAL A CA 1
ATOM 1368 C C . VAL A 1 169 ? 6.647 -4.646 5.714 1.00 98.75 169 VAL A C 1
ATOM 1370 O O . VAL A 1 169 ? 5.939 -3.990 4.957 1.00 98.75 169 VAL A O 1
ATOM 1373 N N . GLY A 1 170 ? 7.944 -4.847 5.486 1.00 98.44 170 GLY A N 1
ATOM 1374 C CA . GLY A 1 170 ? 8.622 -4.360 4.285 1.00 98.44 170 GLY A CA 1
ATOM 1375 C C . GLY A 1 170 ? 8.667 -5.413 3.188 1.00 98.44 170 GLY A C 1
ATOM 1376 O O . GLY A 1 170 ? 9.100 -6.535 3.452 1.00 98.44 170 GLY A O 1
ATOM 1377 N N . LEU A 1 171 ? 8.243 -5.059 1.973 1.00 98.50 171 LEU A N 1
ATOM 1378 C CA . LEU A 1 171 ? 8.144 -5.981 0.843 1.00 98.50 171 LEU A CA 1
ATOM 1379 C C . LEU A 1 171 ? 9.046 -5.577 -0.327 1.00 98.50 171 LEU A C 1
ATOM 1381 O O . LEU A 1 171 ? 9.089 -4.416 -0.732 1.00 98.50 171 LEU A O 1
ATOM 1385 N N . ASN A 1 172 ? 9.698 -6.566 -0.933 1.00 97.50 172 ASN A N 1
ATOM 1386 C CA . ASN A 1 172 ? 10.537 -6.404 -2.109 1.00 97.50 172 ASN A CA 1
ATOM 1387 C C . ASN A 1 172 ? 9.695 -6.403 -3.392 1.00 97.50 172 ASN A C 1
ATOM 1389 O O . ASN A 1 172 ? 9.396 -7.455 -3.954 1.00 97.50 172 ASN A O 1
ATOM 1393 N N . SER A 1 173 ? 9.362 -5.215 -3.895 1.00 96.81 173 SER A N 1
ATOM 1394 C CA . SER A 1 173 ? 8.608 -5.041 -5.147 1.00 96.81 173 SER A CA 1
ATOM 1395 C C . SER A 1 173 ? 9.432 -5.226 -6.428 1.00 96.81 173 SER A C 1
ATOM 1397 O O . SER A 1 173 ? 8.930 -4.971 -7.518 1.00 96.81 173 SER A O 1
ATOM 1399 N N . ASN A 1 174 ? 10.701 -5.623 -6.332 1.00 96.06 174 ASN A N 1
ATOM 1400 C CA . ASN A 1 174 ? 11.607 -5.582 -7.475 1.00 96.06 174 ASN A CA 1
ATOM 1401 C C . ASN A 1 174 ? 11.693 -6.899 -8.248 1.00 96.06 174 ASN A C 1
ATOM 1403 O O . ASN A 1 174 ? 12.583 -7.027 -9.079 1.00 96.06 174 ASN A O 1
ATOM 1407 N N . ALA A 1 175 ? 10.852 -7.908 -8.006 1.00 94.62 175 ALA A N 1
ATOM 1408 C CA . ALA A 1 175 ? 11.127 -9.276 -8.466 1.00 94.62 175 ALA A CA 1
ATOM 1409 C C . ALA A 1 175 ? 11.335 -9.415 -9.992 1.00 94.62 175 ALA A C 1
ATOM 1411 O O . ALA A 1 175 ? 12.171 -10.212 -10.412 1.00 94.62 175 ALA A O 1
ATOM 1412 N N . LYS A 1 176 ? 10.682 -8.584 -10.819 1.00 93.56 176 LYS A N 1
ATOM 1413 C CA . LYS A 1 176 ? 10.891 -8.546 -12.284 1.00 93.56 176 LYS A CA 1
ATOM 1414 C C . LYS A 1 176 ? 11.785 -7.408 -12.794 1.00 93.56 176 LYS A C 1
ATOM 1416 O O . LYS A 1 176 ? 11.982 -7.293 -14.002 1.00 93.56 176 LYS A O 1
ATOM 1421 N N . ILE A 1 177 ? 12.367 -6.602 -11.909 1.00 92.94 177 ILE A N 1
ATOM 1422 C CA . ILE A 1 177 ? 13.351 -5.587 -12.300 1.00 92.94 177 ILE A CA 1
ATOM 1423 C C . ILE A 1 177 ? 14.641 -6.289 -12.729 1.00 92.94 177 ILE A C 1
ATOM 1425 O O . ILE A 1 177 ? 15.156 -7.160 -12.020 1.00 92.94 177 ILE A O 1
ATOM 1429 N N . GLY A 1 178 ? 15.125 -5.946 -13.921 1.00 90.00 178 GLY A N 1
ATOM 1430 C CA . GLY A 1 178 ? 16.291 -6.562 -14.549 1.00 90.00 178 GLY A CA 1
ATOM 1431 C C . GLY A 1 178 ? 17.346 -5.530 -14.943 1.00 90.00 178 GLY A C 1
ATOM 1432 O O . GLY A 1 178 ? 17.499 -4.492 -14.312 1.00 90.00 178 GLY A O 1
ATOM 1433 N N . ALA A 1 179 ? 18.069 -5.807 -16.029 1.00 85.38 179 ALA A N 1
ATOM 1434 C CA . ALA A 1 179 ? 19.086 -4.907 -16.587 1.00 85.38 179 ALA A CA 1
ATOM 1435 C C . ALA A 1 179 ? 18.524 -3.582 -17.151 1.00 85.38 179 ALA A C 1
ATOM 1437 O O . ALA A 1 179 ? 19.290 -2.686 -17.508 1.00 85.38 179 ALA A O 1
ATOM 1438 N N . HIS A 1 180 ? 17.201 -3.482 -17.256 1.00 83.88 180 HIS A N 1
ATOM 1439 C CA . HIS A 1 180 ? 16.452 -2.315 -17.701 1.00 83.88 180 HIS A CA 1
ATOM 1440 C C . HIS A 1 180 ? 15.349 -2.015 -16.685 1.00 83.88 180 HIS A C 1
ATOM 1442 O O . HIS A 1 180 ? 14.984 -2.888 -15.892 1.00 83.88 180 HIS A O 1
ATOM 1448 N N . ASN A 1 181 ? 14.806 -0.800 -16.751 1.00 80.12 181 ASN A N 1
ATOM 1449 C CA . ASN A 1 181 ? 13.668 -0.392 -15.934 1.00 80.12 181 ASN A CA 1
ATOM 1450 C C . ASN A 1 181 ? 12.491 -1.352 -16.143 1.00 80.12 181 ASN A C 1
ATOM 1452 O O . ASN A 1 181 ? 12.289 -1.895 -17.235 1.00 80.12 181 ASN A O 1
ATOM 1456 N N . GLY A 1 182 ? 11.714 -1.554 -15.088 1.00 85.62 182 GLY A N 1
ATOM 1457 C CA . GLY A 1 182 ? 10.551 -2.425 -15.101 1.00 85.62 182 GLY A CA 1
ATOM 1458 C C . GLY A 1 182 ? 9.467 -1.899 -14.176 1.00 85.62 182 GLY A C 1
ATOM 1459 O O . GLY A 1 182 ? 9.630 -0.870 -13.533 1.00 85.62 182 GLY A O 1
ATOM 1460 N N . LEU A 1 183 ? 8.347 -2.611 -14.147 1.00 91.75 183 LEU A N 1
ATOM 1461 C CA . LEU A 1 183 ? 7.255 -2.326 -13.225 1.00 91.75 183 LEU A CA 1
ATOM 1462 C C . LEU A 1 183 ? 7.462 -3.092 -11.916 1.00 91.75 183 LEU A C 1
ATOM 1464 O O . LEU A 1 183 ? 8.050 -4.181 -11.914 1.00 91.75 183 LEU A O 1
ATOM 1468 N N . GLY A 1 184 ? 6.888 -2.561 -10.839 1.00 94.56 184 GLY A N 1
ATOM 1469 C CA . GLY A 1 184 ? 6.757 -3.254 -9.569 1.00 94.56 184 GLY A CA 1
ATOM 1470 C C . GLY A 1 184 ? 6.081 -4.611 -9.753 1.00 94.56 184 GLY A C 1
ATOM 1471 O O . GLY A 1 184 ? 5.088 -4.744 -10.478 1.00 94.56 184 GLY A O 1
ATOM 1472 N N . TYR A 1 185 ? 6.662 -5.632 -9.129 1.00 96.06 185 TYR A N 1
ATOM 1473 C CA . TYR A 1 185 ? 6.183 -7.006 -9.190 1.00 96.06 185 TYR A CA 1
ATOM 1474 C C . TYR A 1 185 ? 6.615 -7.792 -7.950 1.00 96.06 185 TYR A C 1
ATOM 1476 O O . TYR A 1 185 ? 7.775 -7.732 -7.536 1.00 96.06 185 TYR A O 1
ATOM 1484 N N . ILE A 1 186 ? 5.705 -8.605 -7.414 1.00 97.25 186 ILE A N 1
ATOM 1485 C CA . ILE A 1 186 ? 5.962 -9.539 -6.312 1.00 97.25 186 ILE A CA 1
ATOM 1486 C C . ILE A 1 186 ? 5.508 -10.948 -6.708 1.00 97.25 186 ILE A C 1
ATOM 1488 O O . ILE A 1 186 ? 4.436 -11.131 -7.279 1.00 97.25 186 ILE A O 1
ATOM 1492 N N . HIS A 1 187 ? 6.289 -11.977 -6.374 1.00 96.94 187 HIS A N 1
ATOM 1493 C CA . HIS A 1 187 ? 5.838 -13.364 -6.518 1.00 96.94 187 HIS A CA 1
ATOM 1494 C C . HIS A 1 187 ? 4.772 -13.694 -5.464 1.00 96.94 187 HIS A C 1
ATOM 1496 O O . HIS A 1 187 ? 5.100 -13.998 -4.318 1.00 96.94 187 HIS A O 1
ATOM 1502 N N . ILE A 1 188 ? 3.501 -13.648 -5.866 1.00 97.12 188 ILE A N 1
ATOM 1503 C CA . ILE A 1 188 ? 2.330 -13.783 -4.984 1.00 97.12 188 ILE A CA 1
ATOM 1504 C C . ILE A 1 188 ? 2.324 -15.100 -4.203 1.00 97.12 188 ILE A C 1
ATOM 1506 O O . ILE A 1 188 ? 2.061 -15.088 -3.001 1.00 97.12 188 ILE A O 1
ATOM 1510 N N . ASP A 1 189 ? 2.695 -16.217 -4.832 1.00 95.94 189 ASP A N 1
ATOM 1511 C CA . ASP A 1 189 ? 2.752 -17.521 -4.157 1.00 95.94 189 ASP A CA 1
ATOM 1512 C C . ASP A 1 189 ? 3.772 -17.526 -3.010 1.00 95.94 189 ASP A C 1
ATOM 1514 O O . ASP A 1 189 ? 3.487 -18.003 -1.911 1.00 95.94 189 ASP A O 1
ATOM 1518 N N . LYS A 1 190 ? 4.953 -16.935 -3.241 1.00 97.12 190 LYS A N 1
ATOM 1519 C CA . LYS A 1 190 ? 5.995 -16.801 -2.213 1.00 97.12 190 LYS A CA 1
ATOM 1520 C C . LYS A 1 190 ? 5.549 -15.860 -1.099 1.00 97.12 190 LYS A C 1
ATOM 1522 O O . LYS A 1 190 ? 5.653 -16.215 0.072 1.00 97.12 190 LYS A O 1
ATOM 1527 N N . LEU A 1 191 ? 4.996 -14.700 -1.465 1.00 98.38 191 LEU A N 1
ATOM 1528 C CA . LEU A 1 191 ? 4.477 -13.735 -0.499 1.00 98.38 191 LEU A CA 1
ATOM 1529 C C . LEU A 1 191 ? 3.404 -14.373 0.395 1.00 98.38 191 LEU A C 1
ATOM 1531 O O . LEU A 1 191 ? 3.434 -14.188 1.605 1.00 98.38 191 LEU A O 1
ATOM 1535 N N . SER A 1 192 ? 2.496 -15.162 -0.178 1.00 97.62 192 SER A N 1
ATOM 1536 C CA . SER A 1 192 ? 1.432 -15.843 0.571 1.00 97.62 192 SER A CA 1
ATOM 1537 C C . SER A 1 192 ? 1.992 -16.802 1.624 1.00 97.62 192 SER A C 1
ATOM 1539 O O . SER A 1 192 ? 1.525 -16.818 2.763 1.00 97.62 192 SER A O 1
ATOM 1541 N N . ILE A 1 193 ? 3.026 -17.574 1.276 1.00 97.88 193 ILE A N 1
ATOM 1542 C CA . ILE A 1 193 ? 3.700 -18.481 2.217 1.00 97.88 193 ILE A CA 1
ATOM 1543 C C . ILE A 1 193 ? 4.354 -17.686 3.355 1.00 97.88 193 ILE A C 1
ATOM 1545 O O . ILE A 1 193 ? 4.161 -18.005 4.528 1.00 97.88 193 ILE A O 1
ATOM 1549 N N . GLU A 1 194 ? 5.091 -16.627 3.026 1.00 98.31 194 GLU A N 1
ATOM 1550 C CA . GLU A 1 194 ? 5.799 -15.804 4.013 1.00 98.31 194 GLU A CA 1
ATOM 1551 C C . GLU A 1 194 ? 4.833 -15.054 4.948 1.00 98.31 194 GLU A C 1
ATOM 1553 O O . GLU A 1 194 ? 5.033 -15.027 6.165 1.00 98.31 194 GLU A O 1
ATOM 1558 N N . LEU A 1 195 ? 3.738 -14.508 4.410 1.00 98.25 195 LEU A N 1
ATOM 1559 C CA . LEU A 1 195 ? 2.692 -13.859 5.202 1.00 98.25 195 LEU A CA 1
ATOM 1560 C C . LEU A 1 195 ? 1.919 -14.856 6.071 1.00 98.25 195 LEU A C 1
ATOM 1562 O O . LEU A 1 195 ? 1.554 -14.512 7.192 1.00 98.25 195 LEU A O 1
ATOM 1566 N N . ALA A 1 196 ? 1.707 -16.096 5.615 1.00 97.69 196 ALA A N 1
ATOM 1567 C CA . ALA A 1 196 ? 1.097 -17.139 6.441 1.00 97.69 196 ALA A CA 1
ATOM 1568 C C . ALA A 1 196 ? 1.934 -17.450 7.692 1.00 97.69 196 ALA A C 1
ATOM 1570 O O . ALA A 1 196 ? 1.371 -17.675 8.764 1.00 97.69 196 ALA A O 1
ATOM 1571 N N . GLU A 1 197 ? 3.266 -17.423 7.594 1.00 97.06 197 GLU A N 1
ATOM 1572 C CA . GLU A 1 197 ? 4.140 -17.596 8.761 1.00 97.06 197 GLU A CA 1
ATOM 1573 C C . GLU A 1 197 ? 4.084 -16.404 9.727 1.00 97.06 197 GLU A C 1
ATOM 1575 O O . GLU A 1 197 ? 4.101 -16.602 10.945 1.00 97.06 197 GLU A O 1
ATOM 1580 N N . LEU A 1 198 ? 3.974 -15.174 9.213 1.00 96.69 198 LEU A N 1
ATOM 1581 C CA . LEU A 1 198 ? 3.766 -13.990 10.054 1.00 96.69 198 LEU A CA 1
ATOM 1582 C C . LEU A 1 198 ? 2.394 -14.010 10.736 1.00 96.69 198 LEU A C 1
ATOM 1584 O O . LEU A 1 198 ? 2.295 -13.697 11.923 1.00 96.69 198 LEU A O 1
ATOM 1588 N N . GLU A 1 199 ? 1.349 -14.433 10.025 1.00 96.12 199 GLU A N 1
ATOM 1589 C CA . GLU A 1 199 ? -0.019 -14.491 10.545 1.00 96.12 199 GLU A CA 1
ATOM 1590 C C . GLU A 1 199 ? -0.131 -15.434 11.749 1.00 96.12 199 GLU A C 1
ATOM 1592 O O . GLU A 1 199 ? -0.824 -15.118 12.711 1.00 96.12 199 GLU A O 1
ATOM 1597 N N . LYS A 1 200 ? 0.631 -16.538 11.781 1.00 96.38 200 LYS A N 1
ATOM 1598 C CA . LYS A 1 200 ? 0.684 -17.432 12.956 1.00 96.38 200 LYS A CA 1
ATOM 1599 C C . LYS A 1 200 ? 1.105 -16.718 14.245 1.00 96.38 200 LYS A C 1
ATOM 1601 O O . LYS A 1 200 ? 0.740 -17.173 15.326 1.00 96.38 200 LYS A O 1
ATOM 1606 N N . LYS A 1 201 ? 1.903 -15.649 14.142 1.00 96.31 201 LYS A N 1
ATOM 1607 C CA . LYS A 1 201 ? 2.441 -14.898 15.289 1.00 96.31 201 LYS A CA 1
ATOM 1608 C C . LYS A 1 201 ? 1.688 -13.598 15.557 1.00 96.31 201 LYS A C 1
ATOM 1610 O O . LYS A 1 201 ? 1.590 -13.195 16.709 1.00 96.31 201 LYS A O 1
ATOM 1615 N N . PHE A 1 202 ? 1.172 -12.960 14.509 1.00 97.25 202 PHE A N 1
ATOM 1616 C CA . PHE A 1 202 ? 0.668 -11.585 14.550 1.00 97.25 202 PHE A CA 1
ATOM 1617 C C . PHE A 1 202 ? -0.763 -11.458 14.000 1.00 97.25 202 PHE A C 1
ATOM 1619 O O . PHE A 1 202 ? -1.127 -10.428 13.432 1.00 97.25 202 PHE A O 1
ATOM 1626 N N . ALA A 1 203 ? -1.5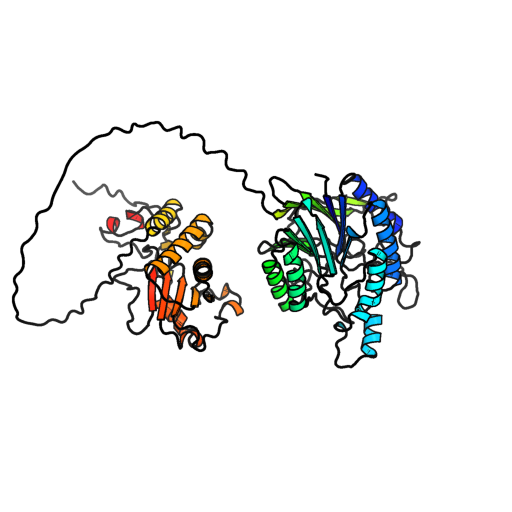89 -12.500 14.147 1.00 94.38 203 ALA A N 1
ATOM 1627 C CA . ALA A 1 203 ? -2.970 -12.514 13.650 1.00 94.38 203 ALA A CA 1
ATOM 1628 C C . ALA A 1 203 ? -3.838 -11.366 14.200 1.00 94.38 203 ALA A C 1
ATOM 1630 O O . ALA A 1 203 ? -4.714 -10.850 13.506 1.00 94.38 203 ALA A O 1
ATOM 1631 N N . ASP A 1 204 ? -3.602 -10.951 15.447 1.00 94.19 204 ASP A N 1
ATOM 1632 C CA . ASP A 1 204 ? -4.349 -9.894 16.137 1.00 94.19 204 ASP A CA 1
ATOM 1633 C C . ASP A 1 204 ? -3.713 -8.497 16.015 1.00 94.19 204 ASP A C 1
ATOM 1635 O O . ASP A 1 204 ? -4.190 -7.540 16.635 1.00 94.19 204 ASP A O 1
ATOM 1639 N N . TYR A 1 205 ? -2.653 -8.368 15.213 1.00 97.31 205 TYR A N 1
ATOM 1640 C CA . TYR A 1 205 ? -1.969 -7.105 14.962 1.00 97.31 205 TYR A CA 1
ATOM 1641 C C . TYR A 1 205 ? -2.603 -6.371 13.779 1.00 97.31 205 TYR A C 1
ATOM 1643 O O . TYR A 1 205 ? -2.937 -6.978 12.757 1.00 97.31 205 TYR A O 1
ATOM 1651 N N . SER A 1 206 ? -2.704 -5.045 13.892 1.00 97.19 206 SER A N 1
ATOM 1652 C CA . SER A 1 206 ? -2.902 -4.182 12.725 1.00 97.19 206 SER A CA 1
ATOM 1653 C C . SER A 1 206 ? -1.636 -4.199 11.874 1.00 97.19 206 SER A C 1
ATOM 1655 O O . SER A 1 206 ? -0.529 -4.210 12.420 1.00 97.19 206 SER A O 1
ATOM 1657 N N . LYS A 1 207 ? -1.781 -4.193 10.547 1.00 98.25 207 LYS A N 1
ATOM 1658 C CA . LYS A 1 207 ? -0.654 -4.389 9.626 1.00 98.25 207 LYS A CA 1
ATOM 1659 C C . LYS A 1 207 ? -0.536 -3.241 8.632 1.00 98.25 207 LYS A C 1
ATOM 1661 O O . LYS A 1 207 ? -1.523 -2.849 8.008 1.00 98.25 207 LYS A O 1
ATOM 1666 N N . VAL A 1 208 ? 0.681 -2.734 8.461 1.00 98.56 208 VAL A N 1
ATOM 1667 C CA . VAL A 1 208 ? 1.028 -1.735 7.441 1.00 98.56 208 VAL A CA 1
ATOM 1668 C C . VAL A 1 208 ? 2.120 -2.313 6.552 1.00 98.56 208 VAL A C 1
ATOM 1670 O O . VAL A 1 208 ? 3.170 -2.721 7.049 1.00 98.56 208 VAL A O 1
ATOM 1673 N N . ALA A 1 209 ? 1.864 -2.365 5.249 1.00 98.50 209 ALA A N 1
ATOM 1674 C CA . ALA A 1 209 ? 2.851 -2.767 4.260 1.00 98.50 209 ALA A CA 1
ATOM 1675 C C . ALA A 1 209 ? 3.679 -1.554 3.833 1.00 98.50 209 ALA A C 1
ATOM 1677 O O . ALA A 1 209 ? 3.154 -0.455 3.674 1.00 98.50 209 ALA A O 1
ATOM 1678 N N . PHE A 1 210 ? 4.964 -1.771 3.608 1.00 98.50 210 PHE A N 1
ATOM 1679 C CA . PHE A 1 210 ? 5.880 -0.816 3.010 1.00 98.50 210 PHE A CA 1
ATOM 1680 C C . PHE A 1 210 ? 6.436 -1.446 1.738 1.00 98.50 210 PHE A C 1
ATOM 1682 O O . PHE A 1 210 ? 6.910 -2.581 1.776 1.00 98.50 210 PHE A O 1
ATOM 1689 N N . VAL A 1 211 ? 6.343 -0.744 0.614 1.00 97.19 211 VAL A N 1
ATOM 1690 C CA . VAL A 1 211 ? 6.820 -1.203 -0.702 1.00 97.19 211 VAL A CA 1
ATOM 1691 C C . VAL A 1 211 ? 7.494 -0.035 -1.416 1.00 97.19 211 VAL A C 1
ATOM 1693 O O . VAL A 1 211 ? 7.222 1.105 -1.070 1.00 97.19 211 VAL A O 1
ATOM 1696 N N . HIS A 1 212 ? 8.361 -0.271 -2.398 1.00 96.62 212 HIS A N 1
ATOM 1697 C CA . HIS A 1 212 ? 8.970 0.847 -3.127 1.00 96.62 212 HIS A CA 1
ATOM 1698 C C . HIS A 1 212 ? 8.035 1.405 -4.216 1.00 96.62 212 HIS A C 1
ATOM 1700 O O . HIS A 1 212 ? 7.653 2.570 -4.157 1.00 96.62 212 HIS A O 1
ATOM 1706 N N . HIS A 1 213 ? 7.606 0.560 -5.160 1.00 94.56 213 HIS A N 1
ATOM 1707 C CA . HIS A 1 213 ? 6.802 0.982 -6.314 1.00 94.56 213 HIS A CA 1
ATOM 1708 C C . HIS A 1 213 ? 5.370 1.397 -5.947 1.00 94.56 213 HIS A C 1
ATOM 1710 O O . HIS A 1 213 ? 4.699 0.742 -5.143 1.00 94.56 213 HIS A O 1
ATOM 1716 N N . ASN A 1 214 ? 4.858 2.426 -6.624 1.00 90.00 214 ASN A N 1
ATOM 1717 C CA . ASN A 1 214 ? 3.502 2.928 -6.427 1.00 90.00 214 ASN A CA 1
ATOM 1718 C C . ASN A 1 214 ? 2.461 1.952 -6.964 1.00 90.00 214 ASN A C 1
ATOM 1720 O O . ASN A 1 214 ? 2.480 1.575 -8.139 1.00 90.00 214 ASN A O 1
ATOM 1724 N N . LEU A 1 215 ? 1.482 1.622 -6.121 1.00 86.56 215 LEU A N 1
ATOM 1725 C CA . LEU A 1 215 ? 0.303 0.881 -6.560 1.00 86.56 215 LEU A CA 1
ATOM 1726 C C . LEU A 1 215 ? -0.673 1.761 -7.333 1.00 86.56 215 LEU A C 1
ATOM 1728 O O . LEU A 1 215 ? -1.390 1.241 -8.179 1.00 86.56 215 LEU A O 1
ATOM 1732 N N . ASP A 1 216 ? -0.713 3.064 -7.074 1.00 77.88 216 ASP A N 1
ATOM 1733 C CA . ASP A 1 216 ? -1.598 3.993 -7.774 1.00 77.88 216 ASP A CA 1
ATOM 1734 C C . ASP A 1 216 ? -0.809 5.174 -8.332 1.00 77.88 216 ASP A C 1
ATOM 1736 O O . ASP A 1 216 ? -0.034 5.799 -7.603 1.00 77.88 216 ASP A O 1
ATOM 1740 N N . GLY A 1 217 ? -1.021 5.445 -9.621 1.00 69.69 217 GLY A N 1
ATOM 1741 C CA . GLY A 1 217 ? -0.301 6.469 -10.368 1.00 69.69 217 GLY A CA 1
ATOM 1742 C C . GLY A 1 217 ? -0.911 7.830 -10.111 1.00 69.69 217 GLY A C 1
ATOM 1743 O O . GLY A 1 217 ? -2.007 8.104 -10.604 1.00 69.69 217 GLY A O 1
ATOM 1744 N N . GLN A 1 218 ? -0.226 8.678 -9.346 1.00 65.50 218 GLN A N 1
ATOM 1745 C CA . GLN A 1 218 ? -0.750 10.007 -9.016 1.00 65.50 218 GLN A CA 1
ATOM 1746 C C . GLN A 1 218 ? -0.292 11.064 -10.020 1.00 65.50 218 GLN A C 1
ATOM 1748 O O . GLN A 1 218 ? -1.012 12.038 -10.256 1.00 65.50 218 GLN A O 1
ATOM 1753 N N . TYR A 1 219 ? 0.885 10.862 -10.619 1.00 61.91 219 TYR A N 1
ATOM 1754 C CA . TYR A 1 219 ? 1.515 11.837 -11.514 1.00 61.91 219 TYR A CA 1
ATOM 1755 C C . TYR A 1 219 ? 2.118 11.223 -12.788 1.00 61.91 219 TYR A C 1
ATOM 1757 O O . TYR A 1 219 ? 2.737 11.933 -13.575 1.00 61.91 219 TYR A O 1
ATOM 1765 N N . GLU A 1 220 ? 1.886 9.930 -13.020 1.00 62.06 220 GLU A N 1
ATOM 1766 C CA . GLU A 1 220 ? 2.205 9.235 -14.270 1.00 62.06 220 GLU A CA 1
ATOM 1767 C C . GLU A 1 220 ? 1.139 9.488 -15.352 1.00 62.06 220 GLU A C 1
ATOM 1769 O O . GLU A 1 220 ? -0.034 9.736 -15.053 1.00 62.06 220 GLU A O 1
ATOM 1774 N N . ASP A 1 221 ? 1.510 9.320 -16.628 1.00 53.03 221 ASP A N 1
ATOM 1775 C CA . ASP A 1 221 ? 0.585 9.438 -17.775 1.00 53.03 221 ASP A CA 1
ATOM 1776 C C . ASP A 1 221 ? -0.602 8.452 -17.694 1.00 53.03 221 ASP A C 1
ATOM 1778 O O . ASP A 1 221 ? -1.611 8.593 -18.395 1.00 53.03 221 ASP A O 1
ATOM 1782 N N . LYS A 1 222 ? -0.493 7.421 -16.845 1.00 56.66 222 LYS A N 1
ATOM 1783 C CA . LYS A 1 222 ? -1.516 6.400 -16.615 1.00 56.66 222 LYS A CA 1
ATOM 1784 C C . LYS A 1 222 ? -1.819 6.266 -15.124 1.00 56.66 222 LYS A C 1
ATOM 1786 O O . LYS A 1 222 ? -0.929 6.016 -14.320 1.00 56.66 222 LYS A O 1
ATOM 1791 N N . LYS A 1 223 ? -3.112 6.234 -14.786 1.00 59.31 223 LYS A N 1
ATOM 1792 C CA . LYS A 1 223 ? -3.616 5.894 -13.438 1.00 59.31 223 LYS A CA 1
ATOM 1793 C C . LYS A 1 223 ? -3.244 4.482 -12.961 1.00 59.31 223 LYS A C 1
ATOM 1795 O O . LYS A 1 223 ? -3.509 4.122 -11.826 1.00 59.31 223 LYS A O 1
ATOM 1800 N N . SER A 1 224 ? -2.678 3.634 -13.821 1.00 56.62 224 SER A N 1
ATOM 1801 C CA . SER A 1 224 ? -2.339 2.252 -13.466 1.00 56.62 224 SER A CA 1
ATOM 1802 C C . SER A 1 224 ? -1.176 2.130 -12.470 1.00 56.62 224 SER A C 1
ATOM 1804 O O . SER A 1 224 ? -0.941 1.022 -11.995 1.00 56.62 224 SER A O 1
ATOM 1806 N N . GLY A 1 225 ? -0.484 3.230 -12.141 1.00 67.25 225 GLY A N 1
ATOM 1807 C CA . GLY A 1 225 ? 0.716 3.215 -11.301 1.00 67.25 225 GLY A CA 1
ATOM 1808 C C . GLY A 1 225 ? 1.914 2.572 -11.998 1.00 67.25 225 GLY A C 1
ATOM 1809 O O . GLY A 1 225 ? 1.853 2.226 -13.183 1.00 67.25 225 GLY A O 1
ATOM 1810 N N . GLN A 1 226 ? 2.996 2.387 -11.242 1.00 81.88 226 GLN A N 1
ATOM 1811 C CA . GLN A 1 226 ? 4.255 1.789 -11.699 1.00 81.88 226 GLN A CA 1
ATOM 1812 C C . GLN A 1 226 ? 4.311 0.292 -11.351 1.00 81.88 226 GLN A C 1
ATOM 1814 O O . GLN A 1 226 ? 5.323 -0.218 -10.874 1.00 81.88 226 GLN A O 1
ATOM 1819 N N . TRP A 1 227 ? 3.203 -0.425 -11.572 1.00 90.69 227 TRP A N 1
ATOM 1820 C CA . TRP A 1 227 ? 3.033 -1.827 -11.181 1.00 90.69 227 TRP A CA 1
ATOM 1821 C C . TRP A 1 227 ? 2.495 -2.689 -12.331 1.00 90.69 227 TRP A C 1
ATOM 1823 O O . TRP A 1 227 ? 1.720 -2.222 -13.168 1.00 90.69 227 TRP A O 1
ATOM 1833 N N . ASP A 1 228 ? 2.884 -3.966 -12.377 1.00 92.00 228 ASP A N 1
ATOM 1834 C CA . ASP A 1 228 ? 2.310 -4.945 -13.310 1.00 92.00 228 ASP A CA 1
ATOM 1835 C C . ASP A 1 228 ? 0.804 -5.141 -13.049 1.00 92.00 228 ASP A C 1
ATOM 1837 O O . ASP A 1 228 ? 0.389 -5.564 -11.973 1.00 92.00 228 ASP A O 1
ATOM 1841 N N . ALA A 1 229 ? -0.044 -4.829 -14.032 1.00 88.62 229 ALA A N 1
ATOM 1842 C CA . ALA A 1 229 ? -1.485 -4.703 -13.804 1.00 88.62 229 ALA A CA 1
ATOM 1843 C C . ALA A 1 229 ? -2.151 -5.970 -13.230 1.00 88.62 229 ALA A C 1
ATOM 1845 O O . ALA A 1 229 ? -3.013 -5.849 -12.363 1.00 88.62 229 ALA A O 1
ATOM 1846 N N . ALA A 1 230 ? -1.752 -7.164 -13.683 1.00 89.31 230 ALA A N 1
ATOM 1847 C CA . ALA A 1 230 ? -2.297 -8.419 -13.163 1.00 89.31 230 ALA A CA 1
ATOM 1848 C C . ALA A 1 230 ? -1.784 -8.678 -11.741 1.00 89.31 230 ALA A C 1
ATOM 1850 O O . ALA A 1 230 ? -2.566 -8.926 -10.827 1.00 89.31 230 ALA A O 1
ATOM 1851 N N . ASN A 1 231 ? -0.478 -8.498 -11.530 1.00 94.00 231 ASN A N 1
ATOM 1852 C CA . ASN A 1 231 ? 0.139 -8.680 -10.223 1.00 94.00 231 ASN A CA 1
ATOM 1853 C C . ASN A 1 231 ? -0.396 -7.717 -9.155 1.00 94.00 231 ASN A C 1
ATOM 1855 O O . ASN A 1 231 ? -0.481 -8.086 -7.987 1.00 94.00 231 ASN A O 1
ATOM 1859 N N . LYS A 1 232 ? -0.766 -6.490 -9.544 1.00 92.19 232 LYS A N 1
ATOM 1860 C CA . LYS A 1 232 ? -1.386 -5.504 -8.648 1.00 92.19 232 LYS A CA 1
ATOM 1861 C C . LYS A 1 232 ? -2.709 -6.025 -8.087 1.00 92.19 232 LYS A C 1
ATOM 1863 O O . LYS A 1 232 ? -2.955 -5.870 -6.894 1.00 92.19 232 LYS A O 1
ATOM 1868 N N . VAL A 1 233 ? -3.552 -6.620 -8.936 1.00 91.06 233 VAL A N 1
ATOM 1869 C CA . VAL A 1 233 ? -4.854 -7.171 -8.522 1.00 91.06 233 VAL A CA 1
ATOM 1870 C C . VAL A 1 233 ? -4.647 -8.274 -7.489 1.00 91.06 233 VAL A C 1
ATOM 1872 O O . VAL A 1 233 ? -5.225 -8.210 -6.403 1.00 91.06 233 VAL A O 1
ATOM 1875 N N . ASP A 1 234 ? -3.750 -9.214 -7.784 1.00 94.12 234 ASP A N 1
ATOM 1876 C CA . ASP A 1 234 ? -3.423 -10.308 -6.871 1.00 94.12 234 ASP A CA 1
ATOM 1877 C C . ASP A 1 234 ? -2.844 -9.786 -5.546 1.00 94.12 234 ASP A C 1
ATOM 1879 O O . ASP A 1 234 ? -3.220 -10.247 -4.468 1.00 94.12 234 ASP A O 1
ATOM 1883 N N . LEU A 1 235 ? -1.965 -8.779 -5.594 1.00 95.31 235 LEU A N 1
ATOM 1884 C CA . LEU A 1 235 ? -1.380 -8.183 -4.393 1.00 95.31 235 LEU A CA 1
ATOM 1885 C C . LEU A 1 235 ? -2.434 -7.502 -3.509 1.00 95.31 235 LEU A C 1
ATOM 1887 O O . LEU A 1 235 ? -2.407 -7.667 -2.290 1.00 95.31 235 LEU A O 1
ATOM 1891 N N . ILE A 1 236 ? -3.376 -6.762 -4.101 1.00 93.12 236 ILE A N 1
ATOM 1892 C CA . ILE A 1 236 ? -4.480 -6.138 -3.356 1.00 93.12 236 ILE A CA 1
ATOM 1893 C C . ILE A 1 236 ? -5.351 -7.217 -2.699 1.00 93.12 236 ILE A C 1
ATOM 1895 O O . ILE A 1 236 ? -5.726 -7.075 -1.533 1.00 93.12 236 ILE A O 1
ATOM 1899 N N . GLN A 1 237 ? -5.621 -8.323 -3.399 1.00 93.19 237 GLN A N 1
ATOM 1900 C CA . GLN A 1 237 ? -6.346 -9.458 -2.828 1.00 93.19 237 GLN A CA 1
ATOM 1901 C C . GLN A 1 237 ? -5.593 -10.074 -1.639 1.00 93.19 237 GLN A C 1
ATOM 1903 O O . GLN A 1 237 ? -6.205 -10.338 -0.602 1.00 93.19 237 GLN A O 1
ATOM 1908 N N . ILE A 1 238 ? -4.270 -10.241 -1.746 1.00 95.88 238 ILE A N 1
ATOM 1909 C CA . ILE A 1 238 ? -3.421 -10.697 -0.635 1.00 95.88 238 ILE A CA 1
ATOM 1910 C C . ILE A 1 238 ? -3.481 -9.725 0.546 1.00 95.88 238 ILE A C 1
ATOM 1912 O O . ILE A 1 238 ? -3.652 -10.154 1.688 1.00 95.88 238 ILE A O 1
ATOM 1916 N N . PHE A 1 239 ? -3.407 -8.416 0.309 1.00 96.00 239 PHE A N 1
ATOM 1917 C CA . PHE A 1 239 ? -3.549 -7.428 1.379 1.00 96.00 239 PHE A CA 1
ATOM 1918 C C . PHE A 1 239 ? -4.901 -7.524 2.087 1.00 96.00 239 PHE A C 1
ATOM 1920 O O . PHE A 1 239 ? -4.934 -7.485 3.319 1.00 96.00 239 PHE A O 1
ATOM 1927 N N . GLY A 1 240 ? -5.988 -7.751 1.345 1.00 93.81 240 GLY A N 1
ATOM 1928 C CA . GLY A 1 240 ? -7.302 -8.040 1.920 1.00 93.81 240 GLY A CA 1
ATOM 1929 C C . GLY A 1 240 ? -7.317 -9.328 2.752 1.00 93.81 240 GLY A C 1
ATOM 1930 O O . GLY A 1 240 ? -7.767 -9.318 3.899 1.00 93.81 240 GLY A O 1
ATOM 1931 N N . GLN A 1 241 ? -6.765 -10.423 2.219 1.00 94.25 241 GLN A N 1
ATOM 1932 C CA . GLN A 1 241 ? -6.706 -11.729 2.889 1.00 94.25 241 GLN A CA 1
ATOM 1933 C C . GLN A 1 241 ? -5.974 -11.665 4.238 1.00 94.25 241 GLN A C 1
ATOM 1935 O O . GLN A 1 241 ? -6.450 -12.230 5.224 1.00 94.25 241 GLN A O 1
ATOM 1940 N N . TYR A 1 242 ? -4.842 -10.959 4.296 1.00 95.56 242 TYR A N 1
ATOM 1941 C CA . TYR A 1 242 ? -4.021 -10.823 5.509 1.00 95.56 242 TYR A CA 1
ATOM 1942 C C . TYR A 1 242 ? -4.351 -9.572 6.344 1.00 95.56 242 TYR A C 1
ATOM 1944 O O . TYR A 1 242 ? -3.662 -9.279 7.328 1.00 95.56 242 TYR A O 1
ATOM 1952 N N . LYS A 1 243 ? -5.439 -8.868 5.996 1.00 94.44 243 LYS A N 1
ATOM 1953 C CA . LYS A 1 243 ? -5.992 -7.708 6.717 1.00 94.44 243 LYS A CA 1
ATOM 1954 C C . LYS A 1 243 ? -4.992 -6.560 6.888 1.00 94.44 243 LYS A C 1
ATOM 1956 O O . LYS A 1 243 ? -4.876 -5.981 7.969 1.00 94.44 243 LYS A O 1
ATOM 1961 N N . PHE A 1 244 ? -4.262 -6.232 5.827 1.00 97.19 244 PHE A N 1
ATOM 1962 C CA . PHE A 1 244 ? -3.468 -5.009 5.796 1.00 97.19 244 PHE A CA 1
ATOM 1963 C C . PHE A 1 244 ? -4.384 -3.785 5.820 1.00 97.19 244 PHE A C 1
ATOM 1965 O O . PHE A 1 244 ? -5.382 -3.717 5.110 1.00 97.19 244 PHE A O 1
ATOM 1972 N N . ASN A 1 245 ? -4.038 -2.816 6.663 1.00 96.50 245 ASN A N 1
ATOM 1973 C CA . ASN A 1 245 ? -4.803 -1.587 6.851 1.00 96.50 245 ASN A CA 1
ATOM 1974 C C . ASN A 1 245 ? -4.302 -0.457 5.946 1.00 96.50 245 ASN A C 1
ATOM 1976 O O . ASN A 1 245 ? -5.066 0.428 5.561 1.00 96.50 245 ASN A O 1
ATOM 1980 N N . ALA A 1 246 ? -3.008 -0.472 5.628 1.00 97.00 246 ALA A N 1
ATOM 1981 C CA . ALA A 1 246 ? -2.388 0.534 4.786 1.00 97.00 246 ALA A CA 1
ATOM 1982 C C . ALA A 1 246 ? -1.158 -0.003 4.042 1.00 97.00 246 ALA A C 1
ATOM 1984 O O . ALA A 1 246 ? -0.519 -0.957 4.493 1.00 97.00 246 ALA A O 1
ATOM 1985 N N . VAL A 1 247 ? -0.818 0.657 2.936 1.00 96.56 247 VAL A N 1
ATOM 1986 C CA . VAL A 1 247 ? 0.379 0.437 2.124 1.00 96.56 247 VAL A CA 1
ATOM 1987 C C . VAL A 1 247 ? 1.079 1.774 1.915 1.00 96.56 247 VAL A C 1
ATOM 1989 O O . VAL A 1 247 ? 0.493 2.717 1.378 1.00 96.56 247 VAL A O 1
ATOM 1992 N N . PHE A 1 248 ? 2.326 1.872 2.359 1.00 96.94 248 PHE A N 1
ATOM 1993 C CA . PHE A 1 248 ? 3.155 3.066 2.232 1.00 96.94 248 PHE A CA 1
ATOM 1994 C C . PHE A 1 248 ? 4.263 2.818 1.205 1.00 96.94 248 PHE A C 1
ATOM 1996 O O . PHE A 1 248 ? 4.838 1.730 1.178 1.00 96.94 248 PHE A O 1
ATOM 2003 N N . TYR A 1 249 ? 4.538 3.803 0.352 1.00 94.31 249 TYR A N 1
ATOM 2004 C CA . TYR A 1 249 ? 5.471 3.649 -0.764 1.00 94.31 249 TYR A CA 1
ATOM 2005 C C . TYR A 1 249 ? 6.195 4.931 -1.201 1.00 94.31 249 TYR A C 1
ATOM 2007 O O . TYR A 1 249 ? 5.972 6.011 -0.637 1.00 94.31 249 TYR A O 1
ATOM 2015 N N . GLY A 1 250 ? 7.105 4.762 -2.168 1.00 89.25 250 GLY A N 1
ATOM 2016 C CA . GLY A 1 250 ? 8.100 5.725 -2.651 1.00 89.25 250 GLY A CA 1
ATOM 2017 C C . GLY A 1 250 ? 7.975 6.067 -4.139 1.00 89.25 250 GLY A C 1
ATOM 2018 O O . GLY A 1 250 ? 6.881 6.415 -4.568 1.00 89.25 250 GLY A O 1
ATOM 2019 N N . ASN A 1 251 ? 9.094 6.007 -4.872 1.00 92.81 251 ASN A N 1
ATOM 2020 C CA . ASN A 1 251 ? 9.309 5.937 -6.331 1.00 92.81 251 ASN A CA 1
ATOM 2021 C C . ASN A 1 251 ? 8.856 7.113 -7.218 1.00 92.81 251 ASN A C 1
ATOM 2023 O O . ASN A 1 251 ? 9.650 7.673 -7.966 1.00 92.81 251 ASN A O 1
ATOM 2027 N N . GLU A 1 252 ? 7.601 7.569 -7.147 1.00 88.88 252 GLU A N 1
ATOM 2028 C CA . GLU A 1 252 ? 7.151 8.702 -7.995 1.00 88.88 252 GLU A CA 1
ATOM 2029 C C . GLU A 1 252 ? 7.760 10.054 -7.569 1.00 88.88 252 GLU A C 1
ATOM 2031 O O . GLU A 1 252 ? 7.500 11.087 -8.185 1.00 88.88 252 GLU A O 1
ATOM 2036 N N . HIS A 1 253 ? 8.530 10.082 -6.474 1.00 90.62 253 HIS A N 1
ATOM 2037 C CA . HIS A 1 253 ? 9.095 11.275 -5.826 1.00 90.62 253 HIS A CA 1
ATOM 2038 C C . HIS A 1 253 ? 8.063 12.324 -5.378 1.00 90.62 253 HIS A C 1
ATOM 2040 O O . HIS A 1 253 ? 8.418 13.338 -4.771 1.00 90.62 253 HIS A O 1
ATOM 2046 N N . THR A 1 254 ? 6.777 12.071 -5.609 1.00 87.50 254 THR A N 1
ATOM 2047 C CA . THR A 1 254 ? 5.663 12.950 -5.276 1.00 87.50 254 THR A CA 1
ATOM 2048 C C . THR A 1 254 ? 4.839 12.376 -4.131 1.00 87.50 254 THR A C 1
ATOM 2050 O O . THR A 1 254 ? 4.368 11.244 -4.220 1.00 87.50 254 THR A O 1
ATOM 2053 N N . PRO A 1 255 ? 4.592 13.149 -3.070 1.00 89.12 255 PRO A N 1
ATOM 2054 C CA . PRO A 1 255 ? 3.803 12.679 -1.948 1.00 89.12 255 PRO A CA 1
ATOM 2055 C C . PRO A 1 255 ? 2.305 12.702 -2.260 1.00 89.12 255 PRO A C 1
ATOM 2057 O O . PRO A 1 255 ? 1.793 13.633 -2.882 1.00 89.12 255 PRO A O 1
ATOM 2060 N N . ALA A 1 256 ? 1.601 11.688 -1.765 1.00 89.88 256 ALA A N 1
ATOM 2061 C CA . ALA A 1 256 ? 0.153 11.560 -1.873 1.00 89.88 256 ALA A CA 1
ATOM 2062 C C . ALA A 1 256 ? -0.406 10.779 -0.681 1.00 89.88 256 ALA A C 1
ATOM 2064 O O . ALA A 1 256 ? 0.316 10.019 -0.031 1.00 89.88 256 ALA A O 1
ATOM 2065 N N . SER A 1 257 ? -1.692 10.951 -0.390 1.00 90.62 257 SER A N 1
ATOM 2066 C CA . SER A 1 257 ? -2.392 10.143 0.607 1.00 90.62 257 SER A CA 1
ATOM 2067 C C . SER A 1 257 ? -3.839 9.926 0.186 1.00 90.62 257 SER A C 1
ATOM 2069 O O . SER A 1 257 ? -4.594 10.896 0.152 1.00 90.62 257 SER A O 1
ATOM 2071 N N . ASN A 1 258 ? -4.214 8.677 -0.080 1.00 87.75 258 ASN A N 1
ATOM 2072 C CA . ASN A 1 258 ? -5.527 8.297 -0.596 1.00 87.75 258 ASN A CA 1
ATOM 2073 C C . ASN A 1 258 ? -6.076 7.067 0.145 1.00 87.75 258 ASN A C 1
ATOM 2075 O O . ASN A 1 258 ? -5.338 6.334 0.806 1.00 87.75 258 ASN A O 1
ATOM 2079 N N . ARG A 1 259 ? -7.386 6.831 0.038 1.00 87.69 259 ARG A N 1
ATOM 2080 C CA . ARG A 1 259 ? -8.055 5.625 0.544 1.00 87.69 259 ARG A CA 1
ATOM 2081 C C . ARG A 1 259 ? -8.923 5.040 -0.560 1.00 87.69 259 ARG A C 1
ATOM 2083 O O . ARG A 1 259 ? -9.730 5.763 -1.139 1.00 87.69 259 ARG A O 1
ATOM 2090 N N . GLU A 1 260 ? -8.796 3.741 -0.787 1.00 83.50 260 GLU A N 1
ATOM 2091 C CA . GLU A 1 260 ? -9.622 2.990 -1.731 1.00 83.50 260 GLU A CA 1
ATOM 2092 C C . GLU A 1 260 ? -9.934 1.615 -1.125 1.00 83.50 260 GLU A C 1
ATOM 2094 O O . GLU A 1 260 ? -9.040 0.963 -0.596 1.00 83.50 260 GLU A O 1
ATOM 2099 N N . ASN A 1 261 ? -11.202 1.184 -1.164 1.00 77.06 261 ASN A N 1
ATOM 2100 C CA . ASN A 1 261 ? -11.643 -0.130 -0.664 1.00 77.06 261 ASN A CA 1
ATOM 2101 C C . ASN A 1 261 ? -11.133 -0.461 0.756 1.00 77.06 261 ASN A C 1
ATOM 2103 O O . ASN A 1 261 ? -10.585 -1.532 0.997 1.00 77.06 261 ASN A O 1
ATOM 2107 N N . ASP A 1 262 ? -11.269 0.494 1.683 1.00 83.81 262 ASP A N 1
ATOM 2108 C CA . ASP A 1 262 ? -10.773 0.448 3.071 1.00 83.81 262 ASP A CA 1
ATOM 2109 C C . ASP A 1 262 ? -9.246 0.363 3.264 1.00 83.81 262 ASP A C 1
ATOM 2111 O O . ASP A 1 262 ? -8.778 0.572 4.388 1.00 83.81 262 ASP A O 1
ATOM 2115 N N . LEU A 1 263 ? -8.464 0.184 2.196 1.00 92.12 263 LEU A N 1
ATOM 2116 C CA . LEU A 1 263 ? -7.005 0.221 2.223 1.00 92.12 263 LEU A CA 1
ATOM 2117 C C . LEU A 1 263 ? -6.504 1.660 2.047 1.00 92.12 263 LEU A C 1
ATOM 2119 O O . LEU A 1 263 ? -6.952 2.412 1.177 1.00 92.12 263 LEU A O 1
ATOM 2123 N N . VAL A 1 264 ? -5.574 2.068 2.908 1.00 94.06 264 VAL A N 1
ATOM 2124 C CA . VAL A 1 264 ? -4.943 3.390 2.829 1.00 94.06 264 VAL A CA 1
ATOM 2125 C C . VAL A 1 264 ? -3.645 3.314 2.037 1.00 94.06 264 VAL A C 1
ATOM 2127 O O . VAL A 1 264 ? -2.818 2.445 2.284 1.00 94.06 264 VAL A O 1
ATOM 2130 N N . TYR A 1 265 ? -3.439 4.265 1.137 1.00 92.88 265 TYR A N 1
ATOM 2131 C CA . TYR A 1 265 ? -2.265 4.369 0.281 1.00 92.88 265 TYR A CA 1
ATOM 2132 C C . TYR A 1 265 ? -1.536 5.677 0.583 1.00 92.88 265 TYR A C 1
ATOM 2134 O O . TYR A 1 265 ? -2.136 6.749 0.478 1.00 92.88 265 TYR A O 1
ATOM 2142 N N . ILE A 1 266 ? -0.257 5.612 0.965 1.00 93.50 266 ILE A N 1
ATOM 2143 C CA . ILE A 1 266 ? 0.545 6.807 1.267 1.00 93.50 266 ILE A CA 1
ATOM 2144 C C . ILE A 1 266 ? 1.850 6.791 0.475 1.00 93.50 266 ILE A C 1
ATOM 2146 O O . ILE A 1 266 ? 2.689 5.927 0.703 1.00 93.50 266 ILE A O 1
ATOM 2150 N N . SER A 1 267 ? 2.068 7.805 -0.363 1.00 92.31 267 SER A N 1
ATOM 2151 C CA . SER A 1 267 ? 3.390 8.100 -0.920 1.00 92.31 267 SER A CA 1
ATOM 2152 C C . SER A 1 267 ? 4.095 9.187 -0.104 1.00 92.31 267 SER A C 1
ATOM 2154 O O . SER A 1 267 ? 3.491 10.209 0.262 1.00 92.31 267 SER A O 1
ATOM 2156 N N . THR A 1 268 ? 5.370 8.963 0.226 1.00 91.62 268 THR A N 1
ATOM 2157 C CA . THR A 1 268 ? 6.172 9.883 1.058 1.00 91.62 268 THR A CA 1
ATOM 2158 C C . THR A 1 268 ? 6.864 10.995 0.261 1.00 91.62 268 THR A C 1
ATOM 2160 O O . THR A 1 268 ? 7.121 12.065 0.815 1.00 91.62 268 THR A O 1
ATOM 2163 N N . GLY A 1 269 ? 7.051 10.802 -1.048 1.00 90.75 269 GLY A N 1
ATOM 2164 C CA . GLY A 1 269 ? 7.858 11.677 -1.902 1.00 90.75 269 GLY A CA 1
ATOM 2165 C C . GLY A 1 269 ? 9.361 11.420 -1.757 1.00 90.75 269 GLY A C 1
ATOM 2166 O O . GLY A 1 269 ? 9.763 10.516 -1.030 1.00 90.75 269 GLY A O 1
ATOM 2167 N N . SER A 1 270 ? 10.195 12.213 -2.438 1.00 94.88 270 SER A N 1
ATOM 2168 C CA . SER A 1 270 ? 11.649 12.023 -2.374 1.00 94.88 270 SER A CA 1
ATOM 2169 C C . SER A 1 270 ? 12.297 12.745 -1.205 1.00 94.88 270 SER A C 1
ATOM 2171 O O . SER A 1 270 ? 12.050 13.928 -0.978 1.00 94.88 270 SER A O 1
ATOM 2173 N N . PHE A 1 271 ? 13.195 12.058 -0.502 1.00 96.88 271 PHE A N 1
ATOM 2174 C CA . PHE A 1 271 ? 13.937 12.655 0.595 1.00 96.88 271 PHE A CA 1
ATOM 2175 C C . PHE A 1 271 ? 15.014 13.624 0.114 1.00 96.88 271 PHE A C 1
ATOM 2177 O O . PHE A 1 271 ? 15.089 14.717 0.664 1.00 96.88 271 PHE A O 1
ATOM 2184 N N . ALA A 1 272 ? 15.817 13.273 -0.899 1.00 94.75 272 ALA A N 1
ATOM 2185 C CA . ALA A 1 272 ? 17.016 14.052 -1.238 1.00 94.75 272 ALA A CA 1
ATOM 2186 C C . ALA A 1 272 ? 17.234 14.358 -2.732 1.00 94.75 272 ALA A C 1
ATOM 2188 O O . ALA A 1 272 ? 18.101 15.180 -3.035 1.00 94.75 272 ALA A O 1
ATOM 2189 N N . LYS A 1 273 ? 16.439 13.805 -3.657 1.00 92.31 273 LYS A N 1
ATOM 2190 C CA . LYS A 1 273 ? 16.580 14.053 -5.103 1.00 92.31 273 LYS A CA 1
ATOM 2191 C C . LYS A 1 273 ? 16.298 15.517 -5.473 1.00 92.31 273 LYS A C 1
ATOM 2193 O O . LYS A 1 273 ? 15.356 16.116 -4.964 1.00 92.31 273 LYS A O 1
ATOM 2198 N N . ASN A 1 274 ? 17.110 16.110 -6.348 1.00 89.00 274 ASN A N 1
ATOM 2199 C CA . ASN A 1 274 ? 17.095 17.554 -6.636 1.00 89.00 274 ASN A CA 1
ATOM 2200 C C . ASN A 1 274 ? 16.110 17.983 -7.738 1.00 89.00 274 ASN A C 1
ATOM 2202 O O . ASN A 1 274 ? 15.949 19.183 -7.978 1.00 89.00 274 ASN A O 1
ATOM 2206 N N . ASP A 1 275 ? 15.511 17.041 -8.463 1.00 86.31 275 ASP A N 1
ATOM 2207 C CA . ASP A 1 275 ? 14.509 17.295 -9.508 1.00 86.31 275 ASP A CA 1
ATOM 2208 C C . ASP A 1 275 ? 13.061 17.199 -8.992 1.00 86.31 275 ASP A C 1
ATOM 2210 O O . ASP A 1 275 ? 12.126 17.514 -9.728 1.00 86.31 275 ASP A O 1
ATOM 2214 N N . ALA A 1 276 ? 12.883 16.856 -7.713 1.00 86.31 276 ALA A N 1
ATOM 2215 C CA . ALA A 1 276 ? 11.604 16.790 -7.024 1.00 86.31 276 ALA A CA 1
ATOM 2216 C C . ALA A 1 276 ? 11.644 17.572 -5.695 1.00 86.31 276 ALA A C 1
ATOM 2218 O O . ALA A 1 276 ? 12.713 17.780 -5.119 1.00 86.31 276 ALA A O 1
ATOM 2219 N N . PRO A 1 277 ? 10.491 18.028 -5.167 1.00 87.50 277 PRO A N 1
ATOM 2220 C CA . PRO A 1 277 ? 10.439 18.640 -3.845 1.00 87.50 277 PRO A CA 1
ATOM 2221 C C . PRO A 1 277 ? 10.858 17.649 -2.756 1.00 87.50 277 PRO A C 1
ATOM 2223 O O . PRO A 1 277 ? 10.205 16.624 -2.564 1.00 87.50 277 PRO A O 1
ATOM 2226 N N . ASN A 1 278 ? 11.899 17.992 -1.998 1.00 93.38 278 ASN A N 1
ATOM 2227 C CA . ASN A 1 278 ? 12.370 17.139 -0.915 1.00 93.38 278 ASN A CA 1
ATOM 2228 C C . ASN A 1 278 ? 11.384 17.106 0.257 1.00 93.38 278 ASN A C 1
ATOM 2230 O O . ASN A 1 278 ? 10.873 18.146 0.697 1.00 93.38 278 ASN A O 1
ATOM 2234 N N . GLY A 1 279 ? 11.125 15.914 0.785 1.00 94.81 279 GLY A N 1
ATOM 2235 C CA . GLY A 1 279 ? 10.149 15.691 1.838 1.00 94.81 279 GLY A CA 1
ATOM 2236 C C . GLY A 1 279 ? 10.270 14.334 2.514 1.00 94.81 279 GLY A C 1
ATOM 2237 O O . GLY A 1 279 ? 10.960 13.432 2.054 1.00 94.81 279 GLY A O 1
ATOM 2238 N N . PHE A 1 280 ? 9.592 14.214 3.648 1.00 97.00 280 PHE A N 1
ATOM 2239 C CA . PHE A 1 280 ? 9.421 12.953 4.360 1.00 97.00 280 PHE A CA 1
ATOM 2240 C C . PHE A 1 280 ? 8.141 12.983 5.192 1.00 97.00 280 PHE A C 1
ATOM 2242 O O . PHE A 1 280 ? 7.500 14.031 5.352 1.00 97.00 280 PHE A O 1
ATOM 2249 N N . ARG A 1 281 ? 7.779 11.835 5.767 1.00 97.00 281 ARG A N 1
ATOM 2250 C CA . ARG A 1 281 ? 6.626 11.719 6.663 1.00 97.00 281 ARG A CA 1
ATOM 2251 C C . ARG A 1 281 ? 7.020 11.214 8.042 1.00 97.00 281 ARG A C 1
ATOM 2253 O O . ARG A 1 281 ? 7.946 10.421 8.200 1.00 97.00 281 ARG A O 1
ATOM 2260 N N . VAL A 1 282 ? 6.275 11.670 9.042 1.00 97.81 282 VAL A N 1
ATOM 2261 C CA . VAL A 1 282 ? 6.295 11.139 10.404 1.00 97.81 282 VAL A CA 1
ATOM 2262 C C . VAL A 1 282 ? 4.886 10.704 10.760 1.00 97.81 282 VAL A C 1
ATOM 2264 O O . VAL A 1 282 ? 3.939 11.481 10.647 1.00 97.81 282 VAL A O 1
ATOM 2267 N N . TYR A 1 283 ? 4.768 9.469 11.224 1.00 97.69 283 TYR A N 1
ATOM 2268 C CA . TYR A 1 283 ? 3.529 8.895 11.714 1.00 97.69 283 TYR A CA 1
ATOM 2269 C C . TYR A 1 283 ? 3.600 8.783 13.227 1.00 97.69 283 TYR A C 1
ATOM 2271 O O . TYR A 1 283 ? 4.348 7.961 13.756 1.00 97.69 283 TYR A O 1
ATOM 2279 N N . GLN A 1 284 ? 2.841 9.618 13.927 1.00 96.69 284 GLN A N 1
ATOM 2280 C CA . GLN A 1 284 ? 2.737 9.528 15.378 1.00 96.69 284 GLN A CA 1
ATOM 2281 C C . GLN A 1 284 ? 1.672 8.497 15.744 1.00 96.69 284 GLN A C 1
ATOM 2283 O O . GLN A 1 284 ? 0.532 8.580 15.284 1.00 96.69 284 GLN A O 1
ATOM 2288 N N . VAL A 1 285 ? 2.056 7.508 16.547 1.00 96.75 285 VAL A N 1
ATOM 2289 C CA . VAL A 1 285 ? 1.183 6.393 16.903 1.00 96.75 285 VAL A CA 1
ATOM 2290 C C . VAL A 1 285 ? 0.223 6.832 18.003 1.00 96.75 285 VAL A C 1
ATOM 2292 O O . VAL A 1 285 ? 0.644 7.204 19.098 1.00 96.75 285 VAL A O 1
ATOM 2295 N N . ASN A 1 286 ? -1.073 6.778 17.713 1.00 94.62 286 ASN A N 1
ATOM 2296 C CA . ASN A 1 286 ? -2.132 7.208 18.612 1.00 94.62 286 ASN A CA 1
ATOM 2297 C C . ASN A 1 286 ? -2.981 6.007 19.048 1.00 94.62 286 ASN A C 1
ATOM 2299 O O . ASN A 1 286 ? -3.530 5.277 18.224 1.00 94.62 286 ASN A O 1
ATOM 2303 N N . THR A 1 287 ? -3.092 5.804 20.361 1.00 90.81 287 THR A N 1
ATOM 2304 C CA . THR A 1 287 ? -3.897 4.737 20.968 1.00 90.81 287 THR A CA 1
ATOM 2305 C C . THR A 1 287 ? -4.898 5.323 21.955 1.00 90.81 287 THR A C 1
ATOM 2307 O O . THR A 1 287 ? -4.633 5.466 23.148 1.00 90.81 287 THR A O 1
ATOM 2310 N N . GLN A 1 288 ? -6.075 5.691 21.453 1.00 85.12 288 GLN A N 1
ATOM 2311 C CA . GLN A 1 288 ? -7.170 6.225 22.266 1.00 85.12 288 GLN A CA 1
ATOM 2312 C C . GLN A 1 288 ? -8.346 5.252 22.282 1.00 85.12 288 GLN A C 1
ATOM 2314 O O . GLN A 1 288 ? -8.736 4.727 21.243 1.00 85.12 288 GLN A O 1
ATOM 2319 N N . ASN A 1 289 ? -8.922 5.013 23.465 1.00 79.88 289 ASN A N 1
ATOM 2320 C CA . ASN A 1 289 ? -10.131 4.197 23.656 1.00 79.88 289 ASN A CA 1
ATOM 2321 C C . ASN A 1 289 ? -10.064 2.796 23.004 1.00 79.88 289 ASN A C 1
ATOM 2323 O O . ASN A 1 289 ? -11.035 2.314 22.427 1.00 79.88 289 ASN A O 1
ATOM 2327 N N . GLY A 1 290 ? -8.898 2.142 23.047 1.00 82.06 290 GLY A N 1
ATOM 2328 C CA . GLY A 1 290 ? -8.669 0.834 22.407 1.00 82.06 290 GLY A CA 1
ATOM 2329 C C . GLY A 1 290 ? -8.462 0.882 20.885 1.00 82.06 290 GLY A C 1
ATOM 2330 O O . GLY A 1 290 ? -8.109 -0.132 20.277 1.00 82.06 290 GLY A O 1
ATOM 2331 N N . GLY A 1 291 ? -8.619 2.057 20.276 1.00 90.94 291 GLY A N 1
ATOM 2332 C CA . GLY A 1 291 ? -8.324 2.302 18.872 1.00 90.94 291 GLY A CA 1
ATOM 2333 C C . GLY A 1 291 ? -6.826 2.395 18.617 1.00 90.94 291 GLY A C 1
ATOM 2334 O O . GLY A 1 291 ? -6.020 2.528 19.542 1.00 90.94 291 GLY A O 1
ATOM 2335 N N . LEU A 1 292 ? -6.462 2.301 17.345 1.00 95.50 292 LEU A N 1
ATOM 2336 C CA . LEU A 1 292 ? -5.112 2.528 16.857 1.00 95.50 292 LEU A CA 1
ATOM 2337 C C . LEU A 1 292 ? -5.195 3.346 15.576 1.00 95.50 292 LEU A C 1
ATOM 2339 O O . LEU A 1 292 ? -5.814 2.918 14.598 1.00 95.50 292 LEU A O 1
ATOM 2343 N N . SER A 1 293 ? -4.533 4.492 15.572 1.00 95.88 293 SER A N 1
ATOM 2344 C CA . SER A 1 293 ? -4.388 5.328 14.391 1.00 95.88 293 SER A CA 1
ATOM 2345 C C . SER A 1 293 ? -2.978 5.897 14.289 1.00 95.88 293 SER A C 1
ATOM 2347 O O . SER A 1 293 ? -2.207 5.898 15.252 1.00 95.88 293 SER A O 1
ATOM 2349 N N . LEU A 1 294 ? -2.626 6.355 13.092 1.00 96.75 294 LEU A N 1
ATOM 2350 C CA . LEU A 1 294 ? -1.373 7.040 12.811 1.00 96.75 294 LEU A CA 1
ATOM 2351 C C . LEU A 1 294 ? -1.667 8.479 12.396 1.00 96.75 294 LEU A C 1
ATOM 2353 O O . LEU A 1 294 ? -2.286 8.711 11.358 1.00 96.75 294 LEU A O 1
ATOM 2357 N N . ILE A 1 295 ? -1.202 9.447 13.181 1.00 95.12 295 ILE A N 1
ATOM 2358 C CA . ILE A 1 295 ? -1.278 10.865 12.820 1.00 95.12 295 ILE A CA 1
ATOM 2359 C C . ILE A 1 295 ? -0.182 11.132 11.789 1.00 95.12 295 ILE A C 1
ATOM 2361 O O . ILE A 1 295 ? 1.007 11.058 12.103 1.00 95.12 295 ILE A O 1
ATOM 2365 N N . ASN A 1 296 ? -0.590 11.421 10.558 1.00 94.81 296 ASN A N 1
ATOM 2366 C CA . ASN A 1 296 ? 0.275 11.606 9.401 1.00 94.81 296 ASN A CA 1
ATOM 2367 C C . ASN A 1 296 ? 0.729 13.066 9.308 1.00 94.81 296 ASN A C 1
ATOM 2369 O O . ASN A 1 296 ? -0.068 13.960 9.022 1.00 94.81 296 ASN A O 1
ATOM 2373 N N . LYS A 1 297 ? 2.021 13.312 9.533 1.00 94.62 297 LYS A N 1
ATOM 2374 C CA . LYS A 1 297 ? 2.646 14.631 9.392 1.00 94.62 297 LYS A CA 1
ATOM 2375 C C . LYS A 1 297 ? 3.650 14.606 8.252 1.00 94.62 297 LYS A C 1
ATOM 2377 O O . LYS A 1 297 ? 4.557 13.777 8.233 1.00 94.62 297 LYS A O 1
ATOM 2382 N N . ARG A 1 298 ? 3.509 15.547 7.322 1.00 93.62 298 ARG A N 1
ATOM 2383 C CA . ARG A 1 298 ? 4.425 15.724 6.196 1.00 93.62 298 ARG A CA 1
ATOM 2384 C C . ARG A 1 298 ? 5.385 16.868 6.479 1.00 93.62 298 ARG A C 1
ATOM 2386 O O . ARG A 1 298 ? 4.968 17.948 6.895 1.00 93.62 298 ARG A O 1
ATOM 2393 N N . TYR A 1 299 ? 6.649 16.637 6.175 1.00 95.06 299 TYR A N 1
ATOM 2394 C CA . TYR A 1 299 ? 7.693 17.644 6.209 1.00 95.06 299 TYR A CA 1
ATOM 2395 C C . TYR A 1 299 ? 8.239 17.841 4.803 1.00 95.06 299 TYR A C 1
ATOM 2397 O O . TYR A 1 299 ? 8.285 16.907 4.003 1.00 95.06 299 TYR A O 1
ATOM 2405 N N . SER A 1 300 ? 8.628 19.069 4.492 1.00 93.12 300 SER A N 1
ATOM 2406 C CA . SER A 1 300 ? 9.261 19.400 3.224 1.00 93.12 300 SER A CA 1
ATOM 2407 C C . SER A 1 300 ? 10.345 20.433 3.434 1.00 93.12 300 SER A C 1
ATOM 2409 O O . SER A 1 300 ? 10.327 21.207 4.396 1.00 93.12 300 SER A O 1
ATOM 2411 N N . LEU A 1 301 ? 11.307 20.414 2.530 1.00 90.81 301 LEU A N 1
ATOM 2412 C CA . LEU A 1 301 ? 12.372 21.383 2.494 1.00 90.81 301 LEU A CA 1
ATOM 2413 C C . LEU A 1 301 ? 11.863 22.667 1.835 1.00 90.81 301 LEU A C 1
ATOM 2415 O O . LEU A 1 301 ? 11.427 22.664 0.685 1.00 90.81 301 LEU A O 1
ATOM 2419 N N . ILE A 1 302 ? 11.897 23.771 2.578 1.00 87.38 302 ILE A N 1
ATOM 2420 C CA . ILE A 1 302 ? 11.504 25.088 2.080 1.00 87.38 302 ILE A CA 1
ATOM 2421 C C . ILE A 1 302 ? 12.772 25.903 1.860 1.00 87.38 302 ILE A C 1
ATOM 2423 O O . ILE A 1 302 ? 13.550 26.130 2.790 1.00 87.38 302 ILE A O 1
ATOM 2427 N N . ASN A 1 303 ? 12.971 26.353 0.623 1.00 81.69 303 ASN A N 1
ATOM 2428 C CA . ASN A 1 303 ? 14.034 27.286 0.288 1.00 81.69 303 ASN A CA 1
ATOM 2429 C C . ASN A 1 303 ? 13.481 28.716 0.326 1.00 81.69 303 ASN A C 1
ATOM 2431 O O . ASN A 1 303 ? 12.682 29.113 -0.521 1.00 81.69 303 ASN A O 1
ATOM 2435 N N . ASP A 1 304 ? 13.897 29.487 1.327 1.00 75.12 304 ASP A N 1
ATOM 2436 C CA . ASP A 1 304 ? 13.543 30.899 1.488 1.00 75.12 304 ASP A CA 1
ATOM 2437 C C . ASP A 1 304 ? 14.484 31.841 0.710 1.00 75.12 304 ASP A C 1
ATOM 2439 O O . ASP A 1 304 ? 14.340 33.064 0.775 1.00 75.12 304 ASP A O 1
ATOM 2443 N N . ASN A 1 305 ? 15.436 31.281 -0.050 1.00 72.44 305 ASN A N 1
ATOM 2444 C CA . ASN A 1 305 ? 16.504 31.979 -0.766 1.00 72.44 305 ASN A CA 1
ATOM 2445 C C . ASN A 1 305 ? 17.336 32.916 0.129 1.00 72.44 305 ASN A C 1
ATOM 2447 O O . ASN A 1 305 ? 17.978 33.855 -0.363 1.00 72.44 305 ASN A O 1
ATOM 2451 N N . ALA A 1 306 ? 17.345 32.692 1.447 1.00 72.62 306 ALA A N 1
ATOM 2452 C CA . ALA A 1 306 ? 18.151 33.489 2.351 1.00 72.62 306 ALA A CA 1
ATOM 2453 C C . ALA A 1 306 ? 19.638 33.194 2.115 1.00 72.62 306 ALA A C 1
ATOM 2455 O O . ALA A 1 306 ? 20.082 32.050 2.145 1.00 72.62 306 ALA A O 1
ATOM 2456 N N . LYS A 1 307 ? 20.456 34.245 1.964 1.00 70.12 307 LYS A N 1
ATOM 2457 C CA . LYS A 1 307 ? 21.919 34.113 1.779 1.00 70.12 307 LYS A CA 1
ATOM 2458 C C . LYS A 1 307 ? 22.630 33.406 2.943 1.00 70.12 307 LYS A C 1
ATOM 2460 O O . LYS A 1 307 ? 23.786 33.022 2.807 1.00 70.12 307 LYS A O 1
ATOM 2465 N N . THR A 1 308 ? 21.966 33.297 4.091 1.00 69.12 308 THR A N 1
ATOM 2466 C CA . THR A 1 308 ? 22.461 32.654 5.313 1.00 69.12 308 THR A CA 1
ATOM 2467 C C . THR A 1 308 ? 21.939 31.226 5.502 1.00 69.12 308 THR A C 1
ATOM 2469 O O . THR A 1 308 ? 22.421 30.533 6.398 1.00 69.12 308 THR A O 1
ATOM 2472 N N . ALA A 1 309 ? 20.961 30.784 4.705 1.00 66.94 309 ALA A N 1
ATOM 2473 C CA . ALA A 1 309 ? 20.421 29.429 4.767 1.00 66.94 309 ALA A CA 1
ATOM 2474 C C . ALA A 1 309 ? 21.309 28.440 3.981 1.00 66.94 309 ALA A C 1
ATOM 2476 O O . ALA A 1 309 ? 22.043 28.853 3.076 1.00 66.94 309 ALA A O 1
ATOM 2477 N N . PRO A 1 310 ? 21.292 27.134 4.316 1.00 70.31 310 PRO A N 1
ATOM 2478 C CA . PRO A 1 310 ? 21.875 26.111 3.450 1.00 70.31 310 PRO A CA 1
ATOM 2479 C C . PRO A 1 310 ? 21.272 26.194 2.042 1.00 70.31 310 PRO A C 1
ATOM 2481 O O . PRO A 1 310 ? 20.091 26.498 1.905 1.00 70.31 310 PRO A O 1
ATOM 2484 N N . GLN A 1 311 ? 22.057 25.885 1.004 1.00 72.69 311 GLN A N 1
ATOM 2485 C CA . GLN A 1 311 ? 21.609 26.001 -0.397 1.00 72.69 311 GLN A CA 1
ATOM 2486 C C . GLN A 1 311 ? 20.353 25.175 -0.709 1.00 72.69 311 GLN A C 1
ATOM 2488 O O . GLN A 1 311 ? 19.578 25.534 -1.591 1.00 72.69 311 GLN A O 1
ATOM 2493 N N . TRP A 1 312 ? 20.158 24.092 0.034 1.00 77.25 312 TRP A N 1
ATOM 2494 C CA . TRP A 1 312 ? 19.029 23.184 -0.084 1.00 77.25 312 TRP A CA 1
ATOM 2495 C C . TRP A 1 312 ? 17.800 23.649 0.725 1.00 77.25 312 TRP A C 1
ATOM 2497 O O . TRP A 1 312 ? 16.684 23.330 0.344 1.00 77.25 312 TRP A O 1
ATOM 2507 N N . GLY A 1 313 ? 17.947 24.505 1.744 1.00 85.38 313 GLY A N 1
ATOM 2508 C CA . GLY A 1 313 ? 16.832 25.111 2.489 1.00 85.38 313 GLY A CA 1
ATOM 2509 C C . GLY A 1 313 ? 16.726 24.656 3.948 1.00 85.38 313 GLY A C 1
ATOM 2510 O O . GLY A 1 313 ? 17.720 24.291 4.582 1.00 85.38 313 GLY A O 1
ATOM 2511 N N . SER A 1 314 ? 15.518 24.741 4.514 1.00 87.44 314 SER A N 1
ATOM 2512 C CA . SER A 1 314 ? 15.216 24.297 5.882 1.00 87.44 314 SER A CA 1
ATOM 2513 C C . SER A 1 314 ? 13.962 23.434 5.928 1.00 87.44 314 SER A C 1
ATOM 2515 O O . SER A 1 314 ? 12.966 23.734 5.269 1.00 87.44 314 SER A O 1
ATOM 2517 N N . TRP A 1 315 ? 13.995 22.373 6.732 1.00 92.56 315 TRP A N 1
ATOM 2518 C CA . TRP A 1 315 ? 12.832 21.514 6.930 1.00 92.56 315 TRP A CA 1
ATOM 2519 C C . TRP A 1 315 ? 11.696 22.238 7.657 1.00 92.56 315 TRP A C 1
ATOM 2521 O O . TRP A 1 315 ? 11.908 22.890 8.681 1.00 92.56 315 TRP A O 1
ATOM 2531 N N . SER A 1 316 ? 10.474 22.079 7.156 1.00 90.56 316 SER A N 1
ATOM 2532 C CA . SER A 1 316 ? 9.265 22.622 7.770 1.00 90.56 316 SER A CA 1
ATOM 2533 C C . SER A 1 316 ? 8.091 21.659 7.627 1.00 90.56 316 SER A C 1
ATOM 2535 O O . SER A 1 316 ? 8.043 20.860 6.690 1.00 90.56 316 SER A O 1
ATOM 2537 N N . ILE A 1 317 ? 7.140 21.730 8.558 1.00 90.50 317 ILE A N 1
ATOM 2538 C CA . ILE A 1 317 ? 5.899 20.957 8.490 1.00 90.50 317 ILE A CA 1
ATOM 2539 C C . ILE A 1 317 ? 4.956 21.574 7.452 1.00 90.50 317 ILE A C 1
ATOM 2541 O O . ILE A 1 317 ? 4.739 22.786 7.428 1.00 90.50 317 ILE A O 1
ATOM 2545 N N . LEU A 1 318 ? 4.370 20.736 6.600 1.00 85.81 318 LEU A N 1
ATOM 2546 C CA . LEU A 1 318 ? 3.345 21.147 5.649 1.00 85.81 318 LEU A CA 1
ATOM 2547 C C . LEU A 1 318 ? 1.961 20.747 6.155 1.00 85.81 318 LEU A C 1
ATOM 2549 O O . LEU A 1 318 ? 1.731 19.616 6.584 1.00 85.81 318 LEU A O 1
ATOM 2553 N N . ASN A 1 319 ? 1.014 21.679 6.053 1.00 76.31 319 ASN A N 1
ATOM 2554 C CA . ASN A 1 319 ? -0.390 21.371 6.287 1.00 76.31 319 ASN A CA 1
ATOM 2555 C C . ASN A 1 319 ? -0.934 20.553 5.112 1.00 76.31 319 ASN A C 1
ATOM 2557 O O . ASN A 1 319 ? -1.011 21.045 3.987 1.00 76.31 319 ASN A O 1
ATOM 2561 N N . ILE A 1 320 ? -1.355 19.326 5.404 1.00 67.00 320 ILE A N 1
ATOM 2562 C CA . ILE A 1 320 ? -2.012 18.409 4.470 1.00 67.00 320 ILE A CA 1
ATOM 2563 C C . ILE A 1 320 ? -3.407 18.975 4.154 1.00 67.00 320 ILE A C 1
ATOM 2565 O O . ILE A 1 320 ? -4.353 18.788 4.920 1.00 67.00 320 ILE A O 1
ATOM 2569 N N . ARG A 1 321 ? -3.517 19.768 3.082 1.00 58.84 321 ARG A N 1
ATOM 2570 C CA . ARG A 1 321 ? -4.786 20.305 2.559 1.00 58.84 321 ARG A CA 1
ATOM 2571 C C . ARG A 1 321 ? -4.732 20.358 1.031 1.00 58.84 321 ARG A C 1
ATOM 2573 O O . ARG A 1 321 ? -4.361 21.380 0.459 1.00 58.84 321 ARG A O 1
ATOM 2580 N N . GLY A 1 322 ? -5.103 19.264 0.370 1.00 63.75 322 GLY A N 1
ATOM 2581 C CA . GLY A 1 322 ? -5.194 19.194 -1.091 1.00 63.75 322 GLY A CA 1
ATOM 2582 C C . GLY A 1 322 ? -6.017 17.999 -1.576 1.00 63.75 322 GLY A C 1
ATOM 2583 O O . GLY A 1 322 ? -6.321 17.098 -0.801 1.00 63.75 322 GLY A O 1
ATOM 2584 N N . ALA A 1 323 ? -6.380 17.982 -2.863 1.00 60.34 323 ALA A N 1
ATOM 2585 C CA . ALA A 1 323 ? -7.178 16.897 -3.448 1.00 60.34 323 ALA A CA 1
ATOM 2586 C C . ALA A 1 323 ? -6.466 15.528 -3.393 1.00 60.34 323 ALA A C 1
ATOM 2588 O O . ALA A 1 323 ? -7.127 14.524 -3.157 1.00 60.34 323 ALA A O 1
ATOM 2589 N N . ASN A 1 324 ? -5.133 15.514 -3.528 1.00 72.62 324 ASN A N 1
ATOM 2590 C CA . ASN A 1 324 ? -4.296 14.302 -3.514 1.00 72.62 324 ASN A CA 1
ATOM 2591 C C . ASN A 1 324 ? -3.647 14.031 -2.138 1.00 72.62 324 ASN A C 1
ATOM 2593 O O . ASN A 1 324 ? -2.833 13.123 -1.985 1.00 72.62 324 ASN A O 1
ATOM 2597 N N . GLU A 1 325 ? -3.961 14.859 -1.138 1.00 76.94 325 GLU A N 1
ATOM 2598 C CA . GLU A 1 325 ? -3.397 14.807 0.211 1.00 76.94 325 GLU A CA 1
ATOM 2599 C C . GLU A 1 325 ? -4.478 15.180 1.236 1.00 76.94 325 GLU A C 1
ATOM 2601 O O . GLU A 1 325 ? -4.620 16.347 1.619 1.00 76.94 325 GLU A O 1
ATOM 2606 N N . ASN A 1 326 ? -5.274 14.189 1.647 1.00 77.94 326 ASN 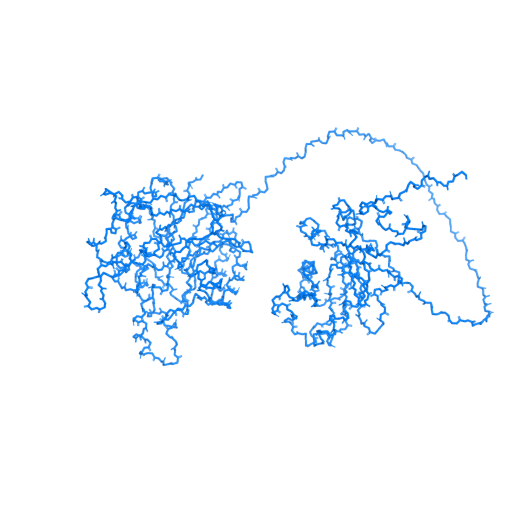A N 1
ATOM 2607 C CA . ASN A 1 326 ? -6.464 14.388 2.481 1.00 77.94 326 ASN A CA 1
ATOM 2608 C C . ASN A 1 326 ? -6.551 13.475 3.723 1.00 77.94 326 ASN A C 1
ATOM 2610 O O . ASN A 1 326 ? -7.574 13.501 4.406 1.00 77.94 326 ASN A O 1
ATOM 2614 N N . LEU A 1 327 ? -5.502 12.707 4.051 1.00 89.81 327 LEU A N 1
ATOM 2615 C CA . LEU A 1 327 ? -5.489 11.800 5.209 1.00 89.81 327 LEU A CA 1
ATOM 2616 C C . LEU A 1 327 ? -4.527 12.288 6.307 1.00 89.81 327 LEU A C 1
ATOM 2618 O O . LEU A 1 327 ? -3.382 11.828 6.368 1.00 89.81 327 LEU A O 1
ATOM 2622 N N . PRO A 1 328 ? -4.963 13.210 7.191 1.00 90.19 328 PRO A N 1
ATOM 2623 C CA . PRO A 1 328 ? -4.170 13.641 8.347 1.00 90.19 328 PRO A CA 1
ATOM 2624 C C . PRO A 1 328 ? -4.077 12.562 9.437 1.00 90.19 328 PRO A C 1
ATOM 2626 O O . PRO A 1 328 ? -3.168 12.593 10.263 1.00 90.19 328 PRO A O 1
ATOM 2629 N N . GLU A 1 329 ? -4.998 11.600 9.442 1.00 93.00 329 GLU A N 1
ATOM 2630 C CA . GLU A 1 329 ? -5.022 10.477 10.373 1.00 93.00 329 GLU A CA 1
ATOM 2631 C C . GLU A 1 329 ? -5.389 9.189 9.628 1.00 93.00 329 GLU A C 1
ATOM 2633 O O . GLU A 1 329 ? -6.294 9.164 8.792 1.00 93.00 329 GLU A O 1
ATOM 2638 N N . ILE A 1 330 ? -4.656 8.118 9.923 1.00 94.75 330 ILE A N 1
ATOM 2639 C CA . ILE A 1 330 ? -4.812 6.800 9.310 1.00 94.75 330 ILE A CA 1
ATOM 2640 C C . ILE A 1 330 ? -5.335 5.858 10.388 1.00 94.75 330 ILE A C 1
ATOM 2642 O O . ILE A 1 330 ? -4.585 5.419 11.256 1.00 94.75 330 ILE A O 1
ATOM 2646 N N . GLU A 1 331 ? -6.629 5.563 10.353 1.00 94.31 331 GLU A N 1
ATOM 2647 C CA . GLU A 1 331 ? -7.244 4.592 11.257 1.00 94.31 331 GLU A CA 1
ATOM 2648 C C . GLU A 1 331 ? -6.834 3.163 10.870 1.00 94.31 331 GLU A C 1
ATOM 2650 O O . GLU A 1 331 ? -7.097 2.725 9.749 1.00 94.31 331 GLU A O 1
ATOM 2655 N N . LEU A 1 332 ? -6.198 2.445 11.801 1.00 94.62 332 LEU A N 1
ATOM 2656 C CA . LEU A 1 332 ? -5.781 1.045 11.638 1.00 94.62 332 LEU A CA 1
ATOM 2657 C C . LEU A 1 332 ? -6.672 0.079 12.431 1.00 94.62 332 LEU A C 1
ATOM 2659 O O . LEU A 1 332 ? -6.884 -1.064 12.030 1.00 94.62 332 LEU A O 1
ATOM 2663 N N . ARG A 1 333 ? -7.189 0.530 13.578 1.00 93.25 333 ARG A N 1
ATOM 2664 C CA . ARG A 1 333 ? -8.137 -0.208 14.416 1.00 93.25 333 ARG A CA 1
ATOM 2665 C C . ARG A 1 333 ? -9.128 0.774 15.017 1.00 93.25 333 ARG A C 1
ATOM 2667 O O . ARG A 1 333 ? -8.723 1.725 15.686 1.00 93.25 333 ARG A O 1
ATOM 2674 N N . LYS A 1 334 ? -10.420 0.515 14.820 1.00 87.94 334 LYS A N 1
ATOM 2675 C CA . LYS A 1 334 ? -11.486 1.329 15.411 1.00 87.94 334 LYS A CA 1
ATOM 2676 C C . LYS A 1 334 ? -11.400 1.310 16.938 1.00 87.94 334 LYS A C 1
ATOM 2678 O O . LYS A 1 334 ? -11.091 0.258 17.508 1.00 87.94 334 LYS A O 1
ATOM 2683 N N . PRO A 1 335 ? -11.674 2.440 17.609 1.00 82.69 335 PRO A N 1
ATOM 2684 C CA . PRO A 1 335 ? -11.839 2.443 19.051 1.00 82.69 335 PRO A CA 1
ATOM 2685 C C . PRO A 1 335 ? -12.962 1.495 19.455 1.00 82.69 335 PRO A C 1
ATOM 2687 O O . PRO A 1 335 ? -13.944 1.318 18.728 1.00 82.69 335 PRO A O 1
ATOM 2690 N N . LEU A 1 336 ? -12.801 0.868 20.621 1.00 74.44 336 LEU A N 1
ATOM 2691 C CA . LEU A 1 336 ? -13.881 0.087 21.201 1.00 74.44 336 LEU A CA 1
ATOM 2692 C C . LEU A 1 336 ? -15.070 1.032 21.408 1.00 74.44 336 LEU A C 1
ATOM 2694 O O . LEU A 1 336 ? -14.857 2.170 21.844 1.00 74.44 336 LEU A O 1
ATOM 2698 N N . PRO A 1 337 ? -16.307 0.594 21.110 1.00 65.88 337 PRO A N 1
ATOM 2699 C CA . PRO A 1 337 ? -17.481 1.369 21.461 1.00 65.88 337 PRO A CA 1
ATOM 2700 C C . PRO A 1 337 ? -17.372 1.708 22.944 1.00 65.88 337 PRO A C 1
ATOM 2702 O O . PRO A 1 337 ? -17.260 0.808 23.780 1.00 65.88 337 PRO A O 1
ATOM 2705 N N . VAL A 1 338 ? -17.353 3.001 23.274 1.00 55.94 338 VAL A N 1
ATOM 2706 C CA . VAL A 1 338 ? -17.557 3.420 24.659 1.00 55.94 338 VAL A CA 1
ATOM 2707 C C . VAL A 1 338 ? -18.888 2.795 25.038 1.00 55.94 338 VAL A C 1
ATOM 2709 O O . VAL A 1 338 ? -19.875 3.052 24.346 1.00 55.94 338 VAL A O 1
ATOM 2712 N N . ALA A 1 339 ? -18.889 1.902 26.034 1.00 46.28 339 ALA A N 1
ATOM 2713 C CA . ALA A 1 339 ? -20.111 1.271 26.508 1.00 46.28 339 ALA A CA 1
ATOM 2714 C C . ALA A 1 339 ? -21.148 2.382 26.642 1.00 46.28 339 ALA A C 1
ATOM 2716 O O . ALA A 1 339 ? -20.900 3.354 27.362 1.00 46.28 339 ALA A O 1
ATOM 2717 N N . ALA A 1 340 ? -22.227 2.294 25.857 1.00 36.53 340 ALA A N 1
ATOM 2718 C CA . ALA A 1 340 ? -23.298 3.265 25.940 1.00 36.53 340 ALA A CA 1
ATOM 2719 C C . ALA A 1 340 ? -23.631 3.378 27.424 1.00 36.53 340 ALA A C 1
ATOM 2721 O O . ALA A 1 340 ? -23.840 2.352 28.081 1.00 36.53 340 ALA A O 1
ATOM 2722 N N . ALA A 1 341 ? -23.571 4.599 27.965 1.00 35.69 341 ALA A N 1
ATOM 2723 C CA . ALA A 1 341 ? -24.105 4.856 29.288 1.00 35.69 341 ALA A CA 1
ATOM 2724 C C . ALA A 1 341 ? -25.456 4.145 29.336 1.00 35.69 341 ALA A C 1
ATOM 2726 O O . ALA A 1 341 ? -26.232 4.280 28.382 1.00 35.69 341 ALA A O 1
ATOM 2727 N N . ALA A 1 342 ? -25.658 3.308 30.362 1.00 34.53 342 ALA A N 1
ATOM 2728 C CA . ALA A 1 342 ? -26.908 2.588 30.536 1.00 34.53 342 ALA A CA 1
ATOM 2729 C C . ALA A 1 342 ? -28.050 3.563 30.220 1.00 34.53 342 ALA A C 1
ATOM 2731 O O . ALA A 1 342 ? -27.965 4.719 30.663 1.00 34.53 342 ALA A O 1
ATOM 2732 N N . PRO A 1 343 ? -29.030 3.162 29.388 1.00 34.47 343 PRO A N 1
ATOM 2733 C CA . PRO A 1 343 ? -30.117 4.057 29.033 1.00 34.47 343 PRO A CA 1
ATOM 2734 C C . PRO A 1 343 ? -30.659 4.657 30.335 1.00 34.47 343 PRO A C 1
ATOM 2736 O O . PRO A 1 343 ? -30.753 3.921 31.325 1.00 34.47 343 PRO A O 1
ATOM 2739 N N . PRO A 1 344 ? -30.908 5.979 30.385 1.00 33.62 344 PRO A N 1
ATOM 2740 C CA . PRO A 1 344 ? -31.459 6.592 31.583 1.00 33.62 344 PRO A CA 1
ATOM 2741 C C . PRO A 1 344 ? -32.680 5.774 31.992 1.00 33.62 344 PRO A C 1
ATOM 2743 O O . PRO A 1 344 ? -33.481 5.424 31.123 1.00 33.62 344 PRO A O 1
ATOM 2746 N N . GLU A 1 345 ? -32.750 5.409 33.278 1.00 37.25 345 GLU A N 1
ATOM 2747 C CA . GLU A 1 345 ? -33.891 4.697 33.850 1.00 37.25 345 GLU A CA 1
ATOM 2748 C C . GLU A 1 345 ? -35.173 5.283 33.274 1.00 37.25 345 GLU A C 1
ATOM 2750 O O . GLU A 1 345 ? -35.361 6.501 33.282 1.00 37.25 345 GLU A O 1
ATOM 2755 N N . ASP A 1 346 ? -35.992 4.407 32.703 1.00 32.41 346 ASP A N 1
ATOM 2756 C CA . ASP A 1 346 ? -37.223 4.761 32.025 1.00 32.41 346 ASP A CA 1
ATOM 2757 C C . ASP A 1 346 ? -38.094 5.605 32.971 1.00 32.41 346 ASP A C 1
ATOM 2759 O O . ASP A 1 346 ? -38.607 5.128 33.984 1.00 32.41 346 ASP A O 1
ATOM 2763 N N . ILE A 1 347 ? -38.207 6.902 32.665 1.00 36.38 347 ILE A N 1
ATOM 2764 C CA . ILE A 1 347 ? -38.962 7.899 33.443 1.00 36.38 347 ILE A CA 1
ATOM 2765 C C . ILE A 1 347 ? -40.482 7.702 33.246 1.00 36.38 347 ILE A C 1
ATOM 2767 O O . ILE A 1 347 ? -41.290 8.445 33.804 1.00 36.38 347 ILE A O 1
ATOM 2771 N N . PHE A 1 348 ? -40.917 6.666 32.523 1.00 30.84 348 PHE A N 1
ATOM 2772 C CA . PHE A 1 348 ? -42.322 6.287 32.418 1.00 30.84 348 PHE A CA 1
ATOM 2773 C C . PHE A 1 348 ? -42.664 5.085 33.304 1.00 30.84 348 PHE A C 1
ATOM 2775 O O . PHE A 1 348 ? -42.835 3.961 32.856 1.00 30.84 348 PHE A O 1
ATOM 2782 N N . GLY A 1 349 ? -42.829 5.398 34.590 1.00 29.02 349 GLY A N 1
ATOM 2783 C CA . GLY A 1 349 ? -44.034 5.061 35.349 1.00 29.02 349 GLY A CA 1
ATOM 2784 C C . GLY A 1 349 ? -44.441 3.591 35.448 1.00 29.02 349 GLY A C 1
ATOM 2785 O O . GLY A 1 349 ? -45.127 3.056 34.581 1.00 29.02 349 GLY A O 1
ATOM 2786 N N . ASN A 1 350 ? -44.182 3.028 36.632 1.00 37.12 350 ASN A N 1
ATOM 2787 C CA . ASN A 1 350 ? -45.017 2.013 37.271 1.00 37.12 350 ASN A CA 1
ATOM 2788 C C . ASN A 1 350 ? -46.492 2.143 36.856 1.00 37.12 350 ASN A C 1
ATOM 2790 O O . ASN A 1 350 ? -47.167 3.100 37.236 1.00 37.12 350 ASN A O 1
ATOM 2794 N N . THR A 1 351 ? -47.007 1.145 36.147 1.00 29.89 351 THR A N 1
ATOM 2795 C CA . THR A 1 351 ? -48.431 0.819 36.201 1.00 29.89 351 THR A CA 1
ATOM 2796 C C . THR A 1 351 ? -48.579 -0.637 36.591 1.00 29.89 351 THR A C 1
ATOM 2798 O O . THR A 1 351 ? -47.822 -1.516 36.189 1.00 29.89 351 THR A O 1
ATOM 2801 N N . GLU A 1 352 ? -49.489 -0.813 37.531 1.00 27.33 352 GLU A N 1
ATOM 2802 C CA . GLU A 1 352 ? -49.571 -1.912 38.465 1.00 27.33 352 GLU A CA 1
ATOM 2803 C C . GLU A 1 352 ? -49.979 -3.215 37.784 1.00 27.33 352 GLU A C 1
ATOM 2805 O O . GLU A 1 352 ? -50.921 -3.279 36.996 1.00 27.33 352 GLU A O 1
ATOM 2810 N N . ILE A 1 353 ? -49.295 -4.286 38.174 1.00 29.39 353 ILE A N 1
ATOM 2811 C CA . ILE A 1 353 ? -49.784 -5.648 38.015 1.00 29.39 353 ILE A CA 1
ATOM 2812 C C . ILE A 1 353 ? -50.966 -5.801 38.977 1.00 29.39 353 ILE A C 1
ATOM 2814 O O . ILE A 1 353 ? -50.769 -5.950 40.184 1.00 29.39 353 ILE A O 1
ATOM 2818 N N . VAL A 1 354 ? -52.188 -5.786 38.445 1.00 27.89 354 VAL A N 1
ATOM 2819 C CA . VAL A 1 354 ? -53.376 -6.282 39.150 1.00 27.89 354 VAL A CA 1
ATOM 2820 C C . VAL A 1 354 ? -53.717 -7.668 38.606 1.00 27.89 354 VAL A C 1
ATOM 2822 O O . VAL A 1 354 ? -53.751 -7.899 37.399 1.00 27.89 354 VAL A O 1
ATOM 2825 N N . LYS A 1 355 ? -53.878 -8.599 39.548 1.00 30.22 355 LYS A N 1
ATOM 2826 C CA . LYS A 1 355 ? -54.158 -10.028 39.385 1.00 30.22 355 LYS A CA 1
ATOM 2827 C C . LYS A 1 355 ? -55.657 -10.318 39.189 1.00 30.22 355 LYS A C 1
ATOM 2829 O O . LYS A 1 355 ? -56.485 -9.487 39.538 1.00 30.22 355 LYS A O 1
ATOM 2834 N N . GLU A 1 356 ? -55.903 -11.589 38.840 1.00 27.34 356 GLU A N 1
ATOM 2835 C CA . GLU A 1 356 ? -57.131 -12.410 38.979 1.00 27.34 356 GLU A CA 1
ATOM 2836 C C . GLU A 1 356 ? -58.131 -12.338 37.815 1.00 27.34 356 GLU A C 1
ATOM 2838 O O . GLU A 1 356 ? -58.331 -11.277 37.245 1.00 27.34 356 GLU A O 1
ATOM 2843 N N . ALA A 1 357 ? -58.872 -13.380 37.424 1.00 25.88 357 ALA A N 1
ATOM 2844 C CA . ALA A 1 357 ? -58.852 -14.850 37.532 1.00 25.88 357 ALA A CA 1
ATOM 2845 C C . ALA A 1 357 ? -60.154 -15.334 36.834 1.00 25.88 357 ALA A C 1
ATOM 2847 O O . ALA A 1 357 ? -61.141 -14.603 36.858 1.00 25.88 357 ALA A O 1
ATOM 2848 N N . GLY A 1 358 ? -60.180 -16.565 36.303 1.00 23.55 358 GLY A N 1
ATOM 2849 C CA . GLY A 1 358 ? -61.399 -17.284 35.877 1.00 23.55 358 GLY A CA 1
ATOM 2850 C C . GLY A 1 358 ? -61.816 -17.052 34.415 1.00 23.55 358 GLY A C 1
ATOM 2851 O O . GLY A 1 358 ? -61.620 -15.967 33.889 1.00 23.55 358 GLY A O 1
ATOM 2852 N N . GLU A 1 359 ? -62.365 -17.996 33.656 1.00 25.72 359 GLU A N 1
ATOM 2853 C CA . GLU A 1 359 ? -62.853 -19.355 33.911 1.00 25.72 359 GLU A CA 1
ATOM 2854 C C . GLU A 1 359 ? -62.937 -20.115 32.565 1.00 25.72 359 GLU A C 1
ATOM 2856 O O . GLU A 1 359 ? -62.967 -19.519 31.490 1.00 25.72 359 GLU A O 1
ATOM 2861 N N . GLU A 1 360 ? -62.925 -21.439 32.702 1.00 24.98 360 GLU A N 1
ATOM 2862 C CA . GLU A 1 360 ? -63.184 -22.572 31.799 1.00 24.98 360 GLU A CA 1
ATOM 2863 C C . GLU A 1 360 ? -63.946 -22.356 30.477 1.00 24.98 360 GLU A C 1
ATOM 2865 O O . GLU A 1 360 ? -64.955 -21.666 30.440 1.00 24.98 360 GLU A O 1
ATOM 2870 N N . PHE A 1 361 ? -63.568 -23.127 29.445 1.00 24.72 361 PHE A N 1
ATOM 2871 C CA . PHE A 1 361 ? -64.533 -23.834 28.587 1.00 24.72 361 PHE A CA 1
ATOM 2872 C C . PHE A 1 361 ? -63.944 -25.172 28.100 1.00 24.72 361 PHE A C 1
ATOM 2874 O O . PHE A 1 361 ? -62.945 -25.201 27.379 1.00 24.72 361 PHE A O 1
ATOM 2881 N N . GLU A 1 362 ? -64.577 -26.267 28.529 1.00 23.92 362 GLU A N 1
ATOM 2882 C CA . GLU A 1 362 ? -64.425 -27.633 28.012 1.00 23.92 362 GLU A CA 1
ATOM 2883 C C . GLU A 1 362 ? -65.230 -27.860 26.712 1.00 23.92 362 GLU A C 1
ATOM 2885 O O . GLU A 1 362 ? -66.165 -27.129 26.382 1.00 23.92 362 GLU A O 1
ATOM 2890 N N . GLU A 1 363 ? -64.819 -28.917 26.005 1.00 24.64 363 GLU A N 1
ATOM 2891 C CA . GLU A 1 363 ? -65.307 -29.511 24.751 1.00 24.64 363 GLU A CA 1
ATOM 2892 C C . GLU A 1 363 ? -66.819 -29.798 24.672 1.00 24.64 363 GLU A C 1
ATOM 2894 O O . GLU A 1 363 ? -67.404 -30.195 25.670 1.00 24.64 363 GLU A O 1
ATOM 2899 N N . VAL A 1 364 ? -67.388 -29.818 23.448 1.00 23.66 364 VAL A N 1
ATOM 2900 C CA . VAL A 1 364 ? -68.229 -30.942 22.960 1.00 23.66 364 VAL A CA 1
ATOM 2901 C C . VAL A 1 364 ? -68.088 -31.107 21.434 1.00 23.66 364 VAL A C 1
ATOM 2903 O O . VAL A 1 364 ? -68.017 -30.147 20.670 1.00 23.66 364 VAL A O 1
ATOM 2906 N N . SER A 1 365 ? -68.054 -32.373 21.033 1.00 23.94 365 SER A N 1
ATOM 2907 C CA . SER A 1 365 ? -67.798 -33.010 19.744 1.00 23.94 365 SER A CA 1
ATOM 2908 C C . SER A 1 365 ? -69.040 -33.295 18.867 1.00 23.94 365 SER A C 1
ATOM 2910 O O . SER A 1 365 ? -70.139 -33.489 19.377 1.00 23.94 365 SER A O 1
ATOM 2912 N N . THR A 1 366 ? -68.783 -33.491 17.556 1.00 24.55 366 THR A N 1
ATOM 2913 C CA . THR A 1 366 ? -69.474 -34.366 16.553 1.00 24.55 366 THR A CA 1
ATOM 2914 C C . THR A 1 366 ? -70.936 -34.039 16.159 1.00 24.55 366 THR A C 1
ATOM 2916 O O . THR A 1 366 ? -71.734 -33.630 16.987 1.00 24.55 366 THR A O 1
ATOM 2919 N N . ILE A 1 367 ? -71.380 -34.163 14.895 1.00 24.75 367 ILE A N 1
ATOM 2920 C CA . ILE A 1 367 ? -71.571 -35.412 14.120 1.00 24.75 367 ILE A CA 1
ATOM 2921 C C . ILE A 1 367 ? -71.564 -35.175 12.585 1.00 24.75 367 ILE A C 1
ATOM 2923 O O . ILE A 1 367 ? -71.968 -34.130 12.081 1.00 24.75 367 ILE A O 1
ATOM 2927 N N . GLU A 1 368 ? -71.106 -36.243 11.930 1.00 24.45 368 GLU A N 1
ATOM 2928 C CA . GLU A 1 368 ? -70.932 -36.711 10.545 1.00 24.45 368 GLU A CA 1
ATOM 2929 C C . GLU A 1 368 ? -71.969 -36.417 9.428 1.00 24.45 368 GLU A C 1
ATOM 2931 O O . GLU A 1 368 ? -73.183 -36.426 9.615 1.00 24.45 368 GLU A O 1
ATOM 2936 N N . GLU A 1 369 ? -71.388 -36.231 8.232 1.00 27.55 369 GLU A N 1
ATOM 2937 C CA . GLU A 1 369 ? -71.636 -36.824 6.896 1.00 27.55 369 GLU A CA 1
ATOM 2938 C C . GLU A 1 369 ? -72.992 -37.455 6.499 1.00 27.55 369 GLU A C 1
ATOM 2940 O O . GLU A 1 369 ? -73.528 -38.356 7.138 1.00 27.55 369 GLU A O 1
ATOM 2945 N N . SER A 1 370 ? -73.437 -37.147 5.270 1.00 25.53 370 SER A N 1
ATOM 2946 C CA . SER A 1 370 ? -73.532 -38.170 4.204 1.00 25.53 370 SER A CA 1
ATOM 2947 C C . SER A 1 370 ? -73.778 -37.585 2.805 1.00 25.53 370 SER A C 1
ATOM 2949 O O . SER A 1 370 ? -74.439 -36.567 2.605 1.00 25.53 370 SER A O 1
ATOM 2951 N N . GLU A 1 371 ? -73.170 -38.287 1.853 1.00 25.80 371 GLU A N 1
ATOM 2952 C CA . GLU A 1 371 ? -73.064 -38.122 0.403 1.00 25.80 371 GLU A CA 1
ATOM 2953 C C . GLU A 1 371 ? -74.391 -38.281 -0.377 1.00 25.80 371 GLU A C 1
ATOM 2955 O O . GLU A 1 371 ? -75.276 -39.027 0.034 1.00 25.80 371 GLU A O 1
ATOM 2960 N N . ALA A 1 372 ? -74.486 -37.702 -1.588 1.00 25.47 372 ALA A N 1
ATOM 2961 C CA . ALA A 1 372 ? -74.317 -38.458 -2.849 1.00 25.47 372 ALA A CA 1
ATOM 2962 C C . ALA A 1 372 ? -74.952 -37.797 -4.106 1.00 25.47 372 ALA A C 1
ATOM 2964 O O . ALA A 1 372 ? -76.150 -37.544 -4.174 1.00 25.47 372 ALA A O 1
ATOM 2965 N N . ASN A 1 373 ? -74.112 -37.723 -5.151 1.00 26.58 373 ASN A N 1
ATOM 2966 C CA . ASN A 1 373 ? -74.346 -38.050 -6.573 1.00 26.58 373 ASN A CA 1
ATOM 2967 C C . ASN A 1 373 ? -75.024 -37.107 -7.606 1.00 26.58 373 ASN A C 1
ATOM 2969 O O . ASN A 1 373 ? -76.236 -36.950 -7.661 1.00 26.58 373 ASN A O 1
ATOM 2973 N N . LEU A 1 374 ? -74.164 -36.686 -8.560 1.00 25.12 374 LEU A N 1
ATOM 2974 C CA . LEU A 1 374 ? -74.190 -36.892 -10.032 1.00 25.12 374 LEU A CA 1
ATOM 2975 C C . LEU A 1 374 ? -75.421 -36.466 -10.870 1.00 25.12 374 LEU A C 1
ATOM 2977 O O . LEU A 1 374 ? -76.407 -37.191 -10.908 1.00 25.12 374 LEU A O 1
ATOM 2981 N N . GLN A 1 375 ? -75.253 -35.444 -11.734 1.00 25.03 375 GLN A N 1
ATOM 2982 C CA . GLN A 1 375 ? -75.187 -35.586 -13.214 1.00 25.03 375 GLN A CA 1
ATOM 2983 C C . GLN A 1 375 ? -75.100 -34.240 -13.985 1.00 25.03 375 GLN A C 1
ATOM 2985 O O . GLN A 1 375 ? -75.912 -33.353 -13.760 1.00 25.03 375 GLN A O 1
ATOM 2990 N N . ASN A 1 376 ? -74.195 -34.221 -14.985 1.00 25.36 376 ASN A N 1
ATOM 2991 C CA . ASN A 1 376 ? -74.220 -33.526 -16.298 1.00 25.36 376 ASN A CA 1
ATOM 2992 C C . ASN A 1 376 ? -74.209 -31.981 -16.362 1.00 25.36 376 ASN A C 1
ATOM 2994 O O . ASN A 1 376 ? -74.920 -31.315 -15.634 1.00 25.36 376 ASN A O 1
ATOM 2998 N N . GLU A 1 377 ? -73.557 -31.296 -17.306 1.00 25.53 377 GLU A N 1
ATOM 2999 C CA . GLU A 1 377 ? -72.497 -31.557 -18.291 1.00 25.53 377 GLU A CA 1
ATOM 3000 C C . GLU A 1 377 ? -72.128 -30.174 -18.891 1.00 25.53 377 GLU A C 1
ATOM 3002 O O . GLU A 1 377 ? -73.019 -29.363 -19.125 1.00 25.53 377 GLU A O 1
ATOM 3007 N N . LYS A 1 378 ? -70.843 -29.980 -19.228 1.00 26.05 378 LYS A N 1
ATOM 3008 C CA . LYS A 1 378 ? -70.281 -29.030 -20.219 1.00 26.05 378 LYS A CA 1
ATOM 3009 C C . LYS A 1 378 ? -70.370 -27.517 -19.949 1.00 26.05 378 LYS A C 1
ATOM 3011 O O . LYS A 1 378 ? -71.304 -26.857 -20.373 1.00 26.05 378 LYS A O 1
ATOM 3016 N N . GLU A 1 379 ? -69.254 -26.958 -19.481 1.00 26.14 379 GLU A N 1
ATOM 3017 C CA . GLU A 1 379 ? -68.423 -26.050 -20.294 1.00 26.14 379 GLU A CA 1
ATOM 3018 C C . GLU A 1 379 ? -67.028 -25.915 -19.660 1.00 26.14 379 GLU A C 1
ATOM 3020 O O . GLU A 1 379 ? -66.877 -25.719 -18.456 1.00 26.14 379 GLU A O 1
ATOM 3025 N N . ALA A 1 380 ? -65.989 -26.119 -20.469 1.00 28.86 380 ALA A N 1
ATOM 3026 C CA . ALA A 1 380 ? -64.602 -26.135 -20.030 1.00 28.86 380 ALA A CA 1
ATOM 3027 C C . ALA A 1 380 ? -64.100 -24.705 -19.778 1.00 28.86 380 ALA A C 1
ATOM 3029 O O . ALA A 1 380 ? -63.687 -24.016 -20.709 1.00 28.86 380 ALA A O 1
ATOM 3030 N N . ALA A 1 381 ? -64.092 -24.284 -18.514 1.00 25.77 381 ALA A N 1
ATOM 3031 C CA . ALA A 1 381 ? -63.275 -23.174 -18.043 1.00 25.77 381 ALA A CA 1
ATOM 3032 C C . ALA A 1 381 ? -62.036 -23.751 -17.351 1.00 25.77 381 ALA A C 1
ATOM 3034 O O . ALA A 1 381 ? -62.132 -24.478 -16.363 1.00 25.77 381 ALA A O 1
ATOM 3035 N N . ILE A 1 382 ? -60.866 -23.448 -17.908 1.00 27.22 382 ILE A N 1
ATOM 3036 C CA . ILE A 1 382 ? -59.564 -23.704 -17.296 1.00 27.22 382 ILE A CA 1
ATOM 3037 C C . ILE A 1 382 ? -59.566 -22.987 -15.942 1.00 27.22 382 ILE A C 1
ATOM 3039 O O . ILE A 1 382 ? -59.493 -21.762 -15.878 1.00 27.22 382 ILE A O 1
ATOM 3043 N N . VAL A 1 383 ? -59.696 -23.753 -14.859 1.00 25.94 383 VAL A N 1
ATOM 3044 C CA . VAL A 1 383 ? -59.516 -23.260 -13.495 1.00 25.94 383 VAL A CA 1
ATOM 3045 C C . VAL A 1 383 ? -58.035 -22.919 -13.354 1.00 25.94 383 VAL A C 1
ATOM 3047 O O . VAL A 1 383 ? -57.202 -23.794 -13.116 1.00 25.94 383 VAL A O 1
ATOM 3050 N N . LEU A 1 384 ? -57.704 -21.641 -13.551 1.00 27.97 384 LEU A N 1
ATOM 3051 C CA . LEU A 1 384 ? -56.477 -21.042 -13.040 1.00 27.97 384 LEU A CA 1
ATOM 3052 C C . LEU A 1 384 ? -56.465 -21.307 -11.533 1.00 27.97 384 LEU A C 1
ATOM 3054 O O . LEU A 1 384 ? -57.172 -20.652 -10.771 1.00 27.97 384 LEU A O 1
ATOM 3058 N N . ARG A 1 385 ? -55.700 -22.316 -11.107 1.00 26.03 385 ARG A N 1
ATOM 3059 C CA . ARG A 1 385 ? -55.313 -22.457 -9.707 1.00 26.03 385 ARG A CA 1
ATOM 3060 C C . ARG A 1 385 ? -54.529 -21.200 -9.357 1.00 26.03 385 ARG A C 1
ATOM 3062 O O . ARG A 1 385 ? -53.388 -21.049 -9.788 1.00 26.03 385 ARG A O 1
ATOM 3069 N N . THR A 1 386 ? -55.154 -20.288 -8.624 1.00 27.83 386 THR A N 1
ATOM 3070 C CA . THR A 1 386 ? -54.456 -19.203 -7.941 1.00 27.83 386 THR A CA 1
ATOM 3071 C C . THR A 1 386 ? -53.358 -19.855 -7.097 1.00 27.83 386 THR A C 1
ATOM 3073 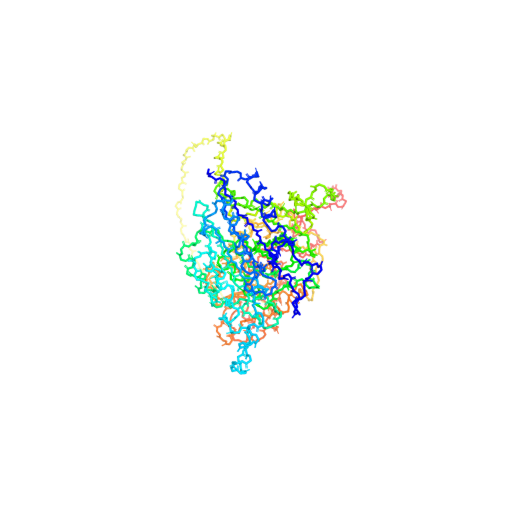O O . THR A 1 386 ? -53.682 -20.749 -6.312 1.00 27.83 386 THR A O 1
ATOM 3076 N N . PRO A 1 387 ? -52.073 -19.499 -7.261 1.00 32.22 387 PRO A N 1
ATOM 3077 C CA . PRO A 1 387 ? -51.047 -20.001 -6.363 1.00 32.22 387 PRO A CA 1
ATOM 3078 C C . PRO A 1 387 ? -51.396 -19.500 -4.960 1.00 32.22 387 PRO A C 1
ATOM 3080 O O . PRO A 1 387 ? -51.544 -18.292 -4.767 1.00 32.22 387 PRO A O 1
ATOM 3083 N N . GLU A 1 388 ? -51.581 -20.407 -4.002 1.00 32.72 388 GLU A N 1
ATOM 3084 C CA . GLU A 1 388 ? -51.689 -20.057 -2.585 1.00 32.72 388 GLU A CA 1
ATOM 3085 C C . GLU A 1 388 ? -50.360 -19.423 -2.150 1.00 32.72 388 GLU A C 1
ATOM 3087 O O . GLU A 1 388 ? -49.404 -20.099 -1.788 1.00 32.72 388 GLU A O 1
ATOM 3092 N N . LEU A 1 389 ? -50.279 -18.099 -2.259 1.00 44.38 389 LEU A N 1
ATOM 3093 C CA . LEU A 1 389 ? -49.158 -17.278 -1.811 1.00 44.38 389 LEU A CA 1
ATOM 3094 C C . LEU A 1 389 ? -49.443 -16.790 -0.388 1.00 44.38 389 LEU A C 1
ATOM 3096 O O . LEU A 1 389 ? -49.580 -15.593 -0.151 1.00 44.38 389 LEU A O 1
ATOM 3100 N N . ASN A 1 390 ? -49.587 -17.722 0.553 1.00 38.53 390 ASN A N 1
ATOM 3101 C CA . ASN A 1 390 ? -49.665 -17.400 1.976 1.00 38.53 390 ASN A CA 1
ATOM 3102 C C . ASN A 1 390 ? -48.297 -17.669 2.605 1.00 38.53 390 ASN A C 1
ATOM 3104 O O . ASN A 1 390 ? -48.008 -18.775 3.052 1.00 38.53 390 ASN A O 1
ATOM 3108 N N . PHE A 1 391 ? -47.440 -16.650 2.594 1.00 49.78 391 PHE A N 1
ATOM 3109 C CA . PHE A 1 391 ? -46.195 -16.646 3.353 1.00 49.78 391 PHE A CA 1
ATOM 3110 C C . PHE A 1 391 ? -46.206 -15.429 4.281 1.00 49.78 391 PHE A C 1
ATOM 3112 O O . PHE A 1 391 ? -45.950 -14.303 3.850 1.00 49.78 391 PHE A O 1
ATOM 3119 N N . GLU A 1 392 ? -46.562 -15.643 5.549 1.00 52.66 392 GLU A N 1
ATOM 3120 C CA . GLU A 1 392 ? -46.405 -14.638 6.604 1.00 52.66 392 GLU A CA 1
ATOM 3121 C C . GLU A 1 392 ? -44.935 -14.610 7.044 1.00 52.66 392 GLU A C 1
ATOM 3123 O O . GLU A 1 392 ? -44.529 -15.303 7.970 1.00 52.66 392 GLU A O 1
ATOM 3128 N N . ASN A 1 393 ? -44.114 -13.813 6.354 1.00 62.97 393 ASN A N 1
ATOM 3129 C CA . ASN A 1 393 ? -42.736 -13.564 6.770 1.00 62.97 393 ASN A CA 1
ATOM 3130 C C . ASN A 1 393 ? -42.706 -12.547 7.923 1.00 62.97 393 ASN A C 1
ATOM 3132 O O . ASN A 1 393 ? -43.162 -11.410 7.753 1.00 62.97 393 ASN A O 1
ATOM 3136 N N . SER A 1 394 ? -42.066 -12.893 9.045 1.00 72.19 394 SER A N 1
ATOM 3137 C CA . SER A 1 394 ? -41.874 -12.002 10.205 1.00 72.19 394 SER A CA 1
ATOM 3138 C C . SER A 1 394 ? -41.119 -10.691 9.889 1.00 72.19 394 SER A C 1
ATOM 3140 O O . SER A 1 394 ? -41.134 -9.728 10.672 1.00 72.19 394 SER A O 1
ATOM 3142 N N . TYR A 1 395 ? -40.432 -10.647 8.744 1.00 83.69 395 TYR A N 1
ATOM 3143 C CA . TYR A 1 395 ? -39.691 -9.506 8.223 1.00 83.69 395 TYR A CA 1
ATOM 3144 C C . TYR A 1 395 ? -40.469 -8.657 7.217 1.00 83.69 395 TYR A C 1
ATOM 3146 O O . TYR A 1 395 ? -40.092 -7.496 7.043 1.00 83.69 395 TYR A O 1
ATOM 3154 N N . SER A 1 396 ? -41.536 -9.172 6.588 1.00 86.75 396 SER A N 1
ATOM 3155 C CA . SER A 1 396 ? -42.277 -8.426 5.555 1.00 86.75 396 SER A CA 1
ATOM 3156 C C . SER A 1 396 ? -42.807 -7.103 6.113 1.00 86.75 396 SER A C 1
ATOM 3158 O O . SER A 1 396 ? -42.482 -6.039 5.586 1.00 86.75 396 SER A O 1
ATOM 3160 N N . ASP A 1 397 ? -43.502 -7.143 7.253 1.00 85.19 397 ASP A N 1
ATOM 3161 C CA . ASP A 1 397 ? -44.064 -5.946 7.893 1.00 85.19 397 ASP A CA 1
ATOM 3162 C C . ASP A 1 397 ? -42.988 -4.958 8.353 1.00 85.19 397 ASP A C 1
ATOM 3164 O O . ASP A 1 397 ? -43.160 -3.739 8.266 1.00 85.19 397 ASP A O 1
ATOM 3168 N N . LYS A 1 398 ? -41.842 -5.469 8.821 1.00 89.50 398 LYS A N 1
ATOM 3169 C CA . LYS A 1 398 ? -40.716 -4.635 9.266 1.00 89.50 398 LYS A CA 1
ATOM 3170 C C . LYS A 1 398 ? -40.099 -3.887 8.091 1.00 89.50 398 LYS A C 1
ATOM 3172 O O . LYS A 1 398 ? -39.905 -2.675 8.181 1.00 89.50 398 LYS A O 1
ATOM 3177 N N . ILE A 1 399 ? -39.813 -4.596 6.998 1.00 92.19 399 ILE A N 1
ATOM 3178 C CA . ILE A 1 399 ? -39.257 -4.008 5.775 1.00 92.19 399 ILE A CA 1
ATOM 3179 C C . ILE A 1 399 ? -40.256 -3.007 5.197 1.00 92.19 399 ILE A C 1
ATOM 3181 O O . ILE A 1 399 ? -39.887 -1.863 4.938 1.00 92.19 399 ILE A O 1
ATOM 3185 N N . PHE A 1 400 ? -41.530 -3.387 5.089 1.00 88.62 400 PHE A N 1
ATOM 3186 C CA . PHE A 1 400 ? -42.593 -2.513 4.605 1.00 88.62 400 PHE A CA 1
ATOM 3187 C C . PHE A 1 400 ? -42.682 -1.206 5.408 1.00 88.62 400 PHE A C 1
ATOM 3189 O O . PHE A 1 400 ? -42.697 -0.112 4.832 1.00 88.62 400 PHE A O 1
ATOM 3196 N N . ARG A 1 401 ? -42.666 -1.300 6.745 1.00 89.12 401 ARG A N 1
ATOM 3197 C CA . ARG A 1 401 ? -42.687 -0.133 7.638 1.00 89.12 401 ARG A CA 1
ATOM 3198 C C . ARG A 1 401 ? -41.486 0.784 7.412 1.00 89.12 401 ARG A C 1
ATOM 3200 O O . ARG A 1 401 ? -41.675 1.993 7.318 1.00 89.12 401 ARG A O 1
ATOM 3207 N N . ILE A 1 402 ? -40.282 0.231 7.258 1.00 92.44 402 ILE A N 1
ATOM 3208 C CA . ILE A 1 402 ? -39.072 1.025 6.989 1.00 92.44 402 ILE A CA 1
ATOM 3209 C C . ILE A 1 402 ? -39.181 1.753 5.646 1.00 92.44 402 ILE A C 1
ATOM 3211 O O . ILE A 1 402 ? -38.895 2.951 5.577 1.00 92.44 402 ILE A O 1
ATOM 3215 N N . ILE A 1 403 ? -39.620 1.061 4.586 1.00 92.06 403 ILE A N 1
ATOM 3216 C CA . ILE A 1 403 ? -39.798 1.671 3.260 1.00 92.06 403 ILE A CA 1
ATOM 3217 C C . ILE A 1 403 ? -40.763 2.861 3.338 1.00 92.06 403 ILE A C 1
ATOM 3219 O O . ILE A 1 403 ? -40.494 3.909 2.747 1.00 92.06 403 ILE A O 1
ATOM 3223 N N . LYS A 1 404 ? -41.849 2.724 4.105 1.00 88.81 404 LYS A N 1
ATOM 3224 C CA . LYS A 1 404 ? -42.826 3.791 4.343 1.00 88.81 404 LYS A CA 1
ATOM 3225 C C . LYS A 1 404 ? -42.248 4.950 5.161 1.00 88.81 404 LYS A C 1
ATOM 3227 O O . LYS A 1 404 ? -42.315 6.096 4.726 1.00 88.81 404 LYS A O 1
ATOM 3232 N N . GLU A 1 405 ? -41.666 4.674 6.326 1.00 90.12 405 GLU A N 1
ATOM 3233 C CA . GLU A 1 405 ? -41.145 5.699 7.246 1.00 90.12 405 GLU A CA 1
ATOM 3234 C C . GLU A 1 405 ? -40.007 6.513 6.625 1.00 90.12 405 GLU A C 1
ATOM 3236 O O . GLU A 1 405 ? -39.965 7.737 6.770 1.00 90.12 405 GLU A O 1
ATOM 3241 N N . LYS A 1 406 ? -39.117 5.853 5.874 1.00 91.25 406 LYS A N 1
ATOM 3242 C CA . LYS A 1 406 ? -38.005 6.508 5.174 1.00 91.25 406 LYS A CA 1
ATOM 3243 C C . LYS A 1 406 ? -38.374 7.039 3.786 1.00 91.25 406 LYS A C 1
ATOM 3245 O O . LYS A 1 406 ? -37.499 7.569 3.105 1.00 91.25 406 LYS A O 1
ATOM 3250 N N . LYS A 1 407 ? -39.646 6.937 3.373 1.00 89.88 407 LYS A N 1
ATOM 3251 C CA . LYS A 1 407 ? -40.155 7.410 2.071 1.00 89.88 407 LYS A CA 1
ATOM 3252 C C . LYS A 1 407 ? -39.337 6.883 0.885 1.00 89.88 407 LYS A C 1
ATOM 3254 O O . LYS A 1 407 ? -38.949 7.628 -0.011 1.00 89.88 407 LYS A O 1
ATOM 3259 N N . LEU A 1 408 ? -39.039 5.586 0.907 1.00 90.88 408 LEU A N 1
ATOM 3260 C CA . LEU A 1 408 ? -38.220 4.919 -0.112 1.00 90.88 408 LEU A CA 1
ATOM 3261 C C . LEU A 1 408 ? -39.051 4.395 -1.289 1.00 90.88 408 LEU A C 1
ATOM 3263 O O . LEU A 1 408 ? -38.489 3.932 -2.281 1.00 90.88 408 LEU A O 1
ATOM 3267 N N . PHE A 1 409 ? -40.376 4.479 -1.194 1.00 89.38 409 PHE A N 1
ATOM 3268 C CA . PHE A 1 409 ? -41.281 4.267 -2.313 1.00 89.38 409 PHE A CA 1
ATOM 3269 C C . PHE A 1 409 ? -41.457 5.585 -3.071 1.00 89.38 409 PHE A C 1
ATOM 3271 O O . PHE A 1 409 ? -41.926 6.569 -2.509 1.00 89.38 409 PHE A O 1
ATOM 3278 N N . LEU A 1 410 ? -41.073 5.602 -4.343 1.00 85.69 410 LEU A N 1
ATOM 3279 C CA . LEU A 1 410 ? -41.072 6.790 -5.187 1.00 85.69 410 LEU A CA 1
ATOM 3280 C C . LEU A 1 410 ? -42.211 6.704 -6.199 1.00 85.69 410 LEU A C 1
ATOM 3282 O O . LEU A 1 410 ? -42.228 5.789 -7.031 1.00 85.69 410 LEU A O 1
ATOM 3286 N N . SER A 1 411 ? -43.137 7.661 -6.161 1.00 81.56 411 SER A N 1
ATOM 3287 C CA . SER A 1 411 ? -44.145 7.810 -7.211 1.00 81.56 411 SER A CA 1
ATOM 3288 C C . SER A 1 411 ? -43.619 8.604 -8.414 1.00 81.56 411 SER A C 1
ATOM 3290 O O . SER A 1 411 ? -42.677 9.390 -8.311 1.00 81.56 411 SER A O 1
ATOM 3292 N N . GLY A 1 412 ? -44.201 8.373 -9.594 1.00 74.62 412 GLY A N 1
ATOM 3293 C CA . GLY A 1 412 ? -43.850 9.099 -10.823 1.00 74.62 412 GLY A CA 1
ATOM 3294 C C . GLY A 1 412 ? -42.578 8.612 -11.526 1.00 74.62 412 GLY A C 1
ATOM 3295 O O . GLY A 1 412 ? -42.100 9.271 -12.450 1.00 74.62 412 GLY A O 1
ATOM 3296 N N . HIS A 1 413 ? -42.035 7.459 -11.127 1.00 76.56 413 HIS A N 1
ATOM 3297 C CA . HIS A 1 413 ? -40.916 6.814 -11.809 1.00 76.56 413 HIS A CA 1
ATOM 3298 C C . HIS A 1 413 ? -41.429 5.839 -12.875 1.00 76.56 413 HIS A C 1
ATOM 3300 O O . HIS A 1 413 ? -42.062 4.834 -12.558 1.00 76.56 413 HIS A O 1
ATOM 3306 N N . PHE A 1 414 ? -41.156 6.127 -14.147 1.00 78.06 414 PHE A N 1
ATOM 3307 C CA . PHE A 1 414 ? -41.655 5.322 -15.260 1.00 78.06 414 PHE A CA 1
ATOM 3308 C C . PHE A 1 414 ? -40.644 4.253 -15.663 1.00 78.06 414 PHE A C 1
ATOM 3310 O O . PHE A 1 414 ? -39.547 4.569 -16.120 1.00 78.06 414 PHE A O 1
ATOM 3317 N N . HIS A 1 415 ? -41.050 2.990 -15.563 1.00 73.12 415 HIS A N 1
ATOM 3318 C CA . HIS A 1 415 ? -40.310 1.865 -16.122 1.00 73.12 415 HIS A CA 1
ATOM 3319 C C . HIS A 1 415 ? -41.156 1.174 -17.188 1.00 73.12 415 HIS A C 1
ATOM 3321 O O . HIS A 1 415 ? -42.311 0.814 -16.941 1.00 73.12 415 HIS A O 1
ATOM 3327 N N . TRP A 1 416 ? -40.573 0.971 -18.368 1.00 76.00 416 TRP A N 1
ATOM 3328 C CA . TRP A 1 416 ? -41.235 0.326 -19.494 1.00 76.00 416 TRP A CA 1
ATOM 3329 C C . TRP A 1 416 ? -40.353 -0.792 -20.038 1.00 76.00 416 TRP A C 1
ATOM 3331 O O . TRP A 1 416 ? -39.209 -0.562 -20.422 1.00 76.00 416 TRP A O 1
ATOM 3341 N N . SER A 1 417 ? -40.907 -1.998 -20.097 1.00 68.31 417 SER A N 1
ATOM 3342 C CA . SER A 1 417 ? -40.309 -3.136 -20.790 1.00 68.31 417 SER A CA 1
ATOM 3343 C C . SER A 1 417 ? -41.358 -3.838 -21.655 1.00 68.31 417 SER A C 1
ATOM 3345 O O . SER A 1 417 ? -42.554 -3.556 -21.548 1.00 68.31 417 SER A O 1
ATOM 3347 N N . ASP A 1 418 ? -40.937 -4.810 -22.466 1.00 64.44 418 ASP A N 1
ATOM 3348 C CA . ASP A 1 418 ? -41.854 -5.676 -23.230 1.00 64.44 418 ASP A CA 1
ATOM 3349 C C . ASP A 1 418 ? -42.788 -6.509 -22.332 1.00 64.44 418 ASP A C 1
ATOM 3351 O O . ASP A 1 418 ? -43.705 -7.170 -22.816 1.00 64.44 418 ASP A O 1
ATOM 3355 N N . SER A 1 419 ? -42.534 -6.525 -21.020 1.00 63.12 419 SER A N 1
ATOM 3356 C CA . SER A 1 419 ? -43.203 -7.398 -20.055 1.00 63.12 419 SER A CA 1
ATOM 3357 C C . SER A 1 419 ? -43.815 -6.686 -18.852 1.00 63.12 419 SER A C 1
ATOM 3359 O O . SER A 1 419 ? -44.543 -7.317 -18.095 1.00 63.12 419 SER A O 1
ATOM 3361 N N . SER A 1 420 ? -43.522 -5.400 -18.650 1.00 69.44 420 SER A N 1
ATOM 3362 C CA . SER A 1 420 ? -43.953 -4.664 -17.463 1.00 69.44 420 SER A CA 1
ATOM 3363 C C . SER A 1 420 ? -44.060 -3.165 -17.729 1.00 69.44 420 SER A C 1
ATOM 3365 O O . SER A 1 420 ? -43.290 -2.587 -18.504 1.00 69.44 420 SER A O 1
ATOM 3367 N N . LYS A 1 421 ? -45.030 -2.530 -17.065 1.00 74.56 421 LYS A N 1
ATOM 3368 C CA . LYS A 1 421 ? -45.196 -1.074 -17.022 1.00 74.56 421 LYS A CA 1
ATOM 3369 C C . LYS A 1 421 ? -45.386 -0.650 -15.572 1.00 74.56 421 LYS A C 1
ATOM 3371 O O . LYS A 1 421 ? -46.422 -0.938 -14.976 1.00 74.56 421 LYS A O 1
ATOM 3376 N N . ALA A 1 422 ? -44.401 0.046 -15.020 1.00 79.56 422 ALA A N 1
ATOM 3377 C CA . ALA A 1 422 ? -44.455 0.579 -13.664 1.00 79.56 422 ALA A CA 1
ATOM 3378 C C . ALA A 1 422 ? -44.430 2.106 -13.689 1.00 79.56 422 ALA A C 1
ATOM 3380 O O . ALA A 1 422 ? -43.774 2.711 -14.537 1.00 79.56 422 ALA A O 1
ATOM 3381 N N . HIS A 1 423 ? -45.185 2.718 -12.777 1.00 79.00 423 HIS A N 1
ATOM 3382 C CA . HIS A 1 423 ? -45.240 4.174 -12.584 1.00 79.00 423 HIS A CA 1
ATOM 3383 C C . HIS A 1 423 ? -44.635 4.590 -11.236 1.00 79.00 423 HIS A C 1
ATOM 3385 O O . HIS A 1 423 ? -44.637 5.772 -10.890 1.00 79.00 423 HIS A O 1
ATOM 3391 N N . ASN A 1 424 ? -44.150 3.613 -10.472 1.00 85.12 424 ASN A N 1
ATOM 3392 C CA . ASN A 1 424 ? -43.548 3.790 -9.167 1.00 85.12 424 ASN A CA 1
ATOM 3393 C C . ASN A 1 424 ? -42.295 2.916 -9.061 1.00 85.12 424 ASN A C 1
ATOM 3395 O O . ASN A 1 424 ? -42.089 2.004 -9.866 1.00 85.12 424 ASN A O 1
ATOM 3399 N N . TRP A 1 425 ? -41.469 3.183 -8.055 1.00 86.94 425 TRP A N 1
ATOM 3400 C CA . TRP A 1 425 ? -40.228 2.452 -7.821 1.00 86.94 425 TRP A CA 1
ATOM 3401 C C . TRP A 1 425 ? -39.908 2.347 -6.331 1.00 86.94 425 TRP A C 1
ATOM 3403 O O . TRP A 1 425 ? -40.332 3.185 -5.539 1.00 86.94 425 TRP A O 1
ATOM 3413 N N . ILE A 1 426 ? -39.135 1.334 -5.949 1.00 90.19 426 ILE A N 1
ATOM 3414 C CA . ILE A 1 426 ? -38.609 1.180 -4.590 1.00 90.19 426 ILE A CA 1
ATOM 3415 C C . ILE A 1 426 ? -37.115 1.477 -4.648 1.00 90.19 426 ILE A C 1
ATOM 3417 O O . ILE A 1 426 ? -36.381 0.828 -5.391 1.00 90.19 426 ILE A O 1
ATOM 3421 N N . ASN A 1 427 ? -36.641 2.454 -3.878 1.00 91.25 427 ASN A N 1
ATOM 3422 C CA . ASN A 1 427 ? -35.225 2.811 -3.844 1.00 91.25 427 ASN A CA 1
ATOM 3423 C C . ASN A 1 427 ? -34.418 1.818 -2.989 1.00 91.25 427 ASN A C 1
ATOM 3425 O O . ASN A 1 427 ? -33.986 2.126 -1.875 1.00 91.25 427 ASN A O 1
ATOM 3429 N N . VAL A 1 428 ? -34.239 0.606 -3.522 1.00 93.69 428 VAL A N 1
ATOM 3430 C CA . VAL A 1 428 ? -33.501 -0.478 -2.865 1.00 93.69 428 VAL A CA 1
ATOM 3431 C C . VAL A 1 428 ? -32.040 -0.112 -2.564 1.00 93.69 428 VAL A C 1
ATOM 3433 O O . VAL A 1 428 ? -31.607 -0.397 -1.450 1.00 93.69 428 VAL A O 1
ATOM 3436 N N . PRO A 1 429 ? -31.283 0.579 -3.441 1.00 92.25 429 PRO A N 1
ATOM 3437 C CA . PRO A 1 429 ? -29.915 0.989 -3.114 1.00 92.25 429 PRO A CA 1
ATOM 3438 C C . PRO A 1 429 ? -29.823 1.833 -1.840 1.00 92.25 429 PRO A C 1
ATOM 3440 O O . PRO A 1 429 ? -28.981 1.578 -0.983 1.00 92.25 429 PRO A O 1
ATOM 3443 N N . VAL A 1 430 ? -30.726 2.807 -1.671 1.00 93.31 430 VAL A N 1
ATOM 3444 C CA . VAL A 1 430 ? -30.771 3.624 -0.448 1.00 93.31 430 VAL A CA 1
ATOM 3445 C C . VAL A 1 430 ? -31.210 2.784 0.749 1.00 93.31 430 VAL A C 1
ATOM 3447 O O . VAL A 1 430 ? -30.634 2.925 1.826 1.00 93.31 430 VAL A O 1
ATOM 3450 N N . PHE A 1 431 ? -32.175 1.877 0.570 1.00 95.44 431 PHE A N 1
ATOM 3451 C CA . PHE A 1 431 ? -32.580 0.948 1.626 1.00 95.44 431 PHE A CA 1
ATOM 3452 C C . PHE A 1 431 ? -31.400 0.104 2.137 1.00 95.44 431 PHE A C 1
ATOM 3454 O O . PHE A 1 431 ? -31.184 0.059 3.345 1.00 95.44 431 PHE A O 1
ATOM 3461 N N . LEU A 1 432 ? -30.619 -0.494 1.230 1.00 95.94 432 LEU A N 1
ATOM 3462 C CA . LEU A 1 432 ? -29.486 -1.373 1.545 1.00 95.94 432 LEU A CA 1
ATOM 3463 C C . LEU A 1 432 ? -28.208 -0.625 1.962 1.00 95.94 432 LEU A C 1
ATOM 3465 O O . LEU A 1 432 ? -27.269 -1.258 2.436 1.00 95.94 432 LEU A O 1
ATOM 3469 N N . SER A 1 433 ? -28.152 0.702 1.804 1.00 93.12 433 SER A N 1
ATOM 3470 C CA . SER A 1 433 ? -27.006 1.514 2.249 1.00 93.12 433 SER A CA 1
ATOM 3471 C C . SER A 1 433 ? -26.904 1.647 3.775 1.00 93.12 433 SER A C 1
ATOM 3473 O O . SER A 1 433 ? -25.840 1.964 4.305 1.00 93.12 433 SER A O 1
ATOM 3475 N N . ASP A 1 434 ? -28.007 1.395 4.482 1.00 95.94 434 ASP A N 1
ATOM 3476 C CA . ASP A 1 434 ? -28.081 1.374 5.939 1.00 95.94 434 ASP A CA 1
ATOM 3477 C C . ASP A 1 434 ? -27.758 -0.040 6.450 1.00 95.94 434 ASP A C 1
ATOM 3479 O O . ASP A 1 434 ? -28.387 -1.022 6.046 1.00 95.94 434 ASP A O 1
ATOM 3483 N N . MET A 1 435 ? -26.762 -0.153 7.334 1.00 92.31 435 MET A N 1
ATOM 3484 C CA . MET A 1 435 ? -26.237 -1.445 7.789 1.00 92.31 435 MET A CA 1
ATOM 3485 C C . MET A 1 435 ? -27.298 -2.299 8.498 1.00 92.31 435 MET A C 1
ATOM 3487 O O . MET A 1 435 ? -27.334 -3.516 8.303 1.00 92.31 435 MET A O 1
ATOM 3491 N N . ASP A 1 436 ? -28.184 -1.681 9.284 1.00 94.19 436 ASP A N 1
ATOM 3492 C CA . ASP A 1 436 ? -29.215 -2.413 10.024 1.00 94.19 436 ASP A CA 1
ATOM 3493 C C . ASP A 1 436 ? -30.276 -2.970 9.068 1.00 94.19 436 ASP A C 1
ATOM 3495 O O . ASP A 1 436 ? -30.732 -4.108 9.216 1.00 94.19 436 ASP A O 1
ATOM 3499 N N . HIS A 1 437 ? -30.626 -2.206 8.030 1.00 95.62 437 HIS A N 1
ATOM 3500 C CA . HIS A 1 437 ? -31.548 -2.662 6.992 1.00 95.62 437 HIS A CA 1
ATOM 3501 C C . HIS A 1 437 ? -30.942 -3.746 6.108 1.00 95.62 437 HIS A C 1
ATOM 3503 O O . HIS A 1 437 ? -31.639 -4.694 5.747 1.00 95.62 437 HIS A O 1
ATOM 3509 N N . LEU A 1 438 ? -29.657 -3.629 5.766 1.00 96.62 438 LEU A N 1
ATOM 3510 C CA . LEU A 1 438 ? -28.955 -4.651 5.000 1.00 96.62 438 LEU A CA 1
ATOM 3511 C C . LEU A 1 438 ? -28.963 -5.984 5.753 1.00 96.62 438 LEU A C 1
ATOM 3513 O O . LEU A 1 438 ? -29.349 -7.008 5.190 1.00 96.62 438 LEU A O 1
ATOM 3517 N N . GLN A 1 439 ? -28.610 -5.970 7.041 1.00 94.06 439 GLN A N 1
ATOM 3518 C CA . GLN A 1 439 ? -28.653 -7.175 7.870 1.00 94.06 439 GLN A CA 1
ATOM 3519 C C . GLN A 1 439 ? -30.072 -7.735 8.000 1.00 94.06 439 GLN A C 1
ATOM 3521 O O . GLN A 1 439 ? -30.249 -8.955 7.995 1.00 94.06 439 GLN A O 1
ATOM 3526 N N . LEU A 1 440 ? -31.081 -6.865 8.117 1.00 94.12 440 LEU A N 1
ATOM 3527 C CA . LEU A 1 440 ? -32.489 -7.261 8.130 1.00 94.12 440 LEU A CA 1
ATOM 3528 C C . LEU A 1 440 ? -32.878 -7.969 6.825 1.00 94.12 440 LEU A C 1
ATOM 3530 O O . LEU A 1 440 ? -33.439 -9.059 6.871 1.00 94.12 440 LEU A O 1
ATOM 3534 N N . ALA A 1 441 ? -32.542 -7.381 5.676 1.00 95.88 441 ALA A N 1
ATOM 3535 C CA . ALA A 1 441 ? -32.857 -7.916 4.355 1.00 95.88 441 ALA A CA 1
ATOM 3536 C C . ALA A 1 441 ? -32.146 -9.248 4.086 1.00 95.88 441 ALA A C 1
ATOM 3538 O O . ALA A 1 441 ? -32.771 -10.198 3.622 1.00 95.88 441 ALA A O 1
ATOM 3539 N N . GLN A 1 442 ? -30.861 -9.349 4.436 1.00 96.62 442 GLN A N 1
ATOM 3540 C CA . GLN A 1 442 ? -30.084 -10.584 4.317 1.00 96.62 442 GLN A CA 1
ATOM 3541 C C . GLN A 1 442 ? -30.670 -11.714 5.173 1.00 96.62 442 GLN A C 1
ATOM 3543 O O . GLN A 1 442 ? -30.820 -12.836 4.690 1.00 96.62 442 GLN A O 1
ATOM 3548 N N . LYS A 1 443 ? -31.051 -11.422 6.426 1.00 93.44 443 LYS A N 1
ATOM 3549 C CA . LYS A 1 443 ? -31.725 -12.396 7.300 1.00 93.44 443 LYS A CA 1
ATOM 3550 C C . LYS A 1 443 ? -33.082 -12.810 6.744 1.00 93.44 443 LYS A C 1
ATOM 3552 O O . LYS A 1 443 ? -33.378 -13.995 6.754 1.00 93.44 443 LYS A O 1
ATOM 3557 N N . ALA A 1 444 ? -33.861 -11.867 6.219 1.00 93.25 444 ALA A N 1
ATOM 3558 C CA . ALA A 1 444 ? -35.173 -12.151 5.652 1.00 93.25 444 ALA A CA 1
ATOM 3559 C C . ALA A 1 444 ? -35.098 -13.041 4.403 1.00 93.25 444 ALA A C 1
ATOM 3561 O O . ALA A 1 444 ? -35.867 -13.989 4.273 1.00 93.25 444 ALA A O 1
ATOM 3562 N N . VAL A 1 445 ? -34.142 -12.773 3.506 1.00 94.94 445 VAL A N 1
ATOM 3563 C CA . VAL A 1 445 ? -33.866 -13.632 2.343 1.00 94.94 445 VAL A CA 1
ATOM 3564 C C . VAL A 1 445 ? -33.427 -15.023 2.798 1.00 94.94 445 VAL A C 1
ATOM 3566 O O . VAL A 1 445 ? -33.915 -16.020 2.273 1.00 94.94 445 VAL A O 1
ATOM 3569 N N . PHE A 1 446 ? -32.529 -15.105 3.783 1.00 93.56 446 PHE A N 1
ATOM 3570 C CA . PHE A 1 446 ? -32.075 -16.387 4.316 1.00 93.56 446 PHE A CA 1
ATOM 3571 C C . PHE A 1 446 ? -33.209 -17.175 4.989 1.00 93.56 446 PHE A C 1
ATOM 3573 O O . PHE A 1 446 ? -33.298 -18.380 4.783 1.00 93.56 446 PHE A O 1
ATOM 3580 N N . GLU A 1 447 ? -34.106 -16.506 5.719 1.00 90.44 447 GLU A N 1
ATOM 3581 C CA . GLU A 1 447 ? -35.283 -17.129 6.337 1.00 90.44 447 GLU A CA 1
ATOM 3582 C C . GLU A 1 447 ? -36.201 -17.747 5.276 1.00 90.44 447 GLU A C 1
ATOM 3584 O O . GLU A 1 447 ? -36.530 -18.927 5.385 1.00 90.44 447 GLU A O 1
ATOM 3589 N N . VAL A 1 448 ? -36.498 -17.023 4.185 1.00 90.25 448 VAL A N 1
ATOM 3590 C CA . VAL A 1 448 ? -37.256 -17.571 3.040 1.00 90.25 448 VAL A CA 1
ATOM 3591 C C . VAL A 1 448 ? -36.602 -18.846 2.508 1.00 90.25 448 VAL A C 1
ATOM 3593 O O . VAL A 1 448 ? -37.294 -19.831 2.250 1.00 90.25 448 VAL A O 1
ATOM 3596 N N . VAL A 1 449 ? -35.275 -18.851 2.360 1.00 91.56 449 VAL A N 1
ATOM 3597 C CA . VAL A 1 449 ? -34.528 -20.022 1.879 1.00 91.56 449 VAL A CA 1
ATOM 3598 C C . VAL A 1 449 ? -34.668 -21.207 2.837 1.00 91.56 449 VAL A C 1
ATOM 3600 O O . VAL A 1 449 ? -34.906 -22.329 2.387 1.00 91.56 449 VAL A O 1
ATOM 3603 N N . THR A 1 450 ? -34.541 -20.971 4.144 1.00 89.50 450 THR A N 1
ATOM 3604 C CA . THR A 1 450 ? -34.579 -22.035 5.154 1.00 89.50 450 THR A CA 1
ATOM 3605 C C . THR A 1 450 ? -35.983 -22.566 5.427 1.00 89.50 450 THR A C 1
ATOM 3607 O O . THR A 1 450 ? -36.155 -23.777 5.530 1.00 89.50 450 THR A O 1
ATOM 3610 N N . GLU A 1 451 ? -36.990 -21.696 5.517 1.00 87.44 451 GLU A N 1
ATOM 3611 C CA . GLU A 1 451 ? -38.368 -22.090 5.841 1.00 87.44 451 GLU A CA 1
ATOM 3612 C C . GLU A 1 451 ? -39.033 -22.855 4.698 1.00 87.44 451 GLU A C 1
ATOM 3614 O O . GLU A 1 451 ? -39.837 -23.753 4.935 1.00 87.44 451 GLU A O 1
ATOM 3619 N N . ASN A 1 452 ? -38.652 -22.552 3.455 1.00 84.88 452 ASN A N 1
ATOM 3620 C CA . ASN A 1 452 ? -39.137 -23.272 2.279 1.00 84.88 452 ASN A CA 1
ATOM 3621 C C . ASN A 1 452 ? -38.292 -24.522 1.947 1.00 84.88 452 ASN A C 1
ATOM 3623 O O . ASN A 1 452 ? -38.516 -25.140 0.906 1.00 84.88 452 ASN A O 1
ATOM 3627 N N . ASP A 1 453 ? -37.316 -24.882 2.797 1.00 87.00 453 ASP A N 1
ATOM 3628 C CA . ASP A 1 453 ? -36.357 -25.984 2.600 1.00 87.00 453 ASP A CA 1
ATOM 3629 C C . ASP A 1 453 ? -35.775 -26.026 1.172 1.00 87.00 453 ASP A C 1
ATOM 3631 O O . ASP A 1 453 ? -35.709 -27.073 0.512 1.00 87.00 453 ASP A O 1
ATOM 3635 N N . LEU A 1 454 ? -35.385 -24.854 0.655 1.00 91.12 454 LEU A N 1
ATOM 3636 C CA . LEU A 1 454 ? -34.921 -24.739 -0.722 1.00 91.12 454 LEU A CA 1
ATOM 3637 C C . LEU A 1 454 ? -33.610 -25.509 -0.883 1.00 91.12 454 LEU A C 1
ATOM 3639 O O . LEU A 1 454 ? -32.620 -25.239 -0.205 1.00 91.12 454 LEU A O 1
ATOM 3643 N N . LYS A 1 455 ? -33.585 -26.467 -1.813 1.00 90.94 455 LYS A N 1
ATOM 3644 C CA . LYS A 1 455 ? -32.366 -27.206 -2.155 1.00 90.94 455 LYS A CA 1
ATOM 3645 C C . LYS A 1 455 ? -31.553 -26.424 -3.175 1.00 90.94 455 LYS A C 1
ATOM 3647 O O . LYS A 1 455 ? -32.085 -26.000 -4.200 1.00 90.94 455 LYS A O 1
ATOM 3652 N N . TYR A 1 456 ? -30.264 -26.272 -2.896 1.00 95.31 456 TYR A N 1
ATOM 3653 C CA . TYR A 1 456 ? -29.312 -25.642 -3.797 1.00 95.31 456 TYR A CA 1
ATOM 3654 C C . TYR A 1 456 ? -27.886 -26.136 -3.534 1.00 95.31 456 TYR A C 1
ATOM 3656 O O . TYR A 1 456 ? -27.519 -26.463 -2.407 1.00 95.31 456 TYR A O 1
ATOM 3664 N N . ASP A 1 457 ? -27.089 -26.198 -4.595 1.00 94.31 457 ASP A N 1
ATOM 3665 C CA . ASP A 1 457 ? -25.663 -26.539 -4.592 1.00 94.31 457 ASP A CA 1
ATOM 3666 C C . ASP A 1 457 ? -24.795 -25.401 -5.170 1.00 94.31 457 ASP A C 1
ATOM 3668 O O . ASP A 1 457 ? -23.563 -25.462 -5.114 1.00 94.31 457 ASP A O 1
ATOM 3672 N N . PHE A 1 458 ? -25.435 -24.316 -5.621 1.00 95.56 458 PHE A N 1
ATOM 3673 C CA . PHE A 1 458 ? -24.808 -23.080 -6.081 1.00 95.56 458 PHE A CA 1
ATOM 3674 C C . PHE A 1 458 ? -25.685 -21.866 -5.762 1.00 95.56 458 PHE A C 1
ATOM 3676 O O . PHE A 1 458 ? -26.909 -21.934 -5.882 1.00 95.56 458 PHE A O 1
ATOM 3683 N N . VAL A 1 459 ? -25.063 -20.745 -5.400 1.00 96.81 459 VAL A N 1
ATOM 3684 C CA . VAL A 1 459 ? -25.740 -19.464 -5.167 1.00 96.81 459 VAL A CA 1
ATOM 3685 C C . VAL A 1 459 ? -25.298 -18.452 -6.224 1.00 96.81 459 VAL A C 1
ATOM 3687 O O . VAL A 1 459 ? -24.105 -18.252 -6.439 1.00 96.81 459 VAL A O 1
ATOM 3690 N N . LEU A 1 460 ? -26.259 -17.790 -6.864 1.00 95.44 460 LEU A N 1
ATOM 3691 C CA . LEU A 1 460 ? -26.033 -16.755 -7.867 1.00 95.44 460 LEU A CA 1
ATOM 3692 C C . LEU A 1 460 ? -26.680 -15.437 -7.427 1.00 95.44 460 LEU A C 1
ATOM 3694 O O . LEU A 1 460 ? -27.903 -15.339 -7.327 1.00 95.44 460 LEU A O 1
ATOM 3698 N N . GLY A 1 461 ? -25.870 -14.408 -7.191 1.00 95.38 461 GLY A N 1
ATOM 3699 C CA . GLY A 1 461 ? -26.363 -13.047 -6.977 1.00 95.38 461 GLY A CA 1
ATOM 3700 C C . GLY A 1 461 ? -26.666 -12.357 -8.307 1.00 95.38 461 GLY A C 1
ATOM 3701 O O . GLY A 1 461 ? -25.766 -12.213 -9.133 1.00 95.38 461 GLY A O 1
ATOM 3702 N N . LEU A 1 462 ? -27.909 -11.922 -8.525 1.00 92.00 462 LEU A N 1
ATOM 3703 C CA . LEU A 1 462 ? -28.320 -11.234 -9.753 1.00 92.00 462 LEU A CA 1
ATOM 3704 C C . LEU A 1 462 ? -28.461 -9.724 -9.526 1.00 92.00 462 LEU A C 1
ATOM 3706 O O . LEU A 1 462 ? -29.312 -9.281 -8.751 1.00 92.00 462 LEU A O 1
ATOM 3710 N N . GLY A 1 463 ? -27.657 -8.941 -10.244 1.00 90.00 463 GLY A N 1
ATOM 3711 C CA . GLY A 1 463 ? -27.525 -7.499 -10.031 1.00 90.00 463 GLY A CA 1
ATOM 3712 C C . GLY A 1 463 ? -26.594 -7.153 -8.866 1.00 90.00 463 GLY A C 1
ATOM 3713 O O . GLY A 1 463 ? -26.119 -8.032 -8.148 1.00 90.00 463 GLY A O 1
ATOM 3714 N N . ILE A 1 464 ? -26.321 -5.860 -8.670 1.00 90.00 464 ILE A N 1
ATOM 3715 C CA . ILE A 1 464 ? -25.454 -5.379 -7.577 1.00 90.00 464 ILE A CA 1
ATOM 3716 C C . ILE A 1 464 ? -26.117 -5.674 -6.230 1.00 90.00 464 ILE A C 1
ATOM 3718 O O . ILE A 1 464 ? -25.503 -6.223 -5.318 1.00 90.00 464 ILE A O 1
ATOM 3722 N N . GLU A 1 465 ? -27.399 -5.352 -6.128 1.00 93.56 465 GLU A N 1
ATOM 3723 C CA . GLU A 1 465 ? -28.209 -5.523 -4.935 1.00 93.56 465 GLU A CA 1
ATOM 3724 C C . GLU A 1 465 ? -28.409 -7.015 -4.625 1.00 93.56 465 GLU A C 1
ATOM 3726 O O . GLU A 1 465 ? -28.240 -7.439 -3.482 1.00 93.56 465 GLU A O 1
ATOM 3731 N N . GLY A 1 466 ? -28.667 -7.839 -5.649 1.00 94.69 466 GLY A N 1
ATOM 3732 C CA . GLY A 1 466 ? -28.727 -9.292 -5.498 1.00 94.69 466 GLY A CA 1
ATOM 3733 C C . GLY A 1 466 ? -27.403 -9.905 -5.055 1.00 94.69 466 GLY A C 1
ATOM 3734 O O . GLY A 1 466 ? -27.411 -10.760 -4.177 1.00 94.69 466 GLY A O 1
ATOM 3735 N N . ASN A 1 467 ? -26.267 -9.432 -5.584 1.00 94.06 467 ASN A N 1
ATOM 3736 C CA . ASN A 1 467 ? -24.931 -9.843 -5.137 1.00 94.06 467 ASN A CA 1
ATOM 3737 C C . ASN A 1 467 ? -24.749 -9.562 -3.636 1.00 94.06 467 ASN A C 1
ATOM 3739 O O . ASN A 1 467 ? -24.458 -10.475 -2.864 1.00 94.06 467 ASN A O 1
ATOM 3743 N N . ILE A 1 468 ? -25.035 -8.332 -3.201 1.00 95.38 468 ILE A N 1
ATOM 3744 C CA . ILE A 1 468 ? -24.959 -7.924 -1.790 1.00 95.38 468 ILE A CA 1
ATOM 3745 C C . ILE A 1 468 ? -25.829 -8.822 -0.892 1.00 95.38 468 ILE A C 1
ATOM 3747 O O . ILE A 1 468 ? -25.372 -9.275 0.162 1.00 95.38 468 ILE A O 1
ATOM 3751 N N . LEU A 1 469 ? -27.062 -9.120 -1.305 1.00 96.88 469 LEU A N 1
ATOM 3752 C CA . LEU A 1 469 ? -27.978 -9.981 -0.549 1.00 96.88 469 LEU A CA 1
ATOM 3753 C C . LEU A 1 469 ? -27.513 -11.447 -0.520 1.00 96.88 469 LEU A C 1
ATOM 3755 O O . LEU A 1 469 ? -27.570 -12.094 0.527 1.00 96.88 469 LEU A O 1
ATOM 3759 N N . ALA A 1 470 ? -27.017 -11.962 -1.646 1.00 96.50 470 ALA A N 1
ATOM 3760 C CA . ALA A 1 470 ? -26.649 -13.363 -1.819 1.00 96.50 470 ALA A CA 1
ATOM 3761 C C . ALA A 1 470 ? -25.433 -13.787 -0.988 1.00 96.50 470 ALA A C 1
ATOM 3763 O O . ALA A 1 470 ? -25.371 -14.937 -0.543 1.00 96.50 470 ALA A O 1
ATOM 3764 N N . THR A 1 471 ? -24.490 -12.865 -0.744 1.00 94.31 471 THR A N 1
ATOM 3765 C CA . THR A 1 471 ? -23.265 -13.152 0.025 1.00 94.31 471 THR A CA 1
ATOM 3766 C C . THR A 1 471 ? -23.553 -13.758 1.398 1.00 94.31 471 THR A C 1
ATOM 3768 O O . THR A 1 471 ? -22.886 -14.709 1.802 1.00 94.31 471 THR A O 1
ATOM 3771 N N . TYR A 1 472 ? -24.574 -13.264 2.103 1.00 95.00 472 TYR A N 1
ATOM 3772 C CA . TYR A 1 472 ? -24.935 -13.766 3.428 1.00 95.00 472 TYR A CA 1
ATOM 3773 C C . TYR A 1 472 ? -25.392 -15.225 3.379 1.00 95.00 472 TYR A C 1
ATOM 3775 O O . TYR A 1 472 ? -24.907 -16.052 4.154 1.00 95.00 472 TYR A O 1
ATOM 3783 N N . THR A 1 473 ? -26.288 -15.551 2.444 1.00 93.81 473 THR A N 1
ATOM 3784 C CA . THR A 1 473 ? -26.792 -16.915 2.256 1.00 93.81 473 THR A CA 1
ATOM 3785 C C . THR A 1 473 ? -25.665 -17.867 1.876 1.00 93.81 473 THR A C 1
ATOM 3787 O O . THR A 1 473 ? -25.527 -18.911 2.509 1.00 93.81 473 THR A O 1
ATOM 3790 N N . ALA A 1 474 ? -24.812 -17.480 0.922 1.00 94.56 474 ALA A N 1
ATOM 3791 C CA . ALA A 1 474 ? -23.668 -18.286 0.501 1.00 94.56 474 ALA A CA 1
ATOM 3792 C C . ALA A 1 474 ? -22.687 -18.572 1.651 1.00 94.56 474 ALA A C 1
ATOM 3794 O O . ALA A 1 474 ? -22.264 -19.715 1.833 1.00 94.56 474 ALA A O 1
ATOM 3795 N N . LEU A 1 475 ? -22.364 -17.557 2.463 1.00 92.88 475 LEU A N 1
ATOM 3796 C CA . LEU A 1 475 ? -21.484 -17.702 3.627 1.00 92.88 475 LEU A CA 1
ATOM 3797 C C . LEU A 1 475 ? -22.092 -18.609 4.702 1.00 92.88 475 LEU A C 1
ATOM 3799 O O . LEU A 1 475 ? -21.382 -19.422 5.291 1.00 92.88 475 LEU A O 1
ATOM 3803 N N . ARG A 1 476 ? -23.399 -18.485 4.964 1.00 90.56 476 ARG A N 1
ATOM 3804 C CA . ARG A 1 476 ? -24.097 -19.292 5.976 1.00 90.56 476 ARG A CA 1
ATOM 3805 C C . ARG A 1 476 ? -24.240 -20.752 5.576 1.00 90.56 476 ARG A C 1
ATOM 3807 O O . ARG A 1 476 ? -24.170 -21.610 6.452 1.00 90.56 476 ARG A O 1
ATOM 3814 N N . SER A 1 477 ? -24.435 -21.030 4.290 1.00 89.06 477 SER A N 1
ATOM 3815 C CA . SER A 1 477 ? -24.573 -22.397 3.787 1.00 89.06 477 SER A CA 1
ATOM 3816 C C . SER A 1 477 ? -23.256 -23.030 3.336 1.00 89.06 477 SER A C 1
ATOM 3818 O O . SER A 1 477 ? -23.230 -24.227 3.062 1.00 89.06 477 SER A O 1
ATOM 3820 N N . GLY A 1 478 ? -22.165 -22.258 3.254 1.00 89.25 478 GLY A N 1
ATOM 3821 C CA . GLY A 1 478 ? -20.864 -22.737 2.775 1.00 89.25 478 GLY A CA 1
ATOM 3822 C C . GLY A 1 478 ? -20.888 -23.193 1.311 1.00 89.25 478 GLY A C 1
ATOM 3823 O O . GLY A 1 478 ? -20.113 -24.065 0.920 1.00 89.25 478 GLY A O 1
ATOM 3824 N N . THR A 1 479 ? -21.812 -22.657 0.512 1.00 91.75 479 THR A N 1
ATOM 3825 C CA . THR A 1 479 ? -22.073 -23.102 -0.865 1.00 91.75 479 THR A CA 1
ATOM 3826 C C . THR A 1 479 ? -21.246 -22.298 -1.868 1.00 91.75 479 THR A C 1
ATOM 3828 O O . THR A 1 479 ? -20.918 -21.139 -1.618 1.00 91.75 479 THR A O 1
ATOM 3831 N N . THR A 1 480 ? -20.911 -22.893 -3.024 1.00 92.75 480 THR A N 1
ATOM 3832 C CA . THR A 1 480 ? -20.233 -22.137 -4.093 1.00 92.75 480 THR A CA 1
ATOM 3833 C C . THR A 1 480 ? -21.103 -20.962 -4.535 1.00 92.75 480 THR A C 1
ATOM 3835 O O . THR A 1 480 ? -22.318 -21.102 -4.667 1.00 92.75 480 THR A O 1
ATOM 3838 N N . TYR A 1 481 ? -20.461 -19.822 -4.771 1.00 94.06 481 TYR A N 1
ATOM 3839 C CA . TYR A 1 481 ? -21.112 -18.557 -5.060 1.00 94.06 481 TYR A CA 1
ATOM 3840 C C . TYR A 1 481 ? -20.521 -17.882 -6.299 1.00 94.06 481 TYR A C 1
ATOM 3842 O O . TYR A 1 481 ? -19.306 -17.907 -6.502 1.00 94.06 481 TYR A O 1
ATOM 3850 N N . SER A 1 482 ? -21.373 -17.239 -7.094 1.00 93.56 482 SER A N 1
ATOM 3851 C CA . SER A 1 482 ? -20.976 -16.286 -8.132 1.00 93.56 482 SER A CA 1
ATOM 3852 C C . SER A 1 482 ? -22.001 -15.159 -8.240 1.00 93.56 482 SER A C 1
ATOM 3854 O O . SER A 1 482 ? -23.059 -15.199 -7.610 1.00 93.56 482 SER A O 1
ATOM 3856 N N . TYR A 1 483 ? -21.707 -14.154 -9.056 1.00 91.75 483 TYR A N 1
ATOM 3857 C CA . TYR A 1 483 ? -22.635 -13.070 -9.336 1.00 91.75 483 TYR A CA 1
ATOM 3858 C C . TYR A 1 483 ? -22.711 -12.802 -10.835 1.00 91.75 483 TYR A C 1
ATOM 3860 O O . TYR A 1 483 ? -21.762 -13.065 -11.574 1.00 91.75 483 TYR A O 1
ATOM 3868 N N . LEU A 1 484 ? -23.839 -12.244 -11.266 1.00 89.69 484 LEU A N 1
ATOM 3869 C CA . LEU A 1 484 ? -23.997 -11.730 -12.616 1.00 89.69 484 LEU A CA 1
ATOM 3870 C C . LEU A 1 484 ? -24.722 -10.379 -12.582 1.00 89.69 484 LEU A C 1
ATOM 3872 O O . LEU A 1 484 ? -25.778 -10.264 -11.953 1.00 89.69 484 LEU A O 1
ATOM 3876 N N . PRO A 1 485 ? -24.207 -9.341 -13.261 1.00 86.69 485 PRO A N 1
ATOM 3877 C CA . PRO A 1 485 ? -24.912 -8.078 -13.371 1.00 86.69 485 PRO A CA 1
ATOM 3878 C C . PRO A 1 485 ? -26.161 -8.207 -14.248 1.00 86.69 485 PRO A C 1
ATOM 3880 O O . PRO A 1 485 ? -26.317 -9.140 -15.041 1.00 86.69 485 PRO A O 1
ATOM 3883 N N . TYR A 1 486 ? -27.055 -7.225 -14.155 1.00 80.25 486 TYR A N 1
ATOM 3884 C CA . TYR A 1 486 ? -28.191 -7.135 -15.067 1.00 80.25 486 TYR A CA 1
ATOM 3885 C C . TYR A 1 486 ? -27.721 -6.819 -16.486 1.00 80.25 486 TYR A C 1
ATOM 3887 O O . TYR A 1 486 ? -26.977 -5.863 -16.697 1.00 80.25 486 TYR A O 1
ATOM 3895 N N . SER A 1 487 ? -28.213 -7.567 -17.478 1.00 70.75 487 SER A N 1
ATOM 3896 C CA . SER A 1 487 ? -27.807 -7.438 -18.888 1.00 70.75 487 SER A CA 1
ATOM 3897 C C . SER A 1 487 ? -27.919 -6.015 -19.451 1.00 70.75 487 SER A C 1
ATOM 3899 O O . SER A 1 487 ? -27.089 -5.613 -20.264 1.00 70.75 487 SER A O 1
ATOM 3901 N N . TYR A 1 488 ? -28.893 -5.230 -18.988 1.00 68.88 488 TYR A N 1
ATOM 3902 C CA . TYR A 1 488 ? -29.113 -3.843 -19.410 1.00 68.88 488 TYR A CA 1
ATOM 3903 C C . TYR A 1 488 ? -28.230 -2.808 -18.688 1.00 68.88 488 TYR A C 1
ATOM 3905 O O . TYR A 1 488 ? -28.206 -1.655 -19.108 1.00 68.88 488 TYR A O 1
ATOM 3913 N N . ARG A 1 489 ? -27.490 -3.195 -17.638 1.00 70.62 489 ARG A N 1
ATOM 3914 C CA . ARG A 1 489 ? -26.519 -2.339 -16.925 1.00 70.62 489 ARG A CA 1
ATOM 3915 C C . ARG A 1 489 ? -25.067 -2.707 -17.218 1.00 70.62 489 ARG A C 1
ATOM 3917 O O . ARG A 1 489 ? -24.161 -2.225 -16.564 1.00 70.62 489 ARG A O 1
ATOM 3924 N N . TYR A 1 490 ? -24.794 -3.533 -18.228 1.00 74.56 490 TYR A N 1
ATOM 3925 C CA . TYR A 1 490 ? -23.425 -3.984 -18.527 1.00 74.56 490 TYR A CA 1
ATOM 3926 C C . TYR A 1 490 ? -22.441 -2.856 -18.846 1.00 74.56 490 TYR A C 1
ATOM 3928 O O . TYR A 1 490 ? -21.238 -3.076 -18.781 1.00 74.56 490 TYR A O 1
ATOM 3936 N N . GLN A 1 491 ? -22.907 -1.669 -19.225 1.00 75.38 491 GLN A N 1
ATOM 3937 C CA . GLN A 1 491 ? -22.015 -0.523 -19.415 1.00 75.38 491 GLN A CA 1
ATOM 3938 C C . GLN A 1 491 ? -21.431 -0.008 -18.092 1.00 75.38 491 GLN A C 1
ATOM 3940 O O . GLN A 1 491 ? -20.343 0.558 -18.108 1.00 75.38 491 GLN A O 1
ATOM 3945 N N . ASP A 1 492 ? -22.090 -0.302 -16.970 1.00 75.94 492 ASP A N 1
ATOM 3946 C CA . ASP A 1 492 ? -21.661 0.057 -15.616 1.00 75.94 492 ASP A CA 1
ATOM 3947 C C . ASP A 1 492 ? -20.674 -0.968 -15.024 1.00 75.94 492 ASP A C 1
ATOM 3949 O O . ASP A 1 492 ? -20.168 -0.778 -13.923 1.00 75.94 492 ASP A O 1
ATOM 3953 N N . HIS A 1 493 ? -20.398 -2.055 -15.755 1.00 77.00 493 HIS A N 1
ATOM 3954 C CA . HIS A 1 493 ? -19.592 -3.188 -15.302 1.00 77.00 493 HIS A CA 1
ATOM 3955 C C . HIS A 1 493 ? -18.395 -3.443 -16.221 1.00 77.00 493 HIS A C 1
ATOM 3957 O O . HIS A 1 493 ? -18.467 -3.285 -17.452 1.00 77.00 493 HIS A O 1
ATOM 3963 N N . ALA A 1 494 ? -17.285 -3.891 -15.636 1.00 79.50 494 ALA A N 1
ATOM 3964 C CA . ALA A 1 494 ? -16.101 -4.265 -16.398 1.00 79.50 494 ALA A CA 1
ATOM 3965 C C . ALA A 1 494 ? -16.370 -5.513 -17.257 1.00 79.50 494 ALA A C 1
ATOM 3967 O O . ALA A 1 494 ? -17.287 -6.289 -17.005 1.00 79.50 494 ALA A O 1
ATOM 3968 N N . VAL A 1 495 ? -15.589 -5.706 -18.326 1.00 78.31 495 VAL A N 1
ATOM 3969 C CA . VAL A 1 495 ? -15.828 -6.795 -19.297 1.00 78.31 495 VAL A CA 1
ATOM 3970 C C . VAL A 1 495 ? -15.793 -8.170 -18.636 1.00 78.31 495 VAL A C 1
ATOM 3972 O O . VAL A 1 495 ? -16.590 -9.028 -19.003 1.00 78.31 495 VAL A O 1
ATOM 3975 N N . TYR A 1 496 ? -14.911 -8.368 -17.654 1.00 79.69 496 TYR A N 1
ATOM 3976 C CA . TYR A 1 49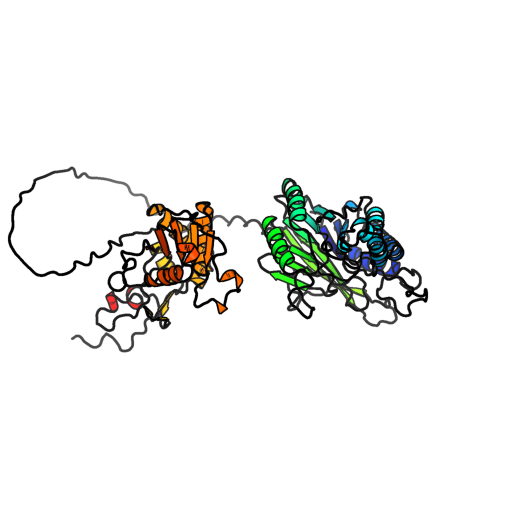6 ? -14.838 -9.634 -16.939 1.00 79.69 496 TYR A CA 1
ATOM 3977 C C . TYR A 1 496 ? -16.113 -9.874 -16.119 1.00 79.69 496 TYR A C 1
ATOM 3979 O O . TYR A 1 496 ? -16.685 -10.941 -16.227 1.00 79.69 496 TYR A O 1
ATOM 3987 N N . GLU A 1 497 ? -16.667 -8.891 -15.416 1.00 79.44 497 GLU A N 1
ATOM 3988 C CA . GLU A 1 497 ? -17.867 -9.038 -14.564 1.00 79.44 497 GLU A CA 1
ATOM 3989 C C . GLU A 1 497 ? -19.137 -9.511 -15.300 1.00 79.44 497 GLU A C 1
ATOM 3991 O O . GLU A 1 497 ? -20.134 -9.852 -14.674 1.00 79.44 497 GLU A O 1
ATOM 3996 N N . LYS A 1 498 ? -19.132 -9.517 -16.636 1.00 82.50 498 LYS A N 1
ATOM 3997 C CA . LYS A 1 498 ? -20.306 -9.768 -17.484 1.00 82.50 498 LYS A CA 1
ATOM 3998 C C . LYS A 1 498 ? -20.641 -11.240 -17.706 1.00 82.50 498 LYS A C 1
ATOM 4000 O O . LYS A 1 498 ? -21.650 -11.490 -18.356 1.00 82.50 498 LYS A O 1
ATOM 4005 N N . ASN A 1 499 ? -19.823 -12.167 -17.210 1.00 81.56 499 ASN A N 1
ATOM 4006 C CA . ASN A 1 499 ? -19.994 -13.607 -17.407 1.00 81.56 499 ASN A CA 1
ATOM 4007 C C . ASN A 1 499 ? -19.829 -14.364 -16.083 1.00 81.56 499 ASN A C 1
ATOM 4009 O O . ASN A 1 499 ? -19.093 -13.923 -15.196 1.00 81.56 499 ASN A O 1
ATOM 4013 N N . ILE A 1 500 ? -20.444 -15.544 -15.987 1.00 84.31 500 ILE A N 1
ATOM 4014 C CA . ILE A 1 500 ? -20.199 -16.481 -14.884 1.00 84.31 500 ILE A CA 1
ATOM 4015 C C . ILE A 1 500 ? -18.856 -17.187 -15.141 1.00 84.31 500 ILE A C 1
ATOM 4017 O O . ILE A 1 500 ? -18.759 -18.056 -16.000 1.00 84.31 500 ILE A O 1
ATOM 4021 N N . HIS A 1 501 ? -17.804 -16.845 -14.389 1.00 79.62 501 HIS A N 1
ATOM 4022 C CA . HIS A 1 501 ? -16.453 -17.439 -14.550 1.00 79.62 501 HIS A CA 1
ATOM 4023 C C . HIS A 1 501 ? -16.291 -18.836 -13.945 1.00 79.62 501 HIS A C 1
ATOM 4025 O O . HIS A 1 501 ? -15.176 -19.294 -13.703 1.00 79.62 501 HIS A O 1
ATOM 4031 N N . ILE A 1 502 ? -17.399 -19.503 -13.643 1.00 85.00 502 ILE A N 1
ATOM 4032 C CA . ILE A 1 502 ? -17.407 -20.849 -13.084 1.00 85.00 502 ILE A CA 1
ATOM 4033 C C . ILE A 1 502 ? -18.072 -21.752 -14.107 1.00 85.00 502 ILE A C 1
ATOM 4035 O O . ILE A 1 502 ? -19.251 -21.592 -14.404 1.00 85.00 502 ILE A O 1
ATOM 4039 N N . GLU A 1 503 ? -17.329 -22.725 -14.618 1.00 86.12 503 GLU A N 1
ATOM 4040 C CA . GLU A 1 503 ? -17.907 -23.759 -15.469 1.00 86.12 503 GLU A CA 1
ATOM 4041 C C . GLU A 1 503 ? -18.783 -24.698 -14.629 1.00 86.12 503 GLU A C 1
ATOM 4043 O O . GLU A 1 503 ? -18.354 -25.197 -13.583 1.00 86.12 503 GLU A O 1
ATOM 4048 N N . ASN A 1 504 ? -20.014 -24.949 -15.085 1.00 86.75 504 ASN A N 1
ATOM 4049 C CA . ASN A 1 504 ? -20.904 -25.892 -14.417 1.00 86.75 504 ASN A CA 1
ATOM 4050 C C . ASN A 1 504 ? -20.513 -27.342 -14.751 1.00 86.75 504 ASN A C 1
ATOM 4052 O O . ASN A 1 504 ? -20.282 -28.125 -13.837 1.00 86.75 504 ASN A O 1
ATOM 4056 N N . ASN A 1 505 ? -20.380 -27.712 -16.033 1.00 86.50 505 ASN A N 1
ATOM 4057 C CA . ASN A 1 505 ? -20.029 -29.075 -16.483 1.00 86.50 505 ASN A CA 1
ATOM 4058 C C . ASN A 1 505 ? -20.799 -30.196 -15.728 1.00 86.50 505 ASN A C 1
ATOM 4060 O O . ASN A 1 505 ? -20.247 -31.258 -15.438 1.00 86.50 505 ASN A O 1
ATOM 4064 N N . GLY A 1 506 ? -22.058 -29.935 -15.345 1.00 84.69 506 GLY A N 1
ATOM 4065 C CA . GLY A 1 506 ? -22.916 -30.839 -14.567 1.00 84.69 506 GLY A CA 1
ATOM 4066 C C . GLY A 1 506 ? -22.663 -30.903 -13.050 1.00 84.69 506 GLY A C 1
ATOM 4067 O O . GLY A 1 506 ? -23.298 -31.714 -12.369 1.00 84.69 506 GLY A O 1
ATOM 4068 N N . LYS A 1 507 ? -21.758 -30.077 -12.507 1.00 91.31 507 LYS A N 1
ATOM 4069 C CA . LYS A 1 507 ? -21.373 -30.025 -11.084 1.00 91.31 507 LYS A CA 1
ATOM 4070 C C . LYS A 1 507 ? -22.472 -29.457 -10.183 1.00 91.31 507 LYS A C 1
ATOM 4072 O O . LYS A 1 507 ? -22.636 -29.927 -9.060 1.00 91.31 507 LYS A O 1
ATOM 4077 N N . TYR A 1 508 ? -23.191 -28.456 -10.669 1.00 94.12 508 TYR A N 1
ATOM 4078 C CA . TYR A 1 508 ? -24.243 -27.724 -9.975 1.00 94.12 508 TYR A CA 1
ATOM 4079 C C . TYR A 1 508 ? -25.581 -28.004 -10.654 1.00 94.12 508 TYR A C 1
ATOM 4081 O O . TYR A 1 508 ? -25.785 -27.683 -11.827 1.00 94.12 508 TYR A O 1
ATOM 4089 N N . GLN A 1 509 ? -26.496 -28.638 -9.926 1.00 92.12 509 GLN A N 1
ATOM 4090 C CA . GLN A 1 509 ? -27.785 -29.079 -10.460 1.00 92.12 509 GLN A CA 1
ATOM 4091 C C . GLN A 1 509 ? -28.955 -28.287 -9.877 1.00 92.12 509 GLN A C 1
ATOM 4093 O O . GLN A 1 509 ? -30.043 -28.319 -10.452 1.00 92.12 509 GLN A O 1
ATOM 4098 N N . ASN A 1 510 ? -28.759 -27.585 -8.761 1.00 93.62 510 ASN A N 1
ATOM 4099 C CA . ASN A 1 510 ? -29.806 -26.854 -8.058 1.00 93.62 510 ASN A CA 1
ATOM 4100 C C . ASN A 1 510 ? -29.299 -25.445 -7.744 1.00 93.62 510 ASN A C 1
ATOM 4102 O O . ASN A 1 510 ? -28.495 -25.241 -6.835 1.00 93.62 510 ASN A O 1
ATOM 4106 N N . ILE A 1 511 ? -29.762 -24.464 -8.509 1.00 94.38 511 ILE A N 1
ATOM 4107 C CA . ILE A 1 511 ? -29.248 -23.097 -8.436 1.00 94.38 511 ILE A CA 1
ATOM 4108 C C . ILE A 1 511 ? -30.187 -22.240 -7.590 1.00 94.38 511 ILE A C 1
ATOM 4110 O O . ILE A 1 511 ? -31.391 -22.212 -7.837 1.00 94.38 511 ILE A O 1
ATOM 4114 N N . LEU A 1 512 ? -29.640 -21.510 -6.620 1.00 96.19 512 LEU A N 1
ATOM 4115 C CA . LEU A 1 512 ? -30.354 -20.468 -5.887 1.00 96.19 512 LEU A CA 1
ATOM 4116 C C . LEU A 1 512 ? -29.967 -19.094 -6.439 1.00 96.19 512 LEU A C 1
ATOM 4118 O O . LEU A 1 512 ? -28.842 -18.642 -6.243 1.00 96.19 512 LEU A O 1
ATOM 4122 N N . VAL A 1 513 ? -30.898 -18.419 -7.103 1.00 94.88 513 VAL A N 1
ATOM 4123 C CA . VAL A 1 513 ? -30.736 -17.044 -7.585 1.00 94.88 513 VAL A CA 1
ATOM 4124 C C . VAL A 1 513 ? -31.305 -16.083 -6.545 1.00 94.88 513 VAL A C 1
ATOM 4126 O O . VAL A 1 513 ? -32.461 -16.214 -6.155 1.00 94.88 513 VAL A O 1
ATOM 4129 N N . ILE A 1 514 ? -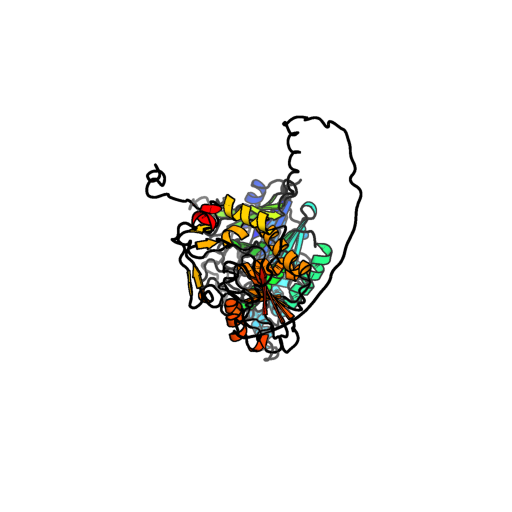30.519 -15.103 -6.106 1.00 96.31 514 ILE A N 1
ATOM 4130 C CA . ILE A 1 514 ? -30.960 -14.073 -5.156 1.00 96.31 514 ILE A CA 1
ATOM 4131 C C . ILE A 1 514 ? -30.893 -12.704 -5.826 1.00 96.31 514 ILE A C 1
ATOM 4133 O O . ILE A 1 514 ? -29.895 -12.358 -6.462 1.00 96.31 514 ILE A O 1
ATOM 4137 N N . THR A 1 515 ? -31.959 -11.920 -5.685 1.00 94.81 515 THR A N 1
ATOM 4138 C CA . THR A 1 515 ? -32.081 -10.606 -6.321 1.00 94.81 515 THR A CA 1
ATOM 4139 C C . THR A 1 515 ? -32.906 -9.626 -5.488 1.00 94.81 515 THR A C 1
ATOM 4141 O O . THR A 1 515 ? -33.542 -10.004 -4.504 1.00 94.81 515 THR A O 1
ATOM 4144 N N . ASP A 1 516 ? -32.893 -8.348 -5.853 1.00 93.94 516 ASP A N 1
ATOM 4145 C CA . ASP A 1 516 ? -33.629 -7.312 -5.139 1.00 93.94 516 ASP A CA 1
ATOM 4146 C C . ASP A 1 516 ? -35.094 -7.227 -5.558 1.00 93.94 516 ASP A C 1
ATOM 4148 O O . ASP A 1 516 ? -35.971 -7.274 -4.700 1.00 93.94 516 ASP A O 1
ATOM 4152 N N . VAL A 1 517 ? -35.378 -7.110 -6.855 1.00 89.94 517 VAL A N 1
ATOM 4153 C CA . VAL A 1 517 ? -36.730 -6.826 -7.344 1.00 89.94 517 VAL A CA 1
ATOM 4154 C C . VAL A 1 517 ? -37.099 -7.745 -8.497 1.00 89.94 517 VAL A C 1
ATOM 4156 O O . VAL A 1 517 ? -36.429 -7.783 -9.527 1.00 89.94 517 VAL A O 1
ATOM 4159 N N . ILE A 1 518 ? -38.239 -8.423 -8.371 1.00 85.81 518 ILE A N 1
ATOM 4160 C CA . ILE A 1 518 ? -38.860 -9.167 -9.471 1.00 85.81 518 ILE A CA 1
ATOM 4161 C C . ILE A 1 518 ? -40.258 -8.618 -9.732 1.00 85.81 518 ILE A C 1
ATOM 4163 O O . ILE A 1 518 ? -41.047 -8.383 -8.818 1.00 85.81 518 ILE A O 1
ATOM 4167 N N . ASN A 1 519 ? -40.581 -8.411 -11.008 1.00 81.25 519 ASN A N 1
ATOM 4168 C CA . ASN A 1 519 ? -41.936 -8.067 -11.437 1.00 81.25 519 ASN A CA 1
ATOM 4169 C C . ASN A 1 519 ? -42.671 -9.268 -12.049 1.00 81.25 519 ASN A C 1
ATOM 4171 O O . ASN A 1 519 ? -43.862 -9.436 -11.824 1.00 81.25 519 ASN A O 1
ATOM 4175 N N . ASN A 1 520 ? -41.962 -10.115 -12.794 1.00 76.56 520 ASN A N 1
ATOM 4176 C CA . ASN A 1 520 ? -42.477 -11.347 -13.385 1.00 76.56 520 ASN A CA 1
ATOM 4177 C C . ASN A 1 520 ? -41.317 -12.338 -13.618 1.00 76.56 520 ASN A C 1
ATOM 4179 O O . ASN A 1 520 ? -40.148 -11.958 -13.516 1.00 76.56 520 ASN A O 1
ATOM 4183 N N . GLY A 1 521 ? -41.630 -13.592 -13.954 1.00 70.31 521 GLY A N 1
ATOM 4184 C CA . GLY A 1 521 ? -40.629 -14.652 -14.153 1.00 70.31 521 GLY A CA 1
ATOM 4185 C C . GLY A 1 521 ? -39.648 -14.441 -15.322 1.00 70.31 521 GLY A C 1
ATOM 4186 O O . GLY A 1 521 ? -38.584 -15.060 -15.339 1.00 70.31 521 GLY A O 1
ATOM 4187 N N . LYS A 1 522 ? -39.921 -13.518 -16.260 1.00 73.31 522 LYS A N 1
ATOM 4188 C CA . LYS A 1 522 ? -39.107 -13.349 -17.482 1.00 73.31 522 LYS A CA 1
ATOM 4189 C C . LYS A 1 522 ? -37.688 -12.850 -17.223 1.00 73.31 522 LYS A C 1
ATOM 4191 O O . LYS A 1 522 ? -36.812 -13.028 -18.067 1.00 73.31 522 LYS A O 1
ATOM 4196 N N . THR A 1 523 ? -37.442 -12.200 -16.085 1.00 72.25 523 THR A N 1
ATOM 4197 C CA . THR A 1 523 ? -36.093 -11.739 -15.714 1.00 72.25 523 THR A CA 1
ATOM 4198 C C . THR A 1 523 ? -35.108 -12.908 -15.639 1.00 72.25 523 THR A C 1
ATOM 4200 O O . THR A 1 523 ? -33.967 -12.775 -16.077 1.00 72.25 523 THR A O 1
ATOM 4203 N N . VAL A 1 524 ? -35.560 -14.056 -15.132 1.00 76.44 524 VAL A N 1
ATOM 4204 C CA . VAL A 1 524 ? -34.732 -15.255 -14.943 1.00 76.44 524 VAL A CA 1
ATOM 4205 C C . VAL A 1 524 ? -34.669 -16.088 -16.222 1.00 76.44 524 VAL A C 1
ATOM 4207 O O . VAL A 1 524 ? -33.616 -16.621 -16.546 1.00 76.44 524 VAL A O 1
ATOM 4210 N N . GLU A 1 525 ? -35.738 -16.120 -17.018 1.00 77.62 525 GLU A N 1
ATOM 4211 C CA . GLU A 1 525 ? -35.712 -16.734 -18.357 1.00 77.62 525 GLU A CA 1
ATOM 4212 C C . GLU A 1 525 ? -34.631 -16.092 -19.241 1.00 77.62 525 GLU A C 1
ATOM 4214 O O . GLU A 1 525 ? -33.782 -16.784 -19.793 1.00 77.62 525 GLU A O 1
ATOM 4219 N N . ARG A 1 526 ? -34.566 -14.752 -19.272 1.00 77.62 526 ARG A N 1
ATOM 4220 C CA . ARG A 1 526 ? -33.528 -14.012 -20.016 1.00 77.62 526 ARG A CA 1
ATOM 4221 C C . ARG A 1 526 ? -32.106 -14.294 -19.526 1.00 77.62 526 ARG A C 1
ATOM 4223 O O . ARG A 1 526 ? -31.162 -14.154 -20.300 1.00 77.62 526 ARG A O 1
ATOM 4230 N N . LEU A 1 527 ? -31.945 -14.616 -18.242 1.00 82.00 527 LEU A N 1
ATOM 4231 C CA . LEU A 1 527 ? -30.665 -15.022 -17.661 1.00 82.00 527 LEU A CA 1
ATOM 4232 C C . LEU A 1 527 ? -30.262 -16.412 -18.173 1.00 82.00 527 LEU A C 1
ATOM 4234 O O . LEU A 1 527 ? -29.133 -16.586 -18.627 1.00 82.00 527 LEU A O 1
ATOM 4238 N N . ILE A 1 528 ? -31.193 -17.368 -18.146 1.00 82.56 528 ILE A N 1
ATOM 4239 C CA . ILE A 1 528 ? -30.982 -18.746 -18.613 1.00 82.56 528 ILE A CA 1
ATOM 4240 C C . ILE A 1 528 ? -30.657 -18.769 -20.113 1.00 82.56 528 ILE A C 1
ATOM 4242 O O . ILE A 1 528 ? -29.689 -19.412 -20.516 1.00 82.56 528 ILE A O 1
ATOM 4246 N N . ASP A 1 529 ? -31.406 -18.014 -20.922 1.00 81.00 529 ASP A N 1
ATOM 4247 C CA . ASP A 1 529 ? -31.210 -17.908 -22.377 1.00 81.00 529 ASP A CA 1
ATOM 4248 C C . ASP A 1 529 ? -29.846 -17.329 -22.763 1.00 81.00 529 ASP A C 1
ATOM 4250 O O . ASP A 1 529 ? -29.370 -17.520 -23.882 1.00 81.00 529 ASP A O 1
ATOM 4254 N N . LYS A 1 530 ? -29.226 -16.571 -21.858 1.00 81.19 530 LYS A N 1
ATOM 4255 C CA . LYS A 1 530 ? -27.937 -15.933 -22.099 1.00 81.19 530 LYS A CA 1
ATOM 4256 C C . LYS A 1 530 ? -26.767 -16.803 -21.657 1.00 81.19 530 LYS A C 1
ATOM 4258 O O . LYS A 1 530 ? -25.774 -16.892 -22.371 1.00 81.19 530 LYS A O 1
ATOM 4263 N N . GLU A 1 531 ? -26.889 -17.436 -20.497 1.00 85.06 531 GLU A N 1
ATOM 4264 C CA . GLU A 1 531 ? -25.849 -18.269 -19.887 1.00 85.06 531 GLU A CA 1
ATOM 4265 C C . GLU A 1 531 ? -26.118 -19.761 -20.161 1.00 85.06 531 GLU A C 1
ATOM 4267 O O . GLU A 1 531 ? -26.042 -20.608 -19.266 1.00 85.06 531 GLU A O 1
ATOM 4272 N N . THR A 1 532 ? -26.464 -20.099 -21.409 1.00 84.00 532 THR A N 1
ATOM 4273 C CA . THR A 1 532 ? -26.986 -21.428 -21.779 1.00 84.00 532 THR A CA 1
ATOM 4274 C C . THR A 1 532 ? -26.052 -22.572 -21.409 1.00 84.00 532 THR A C 1
ATOM 4276 O O . THR A 1 532 ? -26.519 -23.621 -20.979 1.00 84.00 532 THR A O 1
ATOM 4279 N N . GLU A 1 533 ? -24.737 -22.384 -21.545 1.00 86.19 533 GLU A N 1
ATOM 4280 C CA . GLU A 1 533 ? -23.744 -23.408 -21.191 1.00 86.19 533 GLU A CA 1
ATOM 4281 C C . GLU A 1 533 ? -23.707 -23.678 -19.681 1.00 86.19 533 GLU A C 1
ATOM 4283 O O . GLU A 1 533 ? -23.592 -24.829 -19.264 1.00 86.19 533 GLU A O 1
ATOM 4288 N N . PHE A 1 534 ? -23.873 -22.646 -18.847 1.00 90.12 534 PHE A N 1
ATOM 4289 C CA . PHE A 1 534 ? -23.920 -22.820 -17.397 1.00 90.12 534 PHE A CA 1
ATOM 4290 C C . PHE A 1 534 ? -25.201 -23.543 -16.963 1.00 90.12 534 PHE A C 1
ATOM 4292 O O . PHE A 1 534 ? -25.155 -24.432 -16.113 1.00 90.12 534 PHE A O 1
ATOM 4299 N N . PHE A 1 535 ? -26.348 -23.193 -17.552 1.00 88.94 535 PHE A N 1
ATOM 4300 C CA . PHE A 1 535 ? -27.651 -23.728 -17.141 1.00 88.94 535 PHE A CA 1
ATOM 4301 C C . PHE A 1 535 ? -28.058 -25.042 -17.829 1.00 88.94 535 PHE A C 1
ATOM 4303 O O . PHE A 1 535 ? -29.065 -25.634 -17.447 1.00 88.94 535 PHE A O 1
ATOM 4310 N N . LYS A 1 536 ? -27.274 -25.537 -18.793 1.00 85.75 536 LYS A N 1
ATOM 4311 C CA . LYS A 1 536 ? -27.595 -26.713 -19.623 1.00 85.75 536 LYS A CA 1
ATOM 4312 C C . LYS A 1 536 ? -27.983 -27.974 -18.841 1.00 85.75 536 LYS A C 1
ATOM 4314 O O . LYS A 1 536 ? -28.926 -28.656 -19.229 1.00 85.75 536 LYS A O 1
ATOM 4319 N N . ASP A 1 537 ? -27.270 -28.269 -17.753 1.00 86.12 537 ASP A N 1
ATOM 4320 C CA . ASP A 1 537 ? -27.455 -29.481 -16.934 1.00 86.12 537 ASP A CA 1
ATOM 4321 C C . ASP A 1 537 ? -28.147 -29.197 -15.583 1.00 86.12 537 ASP A C 1
ATOM 4323 O O . ASP A 1 537 ? -28.169 -30.042 -14.681 1.00 86.12 537 ASP A O 1
ATOM 4327 N N . VAL A 1 538 ? -28.711 -27.995 -15.421 1.00 90.12 538 VAL A N 1
ATOM 4328 C CA . VAL A 1 538 ? -29.387 -27.577 -14.189 1.00 90.12 538 VAL A CA 1
ATOM 4329 C C . VAL A 1 538 ? -30.771 -28.218 -14.105 1.00 90.12 538 VAL A C 1
ATOM 4331 O O . VAL A 1 538 ? -31.596 -28.105 -15.008 1.00 90.12 538 VAL A O 1
ATOM 4334 N N . LYS A 1 539 ? -31.050 -28.883 -12.980 1.00 89.06 539 LYS A N 1
ATOM 4335 C CA . LYS A 1 539 ? -32.328 -29.553 -12.714 1.00 89.06 539 LYS A CA 1
ATOM 4336 C C . LYS A 1 539 ? -33.368 -28.614 -12.133 1.00 89.06 539 LYS A C 1
ATOM 4338 O O . LYS A 1 539 ? -34.538 -28.760 -12.466 1.00 89.06 539 LYS A O 1
ATOM 4343 N N . SER A 1 540 ? -32.975 -27.702 -11.247 1.00 89.88 540 SER A N 1
ATOM 4344 C CA . SER A 1 540 ? -33.900 -26.761 -10.615 1.00 89.88 540 SER A CA 1
ATOM 4345 C C . SER A 1 540 ? -33.255 -25.405 -10.359 1.00 89.88 540 SER A C 1
ATOM 4347 O O . SER A 1 540 ? -32.054 -25.310 -10.098 1.00 89.88 540 SER A O 1
ATOM 4349 N N . ILE A 1 541 ? -34.065 -24.351 -10.445 1.00 90.75 541 ILE A N 1
ATOM 4350 C CA . ILE A 1 541 ? -33.659 -22.975 -10.170 1.00 90.75 541 ILE A CA 1
ATOM 4351 C C . ILE A 1 541 ? -34.663 -22.394 -9.178 1.00 90.75 541 ILE A C 1
ATOM 4353 O O . ILE A 1 541 ? -35.834 -22.212 -9.500 1.00 90.75 541 ILE A O 1
ATOM 4357 N N . ASN A 1 542 ? -34.218 -22.098 -7.964 1.00 91.56 542 ASN A N 1
ATOM 4358 C CA . ASN A 1 542 ? -35.013 -21.370 -6.984 1.00 91.56 542 ASN A CA 1
ATOM 4359 C C . ASN A 1 542 ? -34.587 -19.906 -7.012 1.00 91.56 542 ASN A C 1
ATOM 4361 O O . ASN A 1 542 ? -33.398 -19.607 -6.989 1.00 91.56 542 ASN A O 1
ATOM 4365 N N . VAL A 1 543 ? -35.541 -18.991 -7.065 1.00 92.00 543 VAL A N 1
ATOM 4366 C CA . VAL A 1 543 ? -35.290 -17.557 -7.182 1.00 92.00 543 VAL A CA 1
ATOM 4367 C C . VAL A 1 543 ? -35.898 -16.880 -5.969 1.00 92.00 543 VAL A C 1
ATOM 4369 O O . VAL A 1 543 ? -37.093 -17.015 -5.740 1.00 92.00 543 VAL A O 1
ATOM 4372 N N . VAL A 1 544 ? -35.103 -16.148 -5.197 1.00 93.50 544 VAL A N 1
ATOM 4373 C CA . VAL A 1 544 ? -35.569 -15.407 -4.022 1.00 93.50 544 VAL A CA 1
ATOM 4374 C C . VAL A 1 544 ? -35.328 -13.923 -4.250 1.00 93.50 544 VAL A C 1
ATOM 4376 O O . VAL A 1 544 ? -34.188 -13.475 -4.376 1.00 93.50 544 VAL A O 1
ATOM 4379 N N . SER A 1 545 ? -36.414 -13.157 -4.308 1.00 93.31 545 SER A N 1
ATOM 4380 C CA . SER A 1 545 ? -36.362 -11.698 -4.411 1.00 93.31 545 SER A CA 1
ATOM 4381 C C . SER A 1 545 ? -36.650 -11.022 -3.074 1.00 93.31 545 SER A C 1
ATOM 4383 O O . SER A 1 545 ? -37.438 -11.519 -2.268 1.00 93.31 545 SER A O 1
ATOM 4385 N N . LEU A 1 546 ? -36.044 -9.864 -2.828 1.00 94.75 546 LEU A N 1
ATOM 4386 C CA . LEU A 1 546 ? -36.421 -9.048 -1.676 1.00 94.75 546 LEU A CA 1
ATOM 4387 C C . LEU A 1 546 ? -37.838 -8.477 -1.864 1.00 94.75 546 LEU A C 1
ATOM 4389 O O . LEU A 1 546 ? -38.689 -8.627 -0.990 1.00 94.75 546 LEU A O 1
ATOM 4393 N N . PHE A 1 547 ? -38.118 -7.900 -3.031 1.00 92.12 547 PHE A N 1
ATOM 4394 C CA . PHE A 1 547 ? -39.415 -7.336 -3.383 1.00 92.12 547 PHE A CA 1
ATOM 4395 C C . PHE A 1 547 ? -40.003 -8.032 -4.610 1.00 92.12 547 PHE A C 1
ATOM 4397 O O . PHE A 1 547 ? -39.458 -7.954 -5.714 1.00 92.12 547 PHE A O 1
ATOM 4404 N N . TYR A 1 548 ? -41.188 -8.612 -4.448 1.00 89.12 548 TYR A N 1
ATOM 4405 C CA . TYR A 1 548 ? -42.056 -8.890 -5.583 1.00 89.12 548 TYR A CA 1
ATOM 4406 C C . TYR A 1 548 ? -42.945 -7.677 -5.851 1.00 89.12 548 TYR A C 1
ATOM 4408 O O . TYR A 1 548 ? -43.551 -7.124 -4.936 1.00 89.12 548 TYR A O 1
ATOM 4416 N N . THR A 1 549 ? -43.027 -7.248 -7.107 1.00 86.81 549 THR A N 1
ATOM 4417 C CA . THR A 1 549 ? -43.728 -6.009 -7.489 1.00 86.81 549 THR A CA 1
ATOM 4418 C C . THR A 1 549 ? -44.837 -6.201 -8.515 1.00 86.81 549 THR A C 1
ATOM 4420 O O . THR A 1 549 ? -45.544 -5.242 -8.841 1.00 86.81 549 THR A O 1
ATOM 4423 N N . GLY A 1 550 ? -44.975 -7.422 -9.033 1.00 78.88 550 GLY A N 1
ATOM 4424 C CA . GLY A 1 550 ? -46.013 -7.793 -9.985 1.00 78.88 550 GLY A CA 1
ATOM 4425 C C . GLY A 1 550 ? -47.367 -8.026 -9.328 1.00 78.88 550 GLY A C 1
ATOM 4426 O O . GLY A 1 550 ? -47.542 -7.910 -8.115 1.00 78.88 550 GLY A O 1
ATOM 4427 N N . ASP A 1 551 ? -48.340 -8.364 -10.160 1.00 75.44 551 ASP A N 1
ATOM 4428 C CA . ASP A 1 551 ? -49.653 -8.811 -9.724 1.00 75.44 551 ASP A CA 1
ATOM 4429 C C . ASP A 1 551 ? -49.688 -10.350 -9.706 1.00 75.44 551 ASP A C 1
ATOM 4431 O O . ASP A 1 551 ? -49.534 -10.945 -10.772 1.00 75.44 551 ASP A O 1
ATOM 4435 N N . PRO A 1 552 ? -49.909 -11.012 -8.554 1.00 69.62 552 PRO A N 1
ATOM 4436 C CA . PRO A 1 552 ? -49.953 -12.472 -8.486 1.00 69.62 552 PRO A CA 1
ATOM 4437 C C . PRO A 1 552 ? -50.961 -13.124 -9.443 1.00 69.62 552 PRO A C 1
ATOM 4439 O O . PRO A 1 552 ? -50.757 -14.267 -9.853 1.00 69.62 552 PRO A O 1
ATOM 4442 N N . GLN A 1 553 ? -52.048 -12.419 -9.783 1.00 68.94 553 GLN A N 1
ATOM 4443 C CA . GLN A 1 553 ? -53.103 -12.919 -10.663 1.00 68.94 553 GLN A CA 1
ATOM 4444 C C . GLN A 1 553 ? -52.831 -12.584 -12.131 1.00 68.94 553 GLN A C 1
ATOM 4446 O O . GLN A 1 553 ? -53.000 -13.444 -12.992 1.00 68.94 553 GLN A O 1
ATOM 4451 N N . ALA A 1 554 ? -52.413 -11.348 -12.429 1.00 66.88 554 ALA A N 1
ATOM 4452 C CA . ALA A 1 554 ? -52.193 -10.917 -13.816 1.00 66.88 554 ALA A CA 1
ATOM 4453 C C . ALA A 1 554 ? -50.804 -11.296 -14.359 1.00 66.88 554 ALA A C 1
ATOM 4455 O O . ALA A 1 554 ? -50.654 -11.540 -15.553 1.00 66.88 554 ALA A O 1
ATOM 4456 N N . ASN A 1 555 ? -49.803 -11.362 -13.480 1.00 65.38 555 ASN A N 1
ATOM 4457 C CA . ASN A 1 555 ? -48.399 -11.635 -13.778 1.00 65.38 555 ASN A CA 1
ATOM 4458 C C . ASN A 1 555 ? -47.869 -12.746 -12.850 1.00 65.38 555 ASN A C 1
ATOM 4460 O O . ASN A 1 555 ? -46.978 -12.489 -12.030 1.00 65.38 555 ASN A O 1
ATOM 4464 N N . PRO A 1 556 ? -48.415 -13.976 -12.943 1.00 65.94 556 PRO A N 1
ATOM 4465 C CA . PRO A 1 556 ? -48.039 -15.065 -12.052 1.00 65.94 556 PRO A CA 1
ATOM 4466 C C . PRO A 1 556 ? -46.534 -15.333 -12.124 1.00 65.94 556 PRO A C 1
ATOM 4468 O O . PRO A 1 556 ? -45.949 -15.486 -13.196 1.00 65.94 556 PRO A O 1
ATOM 4471 N N . LEU A 1 557 ? -45.912 -15.400 -10.949 1.00 68.94 557 LEU A N 1
ATOM 4472 C CA . LEU A 1 557 ? -44.474 -15.609 -10.775 1.00 68.94 557 LEU A CA 1
ATOM 4473 C C . LEU A 1 557 ? -43.968 -16.928 -11.379 1.00 68.94 557 LEU A C 1
ATOM 4475 O O . LEU A 1 557 ? -42.828 -16.988 -11.819 1.00 68.94 557 LEU A O 1
ATOM 4479 N N . ASN A 1 558 ? -44.814 -17.962 -11.422 1.00 69.00 558 ASN A N 1
ATOM 4480 C CA . ASN A 1 558 ? -44.469 -19.321 -11.853 1.00 69.00 558 ASN A CA 1
ATOM 4481 C C . ASN A 1 558 ? -45.396 -19.779 -12.997 1.00 69.00 558 ASN A C 1
ATOM 4483 O O . ASN A 1 558 ? -46.141 -20.746 -12.851 1.00 69.00 558 ASN A O 1
ATOM 4487 N N . TYR A 1 559 ? -45.436 -19.017 -14.096 1.00 56.41 559 TYR A N 1
ATOM 4488 C CA . TYR A 1 559 ? -46.390 -19.238 -15.194 1.00 56.41 559 TYR A CA 1
ATOM 4489 C C . TYR A 1 559 ? -46.042 -20.430 -16.099 1.00 56.41 559 TYR A C 1
ATOM 4491 O O . TYR A 1 559 ? -46.948 -21.093 -16.603 1.00 56.41 559 TYR A O 1
ATOM 4499 N N . ASP A 1 560 ? -44.756 -20.711 -16.317 1.00 56.41 560 ASP A N 1
ATOM 4500 C CA . ASP A 1 560 ? -44.325 -21.763 -17.239 1.00 56.41 560 ASP A CA 1
ATOM 4501 C C . ASP A 1 560 ? -44.049 -23.078 -16.494 1.00 56.41 560 ASP A C 1
ATOM 4503 O O . ASP A 1 560 ? -43.184 -23.149 -15.628 1.00 56.41 560 ASP A O 1
ATOM 4507 N N . GLN A 1 561 ? -44.792 -24.134 -16.835 1.00 51.31 561 GLN A N 1
ATOM 4508 C CA . GLN A 1 561 ? -44.596 -25.477 -16.275 1.00 51.31 561 GLN A CA 1
ATOM 4509 C C . GLN A 1 561 ? -43.377 -26.199 -16.872 1.00 51.31 561 GLN A C 1
ATOM 4511 O O . GLN A 1 561 ? -42.977 -27.238 -16.347 1.00 51.31 561 GLN A O 1
ATOM 4516 N N . ASN A 1 562 ? -42.805 -25.685 -17.967 1.00 51.25 562 ASN A N 1
ATOM 4517 C CA . ASN A 1 562 ? -41.679 -26.315 -18.658 1.00 51.25 562 ASN A CA 1
ATOM 4518 C C . ASN A 1 562 ? -40.314 -25.858 -18.132 1.00 51.25 562 ASN A C 1
ATOM 4520 O O . ASN A 1 562 ? -39.314 -26.533 -18.382 1.00 51.25 562 ASN A O 1
ATOM 4524 N N . THR A 1 563 ? -40.251 -24.742 -17.402 1.00 59.06 563 THR A N 1
ATOM 4525 C CA . THR A 1 563 ? -39.027 -24.276 -16.751 1.00 59.06 563 THR A CA 1
ATOM 4526 C C . THR A 1 563 ? -39.062 -24.704 -15.285 1.00 59.06 563 THR A C 1
ATOM 4528 O O . THR A 1 563 ? -39.995 -24.400 -14.550 1.00 59.06 563 THR A O 1
ATOM 4531 N N . ASN A 1 564 ? -38.043 -25.432 -14.815 1.00 76.81 564 ASN A N 1
ATOM 4532 C CA . ASN A 1 564 ? -37.922 -25.831 -13.402 1.00 76.81 564 ASN A CA 1
ATOM 4533 C C . ASN A 1 564 ? -37.524 -24.640 -12.499 1.00 76.81 564 ASN A C 1
ATOM 4535 O O . ASN A 1 564 ? -36.682 -24.778 -11.607 1.00 76.81 564 ASN A O 1
ATOM 4539 N N . VAL A 1 565 ? -38.095 -23.462 -12.759 1.00 84.00 565 VAL A N 1
ATOM 4540 C CA . VAL A 1 565 ? -37.847 -22.205 -12.059 1.00 84.00 565 VAL A CA 1
ATOM 4541 C C . VAL A 1 565 ? -38.972 -21.977 -11.054 1.00 84.00 565 VAL A C 1
ATOM 4543 O O . VAL A 1 565 ? -40.146 -21.941 -11.415 1.00 84.00 565 VAL A O 1
ATOM 4546 N N . LYS A 1 566 ? -38.621 -21.806 -9.781 1.00 85.62 566 LYS A N 1
ATOM 4547 C CA . LYS A 1 566 ? -39.560 -21.475 -8.705 1.00 85.62 566 LYS A CA 1
ATOM 4548 C C . LYS A 1 566 ? -39.177 -20.146 -8.088 1.00 85.62 566 LYS A C 1
ATOM 4550 O O . LYS A 1 566 ? -38.063 -19.996 -7.598 1.00 85.62 566 LYS A O 1
ATOM 4555 N N . ASN A 1 567 ? -40.102 -19.200 -8.083 1.00 86.44 567 ASN A N 1
ATOM 4556 C CA . ASN A 1 567 ? -39.876 -17.877 -7.524 1.00 86.44 567 ASN A CA 1
ATOM 4557 C C . ASN A 1 567 ? -40.517 -17.734 -6.140 1.00 86.44 567 ASN A C 1
ATOM 4559 O O . ASN A 1 567 ? -41.655 -18.150 -5.918 1.00 86.44 567 ASN A O 1
ATOM 4563 N N . PHE A 1 568 ? -39.781 -17.070 -5.258 1.00 89.00 568 PHE A N 1
ATOM 4564 C CA . PHE A 1 568 ? -40.102 -16.743 -3.878 1.00 89.00 568 PHE A CA 1
ATOM 4565 C C . PHE A 1 568 ? -39.762 -15.269 -3.627 1.00 89.00 568 PHE A C 1
ATOM 4567 O O . PHE A 1 568 ? -38.958 -14.655 -4.343 1.00 89.00 568 PHE A O 1
ATOM 4574 N N . TYR A 1 569 ? -40.363 -14.683 -2.597 1.00 89.94 569 TYR A N 1
ATOM 4575 C CA . TYR A 1 569 ? -40.091 -13.301 -2.224 1.00 89.94 569 TYR A CA 1
ATOM 4576 C C . TYR A 1 569 ? -40.213 -13.069 -0.721 1.00 89.94 569 TYR A C 1
ATOM 4578 O O . TYR A 1 569 ? -40.924 -13.794 -0.029 1.00 89.94 569 TYR A O 1
ATOM 4586 N N . VAL A 1 570 ? -39.532 -12.035 -0.227 1.00 90.56 570 VAL A N 1
ATOM 4587 C CA . VAL A 1 570 ? -39.635 -11.597 1.172 1.00 90.56 570 VAL A CA 1
ATOM 4588 C C . VAL A 1 570 ? -40.877 -10.738 1.387 1.00 90.56 570 VAL A C 1
ATOM 4590 O O . VAL A 1 570 ? -41.633 -10.975 2.325 1.00 90.56 570 VAL A O 1
ATOM 4593 N N . THR A 1 571 ? -41.096 -9.735 0.532 1.00 88.88 571 THR A N 1
ATOM 4594 C CA . THR A 1 571 ? -42.245 -8.831 0.650 1.00 88.88 571 THR A CA 1
ATOM 4595 C C . THR A 1 571 ? -42.874 -8.525 -0.709 1.00 88.88 571 THR A C 1
ATOM 4597 O O . THR A 1 571 ? -42.191 -8.459 -1.735 1.00 88.88 571 THR A O 1
ATOM 4600 N N . HIS A 1 572 ? -44.197 -8.352 -0.726 1.00 87.12 572 HIS A N 1
ATOM 4601 C CA . HIS A 1 572 ? -44.959 -7.993 -1.922 1.00 87.12 572 HIS A CA 1
ATOM 4602 C C . HIS A 1 572 ? -45.342 -6.513 -1.878 1.00 87.12 572 HIS A C 1
ATOM 4604 O O . HIS A 1 572 ? -46.076 -6.072 -0.997 1.00 87.12 572 HIS A O 1
ATOM 4610 N N . MET A 1 573 ? -44.849 -5.737 -2.844 1.00 85.75 573 MET A N 1
ATOM 4611 C CA . MET A 1 573 ? -45.071 -4.295 -2.937 1.00 85.75 573 MET A CA 1
ATOM 4612 C C . MET A 1 573 ? -45.364 -3.892 -4.380 1.00 85.75 573 MET A C 1
ATOM 4614 O O . MET A 1 573 ? -44.459 -3.714 -5.194 1.00 85.75 573 MET A O 1
ATOM 4618 N N . LYS A 1 574 ? -46.645 -3.718 -4.715 1.00 83.44 574 LYS A N 1
ATOM 4619 C CA . LYS A 1 574 ? -47.064 -3.383 -6.082 1.00 83.44 574 LYS A CA 1
ATOM 4620 C C . LYS A 1 574 ? -46.568 -1.987 -6.489 1.00 83.44 574 LYS A C 1
ATOM 4622 O O . LYS A 1 574 ? -46.876 -0.994 -5.832 1.00 83.44 574 LYS A O 1
ATOM 4627 N N . VAL A 1 575 ? -45.836 -1.913 -7.603 1.00 81.88 575 VAL A N 1
ATOM 4628 C CA . VAL A 1 575 ? -45.282 -0.656 -8.168 1.00 81.88 575 VAL A CA 1
ATOM 4629 C C . VAL A 1 575 ? -45.994 -0.196 -9.446 1.00 81.88 575 VAL A C 1
ATOM 4631 O O . VAL A 1 575 ? -45.666 0.836 -10.037 1.00 81.88 575 VAL A O 1
ATOM 4634 N N . GLU A 1 576 ? -46.985 -0.963 -9.890 1.00 74.06 576 GLU A N 1
ATOM 4635 C CA . GLU A 1 576 ? -47.794 -0.643 -11.060 1.00 74.06 576 GLU A CA 1
ATOM 4636 C C . GLU A 1 576 ? -48.669 0.599 -10.839 1.00 74.06 576 GLU A C 1
ATOM 4638 O O . GLU A 1 576 ? -48.769 1.171 -9.751 1.00 74.06 576 GLU A O 1
ATOM 4643 N N . LYS A 1 577 ? -49.309 1.031 -11.922 1.00 72.25 577 LYS A N 1
ATOM 4644 C CA . LYS A 1 577 ? -50.206 2.177 -11.932 1.00 72.25 577 LYS A CA 1
ATOM 4645 C C . LYS A 1 577 ? -51.402 1.952 -11.001 1.00 72.25 577 LYS A C 1
ATOM 4647 O O . LYS A 1 577 ? -52.087 0.937 -11.102 1.00 72.25 577 LYS A O 1
ATOM 4652 N N . CYS A 1 578 ? -51.692 2.932 -10.146 1.00 75.56 578 CYS A N 1
ATOM 4653 C CA . CYS A 1 578 ? -52.932 2.932 -9.376 1.00 75.56 578 CYS A CA 1
ATOM 4654 C C . CYS A 1 578 ? -54.153 3.019 -10.308 1.00 75.56 578 CYS A C 1
ATOM 4656 O O . CYS A 1 578 ? -54.095 3.746 -11.306 1.00 75.56 578 CYS A O 1
ATOM 4658 N N . PRO A 1 579 ? -55.243 2.283 -10.023 1.00 74.50 579 PRO A N 1
ATOM 4659 C CA . PRO A 1 579 ? -56.416 2.290 -10.885 1.00 74.50 579 PRO A CA 1
ATOM 4660 C C . PRO A 1 579 ? -57.082 3.668 -10.896 1.00 74.50 579 PRO A C 1
ATOM 4662 O O . PRO A 1 579 ? -56.956 4.443 -9.951 1.00 74.50 579 PRO A O 1
ATOM 4665 N N . TYR A 1 580 ? -57.780 3.966 -11.991 1.00 70.75 580 TYR A N 1
ATOM 4666 C CA . TYR A 1 580 ? -58.539 5.210 -12.165 1.00 70.75 580 TYR A CA 1
ATOM 4667 C C . TYR A 1 580 ? -59.996 5.110 -11.696 1.00 70.75 580 TYR A C 1
ATOM 4669 O O . TYR A 1 580 ? -60.731 6.087 -11.797 1.00 70.75 580 TYR A O 1
ATOM 4677 N N . ASP A 1 581 ? -60.433 3.934 -11.248 1.00 77.94 581 ASP A N 1
ATOM 4678 C CA . ASP A 1 581 ? -61.790 3.718 -10.752 1.00 77.94 581 ASP A CA 1
ATOM 4679 C C . ASP A 1 581 ? -61.942 4.167 -9.290 1.00 77.94 581 ASP A C 1
ATOM 4681 O O . ASP A 1 581 ? -60.967 4.477 -8.606 1.00 77.94 581 ASP A O 1
ATOM 4685 N N . GLU A 1 582 ? -63.175 4.181 -8.783 1.00 70.38 582 GLU A N 1
ATOM 4686 C CA . GLU A 1 582 ? -63.480 4.579 -7.401 1.00 70.38 582 GLU A CA 1
ATOM 4687 C C . GLU A 1 582 ? -62.787 3.702 -6.339 1.00 70.38 582 GLU A C 1
ATOM 4689 O O . GLU A 1 582 ? -62.645 4.117 -5.183 1.00 70.38 582 GLU A O 1
ATOM 4694 N N . ASN A 1 583 ? -62.295 2.515 -6.719 1.00 74.25 583 ASN A N 1
ATOM 4695 C CA . ASN A 1 583 ? -61.639 1.582 -5.809 1.00 74.25 583 ASN A CA 1
ATOM 4696 C C . ASN A 1 583 ? -60.184 1.949 -5.516 1.00 74.25 583 ASN A C 1
ATOM 4698 O O . ASN A 1 583 ? -59.594 1.323 -4.631 1.00 74.25 583 ASN A O 1
ATOM 4702 N N . PHE A 1 584 ? -59.611 2.970 -6.168 1.00 76.38 584 PHE A N 1
ATOM 4703 C CA . PHE A 1 584 ? -58.223 3.388 -5.940 1.00 76.38 584 PHE A CA 1
ATOM 4704 C C . PHE A 1 584 ? -57.910 3.619 -4.456 1.00 76.38 584 PHE A C 1
ATOM 4706 O O . PHE A 1 584 ? -56.818 3.292 -4.006 1.00 76.38 584 PHE A O 1
ATOM 4713 N N . ARG A 1 585 ? -58.877 4.080 -3.652 1.00 79.31 585 ARG A N 1
ATOM 4714 C CA . ARG A 1 585 ? -58.683 4.282 -2.205 1.00 79.31 585 ARG A CA 1
ATOM 4715 C C . ARG A 1 585 ? -58.391 2.991 -1.434 1.00 79.31 585 ARG A C 1
ATOM 4717 O O . ARG A 1 585 ? -57.737 3.033 -0.397 1.00 79.31 585 ARG A O 1
ATOM 4724 N N . LYS A 1 586 ? -58.876 1.852 -1.936 1.00 74.94 586 LYS A N 1
ATOM 4725 C CA . LYS A 1 586 ? -58.700 0.517 -1.342 1.00 74.94 586 LYS A CA 1
ATOM 4726 C C . LYS A 1 586 ? -57.567 -0.277 -1.998 1.00 74.94 586 LYS A C 1
ATOM 4728 O O . LYS A 1 586 ? -56.968 -1.131 -1.349 1.00 74.94 586 LYS A O 1
ATOM 4733 N N . THR A 1 587 ? -57.276 -0.018 -3.270 1.00 73.81 587 THR A N 1
ATOM 4734 C CA . THR A 1 587 ? -56.364 -0.842 -4.083 1.00 73.81 587 THR A CA 1
ATOM 4735 C C . THR A 1 587 ? -55.028 -0.161 -4.397 1.00 73.81 587 THR A C 1
ATOM 4737 O O . THR A 1 587 ? -54.032 -0.852 -4.598 1.00 73.81 587 THR A O 1
ATOM 4740 N N . CYS A 1 588 ? -54.959 1.175 -4.404 1.00 79.31 588 CYS A N 1
ATOM 4741 C CA . CYS A 1 588 ? -53.718 1.925 -4.600 1.00 79.31 588 CYS A CA 1
ATOM 4742 C C . CYS A 1 588 ? -52.922 1.978 -3.297 1.00 79.31 588 CYS A C 1
ATOM 4744 O O . CYS A 1 588 ? -53.318 2.653 -2.346 1.00 79.31 588 CYS A O 1
ATOM 4746 N N . MET A 1 589 ? -51.759 1.328 -3.274 1.00 79.12 589 MET A N 1
ATOM 4747 C CA . MET A 1 589 ? -50.884 1.308 -2.099 1.00 79.12 589 MET A CA 1
ATOM 4748 C C . MET A 1 589 ? -50.426 2.716 -1.684 1.00 79.12 589 MET A C 1
ATOM 4750 O O . MET A 1 589 ? -50.349 3.006 -0.497 1.00 79.12 589 MET A O 1
ATOM 4754 N N . ILE A 1 590 ? -50.210 3.629 -2.640 1.00 81.69 590 ILE A N 1
ATOM 4755 C CA . ILE A 1 590 ? -49.840 5.027 -2.353 1.00 81.69 590 ILE A CA 1
ATOM 4756 C C . ILE A 1 590 ? -50.915 5.716 -1.510 1.00 81.69 590 ILE A C 1
ATOM 4758 O O . ILE A 1 590 ? -50.586 6.375 -0.528 1.00 81.69 590 ILE A O 1
ATOM 4762 N N . TYR A 1 591 ? -52.190 5.520 -1.860 1.00 79.75 591 TYR A N 1
ATOM 4763 C CA . TYR A 1 591 ? -53.314 6.127 -1.149 1.00 79.75 591 TYR A CA 1
ATOM 4764 C C . TYR A 1 591 ? -53.618 5.402 0.166 1.00 79.75 591 TYR A C 1
ATOM 4766 O O . TYR A 1 591 ? -53.668 6.031 1.221 1.00 79.75 591 TYR A O 1
ATOM 4774 N N . ARG A 1 592 ? -53.781 4.073 0.111 1.00 82.75 592 ARG A N 1
ATOM 4775 C CA . ARG A 1 592 ? -54.159 3.236 1.260 1.00 82.75 592 ARG A CA 1
ATOM 4776 C C . ARG A 1 592 ? -53.110 3.276 2.367 1.00 82.75 592 ARG A C 1
ATOM 4778 O O . ARG A 1 592 ? -53.444 3.463 3.531 1.00 82.75 592 ARG A O 1
ATOM 4785 N N . GLU A 1 593 ? -51.843 3.126 1.991 1.00 81.38 593 GLU A N 1
ATOM 4786 C CA . GLU A 1 593 ? -50.733 2.976 2.934 1.00 81.38 593 GLU A CA 1
ATOM 4787 C C . GLU A 1 593 ? -49.958 4.276 3.151 1.00 81.38 593 GLU A C 1
ATOM 4789 O O . GLU A 1 593 ? -49.054 4.301 3.983 1.00 81.38 593 GLU A O 1
ATOM 4794 N N . LYS A 1 594 ? -50.318 5.369 2.459 1.00 80.94 594 LYS A N 1
ATOM 4795 C CA . LYS A 1 594 ? -49.610 6.662 2.499 1.00 80.94 594 LYS A CA 1
ATOM 4796 C C . LYS A 1 594 ? -48.116 6.517 2.178 1.00 80.94 594 LYS A C 1
ATOM 4798 O O . LYS A 1 594 ? -47.272 7.051 2.894 1.00 80.94 594 LYS A O 1
ATOM 4803 N N . MET A 1 595 ? -47.800 5.757 1.125 1.00 82.19 595 MET A N 1
ATOM 4804 C CA . ME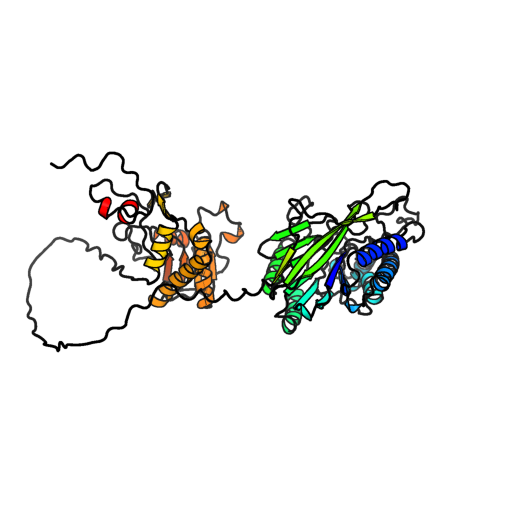T A 1 595 ? -46.411 5.461 0.729 1.00 82.19 595 MET A CA 1
ATOM 4805 C C . MET A 1 595 ? -45.669 6.668 0.152 1.00 82.19 595 MET A C 1
ATOM 4807 O O . MET A 1 595 ? -44.445 6.690 0.180 1.00 82.19 595 MET A O 1
ATOM 4811 N N . ASP A 1 596 ? -46.400 7.652 -0.370 1.00 75.94 596 ASP A N 1
ATOM 4812 C CA . ASP A 1 596 ? -45.856 8.902 -0.898 1.00 75.94 596 ASP A CA 1
ATOM 4813 C C . ASP A 1 596 ? -46.872 10.041 -0.678 1.00 75.94 596 ASP A C 1
ATOM 4815 O O . ASP A 1 596 ? -47.983 9.816 -0.183 1.00 75.94 596 ASP A O 1
ATOM 4819 N N . CYS A 1 597 ? -46.499 11.277 -1.010 1.00 73.25 597 CYS A N 1
ATOM 4820 C CA . CYS A 1 597 ? -47.371 12.435 -0.889 1.00 73.25 597 CYS A CA 1
ATOM 4821 C C . CYS A 1 597 ? -48.575 12.314 -1.835 1.00 73.25 597 CYS A C 1
ATOM 4823 O O . CYS A 1 597 ? -48.435 12.268 -3.056 1.00 73.25 597 CYS A O 1
ATOM 4825 N N . VAL A 1 598 ? -49.777 12.286 -1.260 1.00 72.38 598 VAL A N 1
ATOM 4826 C CA . VAL A 1 598 ? -51.032 12.316 -2.013 1.00 72.38 598 VAL A CA 1
ATOM 4827 C C . VAL A 1 598 ? -51.528 13.754 -2.058 1.00 72.38 598 VAL A C 1
ATOM 4829 O O . VAL A 1 598 ? -51.904 14.321 -1.033 1.00 72.38 598 VAL A O 1
ATOM 4832 N N . HIS A 1 599 ? -51.542 14.336 -3.254 1.00 70.06 599 HIS A N 1
ATOM 4833 C CA . HIS A 1 599 ? -52.177 15.623 -3.507 1.00 70.06 599 HIS A CA 1
ATOM 4834 C C . HIS A 1 599 ? -53.605 15.387 -4.000 1.00 70.06 599 HIS A C 1
ATOM 4836 O O . HIS A 1 599 ? -53.811 14.918 -5.120 1.00 70.06 599 HIS A O 1
ATOM 4842 N N . GLU A 1 600 ? -54.595 15.703 -3.170 1.00 65.56 600 GLU A N 1
ATOM 4843 C CA . GLU A 1 600 ? -55.995 15.701 -3.591 1.00 65.56 600 GLU A CA 1
ATOM 4844 C C . GLU A 1 600 ? -56.257 16.977 -4.404 1.00 65.56 600 GLU A C 1
ATOM 4846 O O . GLU A 1 600 ? -56.237 18.088 -3.876 1.00 65.56 600 GLU A O 1
ATOM 4851 N N . PHE A 1 601 ? -56.431 16.828 -5.718 1.00 53.28 601 PHE A N 1
ATOM 4852 C CA . PHE A 1 601 ? -56.870 17.922 -6.579 1.00 53.28 601 PHE A CA 1
ATOM 4853 C C . PHE A 1 601 ? -58.401 17.923 -6.632 1.00 53.28 601 PHE A C 1
ATOM 4855 O O . PHE A 1 601 ? -58.997 16.940 -7.070 1.00 53.28 601 PHE A O 1
ATOM 4862 N N . TYR A 1 602 ? -58.989 19.054 -6.222 1.00 55.38 602 TYR A N 1
ATOM 4863 C CA . TYR A 1 602 ? -60.422 19.314 -6.006 1.00 55.38 602 TYR A CA 1
ATOM 4864 C C . TYR A 1 602 ? -61.000 18.630 -4.757 1.00 55.38 602 TYR A C 1
ATOM 4866 O O . TYR A 1 602 ? -60.822 17.433 -4.550 1.00 55.38 602 TYR A O 1
ATOM 4874 N N . ASP A 1 603 ? -61.690 19.415 -3.918 1.00 50.06 603 ASP A N 1
ATOM 4875 C CA . ASP A 1 603 ? -62.322 18.954 -2.680 1.00 50.06 603 ASP A CA 1
ATOM 4876 C C . ASP A 1 603 ? -63.223 17.746 -2.962 1.00 50.06 603 ASP A C 1
ATOM 4878 O O . ASP A 1 603 ? -64.310 17.877 -3.525 1.00 50.06 603 ASP A O 1
ATOM 4882 N N . ALA A 1 604 ? -62.821 16.565 -2.489 1.00 53.88 604 ALA A N 1
ATOM 4883 C CA . ALA A 1 604 ? -63.653 15.361 -2.511 1.00 53.88 604 ALA A CA 1
ATOM 4884 C C . ALA A 1 604 ? -64.920 15.481 -1.623 1.00 53.88 604 ALA A C 1
ATOM 4886 O O . ALA A 1 604 ? -65.671 14.520 -1.496 1.00 53.88 604 ALA A O 1
ATOM 4887 N N . ASN A 1 605 ? -65.174 16.663 -1.044 1.00 51.31 605 ASN A N 1
ATOM 4888 C CA . ASN A 1 605 ? -66.298 16.993 -0.170 1.00 51.31 605 ASN A CA 1
ATOM 4889 C C . ASN A 1 605 ? -67.263 18.033 -0.774 1.00 51.31 605 ASN A C 1
ATOM 4891 O O . ASN A 1 605 ? -67.831 18.850 -0.051 1.00 51.31 605 ASN A O 1
ATOM 4895 N N . GLN A 1 606 ? -67.502 18.004 -2.086 1.00 49.81 606 GLN A N 1
ATOM 4896 C CA . GLN A 1 606 ? -68.696 18.634 -2.666 1.00 49.81 606 GLN A CA 1
ATOM 4897 C C . GLN A 1 606 ? -69.442 17.643 -3.558 1.00 49.81 606 GLN A C 1
ATOM 4899 O O . GLN A 1 606 ? -69.313 17.669 -4.778 1.00 49.81 606 GLN A O 1
ATOM 4904 N N . GLY A 1 607 ? -70.229 16.750 -2.950 1.00 47.62 607 GLY A N 1
ATOM 4905 C CA . GLY A 1 607 ? -71.058 15.837 -3.737 1.00 47.62 607 GLY A CA 1
ATOM 4906 C C . GLY A 1 607 ? -71.789 14.721 -2.997 1.00 47.62 607 GLY A C 1
ATOM 4907 O O . GLY A 1 607 ? -71.801 13.611 -3.508 1.00 47.62 607 GLY A O 1
ATOM 4908 N N . SER A 1 608 ? -72.408 14.988 -1.845 1.00 37.84 608 SER A N 1
ATOM 4909 C CA . SER A 1 608 ? -73.543 14.182 -1.355 1.00 37.84 608 SER A CA 1
ATOM 4910 C C . SER A 1 608 ? -74.290 14.935 -0.251 1.00 37.84 608 SER A C 1
ATOM 4912 O O . SER A 1 608 ? -73.981 14.793 0.933 1.00 37.84 608 SER A O 1
ATOM 4914 N N . ASN A 1 609 ? -75.238 15.771 -0.681 1.00 35.62 609 ASN A N 1
ATOM 4915 C CA . ASN A 1 609 ? -76.532 15.884 -0.006 1.00 35.62 609 ASN A CA 1
ATOM 4916 C C . ASN A 1 609 ? -77.416 14.744 -0.504 1.00 35.62 609 ASN A C 1
ATOM 4918 O O . ASN A 1 609 ? -77.323 14.460 -1.723 1.00 35.62 609 ASN A O 1
#